Protein AF-A0A8H2XQ74-F1 (afdb_monomer)

Nearest PDB structures (foldseek):
  8in2-assembly2_B  TM=8.662E-01  e=1.007E-17  Beta vulgaris
  2pw6-assembly1_A-2  TM=7.792E-01  e=3.936E-13  Escherichia coli K-12
  5hee-assembly1_B  TM=6.825E-01  e=6.928E-11  Thermococcus kodakarensis KOD1
  8iq8-assembly1_D  TM=7.194E-01  e=1.421E-09  Acinetobacter baumannii
  8ihg-assembly1_C  TM=6.262E-01  e=1.656E-10  Pseudomonas sp.

Secondary structure (DSSP, 8-state):
-EEEEESSSSSTT-EEE-TTS-EEEEEE----SS-EEEEEEESSTT-EEEEEEE-SSS--EEEETTEEEEHHHHSPPPPTT--EEEEE-TT--EEEEEESSSEEEEETTT--EEEEEE----TTSS----EEEE-GGGTT-TTTTT----SHHHHHHHHHTSPPTTTTTT-PPEEEEE---GGGGS--TT-TTGGGGGGGSTTSHHHHHHHHHHHHHHHHH--SEEEEEEEEEEESSSEEE---SB--B-----SS-TTGGG---EEB--HHHHHHHHHHHHHTT--EEEPPTTSPP-B-SSTT--SSSB-HHHHHHHHHHH-SEE-SS-EEEEEEETT--HHHHHHHHHHHHHHHHTTEEEEEEE-SS--SS-GGGGSGGG--HHHHHHHHHHHHHHH--SHHHHHHHHHHGGGSTTHHHH-SSSTTTTHHHHHHHHT-SSEEEEEE--TTT-EEEEEE--

Sequence (462 aa):
MTTYTLSRNSPRNAVLTDPDGNIAYKISTPFALKNFTTTITRANESDVIALLHWSVLDSDEITINGVTQKINDAFPKPDSVGRTRVYTTAEGEQFKWVYSLKLYCVSEPSGLNIATYYKTLFAGLRGKKSTLDIAPSALHLSDLLVALPLDEEGWKAALDSLPSASENNGKIPAFFFAHGSPNLLRDTTGDPIFSNMRSQDINGTLPRFLRMFGPALLAKYNPRGIVVFSAHWEEDEEVLVSDYDENPLLMDYYGFESWMYRVKFQSRGDPELSARIVEALKAGGFKSRTLGKMEWRGHDGRRGASGTGFDHGVFVPFKFMFGDEFTSIPIVEVSQDGDLSPERNWEIGKAVDCLRSEGYLILSGGLTIHTFQDWSAWHEDSAAPPYLAFHKALMRALAVQDPIERKRTLLSLTSHPAFRISHPREDHFTPLYVAAGAGDIGGSRVLDANYGLASVAFGIEN

Foldseek 3Di:
DWKWFWPALDLEQIFTATPVRAGQKGWYWDDDPAKTKIFIAGRDPPRTQKIWIDGPPDFIWIAGPHAIDGPCVQWPQDDPVRFWIWGAFLQRFTWIFGDDCWTFTARPVPRHGQKIWHRDDDPPPDPDTIIIDGDPVCPVCPSVSTDAHAAPSRLVSLLVPFDACVLQVLFDWFKEFALADLQLVAACVVPPQCPLLQLSHVPHVRLVSLLVVLVSSCVRQVFQEAEEEELFFEDAAFKEKEDFQWFDEQAQDDDDDPCSVVAAATEGADNVVSVVLCVLCVVLVTHYDYAPPFHWRAGGNDPDRTTGGDYSSPRVSVCSSPNRYDYPHHYMYMYAYNVLQLVRLLSSLQSCLVVRSVRYHHYFYFWQFDAPVDSQQSAPVSDDVLLVVLLVLVVVLQQDFDLVSSSVSLNCSCVRPSNCRRCVDSSRVSSVSSSCSSQSAGGKTFSHSHRRTIMITGNRHD

Solvent-accessible surface area (backbone atoms only — not comparable to full-atom values): 23749 Å² total; per-residue (Å²): 105,53,46,28,40,32,76,37,76,45,74,76,67,16,40,32,19,40,83,89,65,48,60,48,32,39,32,46,55,77,93,67,97,63,64,49,54,32,40,34,24,40,62,56,90,84,44,73,54,34,39,36,43,43,50,84,89,57,81,34,31,37,32,19,87,84,50,73,47,46,41,59,75,49,51,40,78,54,59,102,83,68,48,52,33,62,33,50,34,52,70,66,57,41,32,35,41,41,65,65,95,42,42,35,34,22,36,56,94,76,68,43,74,37,30,40,37,43,58,58,78,67,93,86,68,73,95,64,66,14,35,42,35,33,30,68,90,42,67,79,37,81,80,49,80,55,45,53,30,60,45,74,67,36,28,48,52,38,58,65,69,52,72,42,26,78,66,24,85,45,24,45,53,15,24,24,36,44,24,71,55,82,49,40,78,37,87,35,84,86,36,94,76,50,43,43,39,44,50,32,14,48,85,17,59,49,47,54,50,31,47,48,49,39,50,51,50,46,73,62,58,65,46,71,25,37,42,36,33,32,29,53,32,29,30,7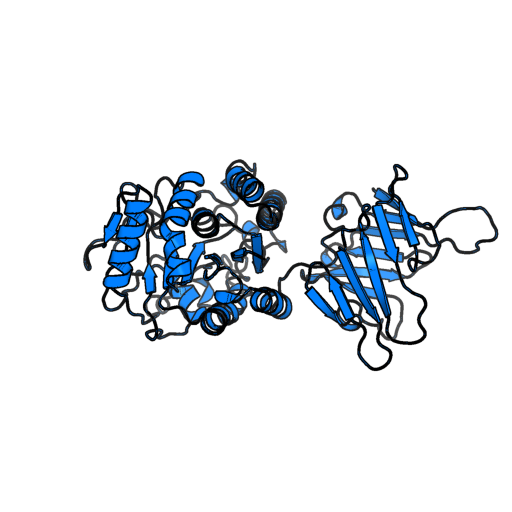9,84,41,42,39,21,44,46,33,73,61,47,46,73,27,81,73,74,82,93,69,64,80,65,64,84,64,66,72,52,47,33,24,26,42,62,69,58,30,50,52,50,31,50,30,34,41,75,55,72,42,54,52,40,70,43,53,83,86,44,64,58,66,38,42,81,48,92,74,54,82,47,49,55,44,39,51,51,48,48,54,38,41,34,43,25,57,40,56,61,42,65,93,42,30,49,34,46,34,40,38,55,48,81,48,44,53,68,60,27,19,48,52,14,43,22,47,31,67,43,17,57,73,38,30,39,42,42,12,19,20,30,68,40,53,46,92,89,46,70,39,64,51,32,70,98,58,33,54,70,54,51,56,51,42,50,52,52,49,56,55,28,50,61,37,46,54,38,68,62,19,51,57,43,52,59,48,47,75,71,38,91,34,30,59,69,32,28,76,56,50,44,36,45,36,23,47,29,24,14,42,19,34,11,46,66,35,25,45,44,67,34,31,61,42,73,41,40,48,17,34,40,16,23,52,50,130

Radius of gyration: 24.56 Å; Cα contacts (8 Å, |Δi|>4): 1037; chains: 1; bounding box: 72×49×64 Å

InterPro domains:
  IPR004183 Extradiol ring-cleavage dioxygenase, class III enzyme, subunit B [PF02900] (175-440)
  IPR014436 Extradiol aromatic ring-opening dioxygenase, DODA-type [cd07363] (173-457)
  IPR046528 Domain of unknown function DUF6593 [PF20236] (9-146)

Mean predicted aligned error: 13.19 Å

pLDDT: mean 81.71, std 17.09, range [40.91, 98.88]

Organism: NCBI:txid456999

Structure (mmCIF, N/CA/C/O backbone):
data_AF-A0A8H2XQ74-F1
#
_entry.id   AF-A0A8H2XQ74-F1
#
loop_
_atom_site.group_PDB
_atom_site.id
_atom_site.type_symbol
_atom_site.label_atom_id
_atom_site.label_alt_id
_atom_site.label_comp_id
_atom_site.label_asym_id
_atom_site.label_entity_id
_atom_site.label_seq_id
_atom_site.pdbx_PDB_ins_code
_atom_site.Cartn_x
_atom_site.Cartn_y
_atom_site.Cartn_z
_atom_site.occupancy
_atom_site.B_iso_or_equiv
_atom_site.auth_seq_id
_atom_site.auth_comp_id
_atom_site.auth_asym_id
_atom_site.auth_atom_id
_atom_site.pdbx_PDB_model_num
ATOM 1 N N . MET A 1 1 ? 28.162 21.453 6.293 1.00 62.81 1 MET A N 1
ATOM 2 C CA . MET A 1 1 ? 28.717 20.401 7.165 1.00 62.81 1 MET A CA 1
ATOM 3 C C . MET A 1 1 ? 28.336 20.831 8.556 1.00 62.81 1 MET A C 1
ATOM 5 O O . MET A 1 1 ? 28.604 21.980 8.883 1.00 62.81 1 MET A O 1
ATOM 9 N N . THR A 1 2 ? 27.615 19.997 9.293 1.00 74.81 2 THR A N 1
ATOM 10 C CA . THR A 1 2 ? 27.041 20.390 10.586 1.00 74.81 2 THR A CA 1
ATOM 11 C C . THR A 1 2 ? 27.864 19.755 11.683 1.00 74.81 2 THR A C 1
ATOM 13 O O . THR A 1 2 ? 27.961 18.532 11.751 1.00 74.81 2 THR A O 1
ATOM 16 N N . THR A 1 3 ? 28.484 20.592 12.505 1.00 81.19 3 THR A N 1
ATOM 17 C CA . THR A 1 3 ? 29.363 20.175 13.595 1.00 81.19 3 THR A CA 1
ATOM 18 C C . THR A 1 3 ? 28.598 20.213 14.905 1.00 81.19 3 THR A C 1
ATOM 20 O O . THR A 1 3 ? 28.300 21.287 15.423 1.00 81.19 3 THR A O 1
ATOM 23 N N . TYR A 1 4 ? 28.322 19.040 15.466 1.00 82.38 4 TYR A N 1
ATOM 24 C CA . TYR A 1 4 ? 27.831 18.920 16.830 1.00 82.38 4 TYR A CA 1
ATOM 25 C C . TYR A 1 4 ? 29.005 18.919 17.807 1.00 82.38 4 TYR A C 1
ATOM 27 O O . TYR A 1 4 ? 29.948 18.138 17.669 1.00 82.38 4 TYR A O 1
ATOM 35 N N . THR A 1 5 ? 28.947 19.768 18.825 1.00 85.31 5 THR A N 1
ATOM 36 C CA . THR A 1 5 ? 29.954 19.829 19.888 1.00 85.31 5 THR A CA 1
ATOM 37 C C . THR A 1 5 ? 29.485 19.032 21.099 1.00 85.31 5 THR A C 1
ATOM 39 O O . THR A 1 5 ? 28.400 19.270 21.621 1.00 85.31 5 THR A O 1
ATOM 42 N N . LEU A 1 6 ? 30.308 18.100 21.586 1.00 84.12 6 LEU A N 1
ATOM 43 C CA . LEU A 1 6 ? 29.966 17.293 22.754 1.00 84.12 6 LEU A CA 1
ATOM 44 C C . LEU A 1 6 ? 30.403 17.983 24.052 1.00 84.12 6 LEU A C 1
ATOM 46 O O . LEU A 1 6 ? 31.515 18.507 24.170 1.00 84.12 6 LEU A O 1
ATOM 50 N N . SER A 1 7 ? 29.558 17.907 25.080 1.00 80.44 7 SER A N 1
ATOM 51 C CA . SER A 1 7 ? 29.886 18.378 26.434 1.00 80.44 7 SER A CA 1
ATOM 52 C C . SER A 1 7 ? 30.974 17.548 27.136 1.00 80.44 7 SER A C 1
ATOM 54 O O . SER A 1 7 ? 31.553 18.005 28.122 1.00 80.44 7 SER A O 1
ATOM 56 N N . ARG A 1 8 ? 31.277 16.340 26.637 1.00 71.38 8 ARG A N 1
ATOM 57 C CA . ARG A 1 8 ? 32.281 15.402 27.169 1.00 71.38 8 ARG A CA 1
ATOM 58 C C . ARG A 1 8 ? 33.035 14.708 26.026 1.00 71.38 8 ARG A C 1
ATOM 60 O O . ARG A 1 8 ? 32.508 14.549 24.935 1.00 71.38 8 ARG A O 1
ATOM 67 N N . ASN A 1 9 ? 34.244 14.206 26.299 1.00 62.75 9 ASN A N 1
ATOM 68 C CA . ASN A 1 9 ? 35.032 13.407 25.335 1.00 62.75 9 ASN A CA 1
ATOM 69 C C . ASN A 1 9 ? 34.544 11.948 25.175 1.00 62.75 9 ASN A C 1
ATOM 71 O O . ASN A 1 9 ? 35.095 11.181 24.380 1.00 62.75 9 ASN A O 1
ATOM 75 N N . SER A 1 10 ? 33.549 11.553 25.971 1.00 63.59 10 SER A N 1
ATOM 76 C CA . SER A 1 10 ? 32.818 10.291 25.871 1.00 63.59 10 SER A CA 1
ATOM 77 C C . SER A 1 10 ? 31.373 10.613 25.489 1.00 63.59 10 SER A C 1
ATOM 79 O O . SER A 1 10 ? 30.832 11.544 26.085 1.00 63.59 10 SER A O 1
ATOM 81 N N . PRO A 1 11 ? 30.731 9.859 24.578 1.00 61.09 11 PRO A N 1
ATOM 82 C CA . PRO A 1 11 ? 29.314 10.041 24.259 1.00 61.09 11 PRO A CA 1
ATOM 83 C C . PRO A 1 11 ? 28.382 9.648 25.422 1.00 61.09 11 PRO A C 1
ATOM 85 O O . PRO A 1 11 ? 27.243 10.101 25.477 1.00 61.09 11 PRO A O 1
ATOM 88 N N . ARG A 1 12 ? 28.850 8.847 26.394 1.00 65.75 12 ARG A N 1
ATOM 89 C CA . ARG A 1 12 ? 28.062 8.498 27.590 1.00 65.75 12 ARG A CA 1
ATOM 90 C C . ARG A 1 12 ? 27.843 9.737 28.465 1.00 65.75 12 ARG A C 1
ATOM 92 O O . ARG A 1 12 ? 28.817 10.361 28.893 1.00 65.75 12 ARG A O 1
ATOM 99 N N . ASN A 1 13 ? 26.584 10.035 28.795 1.00 73.06 13 ASN A N 1
ATOM 100 C CA . ASN A 1 13 ? 26.186 11.228 29.557 1.00 73.06 13 ASN A CA 1
ATOM 101 C C . ASN A 1 13 ? 26.652 12.550 28.911 1.00 73.06 13 ASN A C 1
ATOM 103 O O . ASN A 1 13 ? 27.049 13.494 29.607 1.00 73.06 13 ASN A O 1
ATOM 107 N N . ALA A 1 14 ? 26.649 12.592 27.574 1.00 78.56 14 ALA A N 1
ATOM 108 C CA . ALA A 1 14 ? 26.981 13.765 26.779 1.00 78.56 14 ALA A CA 1
ATOM 109 C C . ALA A 1 14 ? 25.730 14.530 26.326 1.00 78.56 14 ALA A C 1
ATOM 111 O O . ALA A 1 14 ? 24.659 13.969 26.108 1.00 78.56 14 ALA A O 1
ATOM 112 N N . VAL A 1 15 ? 25.918 15.829 26.129 1.00 81.81 15 VAL A N 1
ATOM 113 C CA . VAL A 1 15 ? 24.990 16.710 25.423 1.00 81.81 15 VAL A CA 1
ATOM 114 C C . VAL A 1 15 ? 25.675 17.107 24.125 1.00 81.81 15 VAL A C 1
ATOM 116 O O . VAL A 1 15 ? 26.849 17.489 24.160 1.00 81.81 15 VAL A O 1
ATOM 119 N N . LEU A 1 16 ? 24.968 16.982 23.006 1.00 84.12 16 LEU A N 1
ATOM 120 C CA . LEU A 1 16 ? 25.417 17.426 21.692 1.00 84.12 16 LEU A CA 1
ATOM 121 C C . LEU A 1 16 ? 24.762 18.777 21.421 1.00 84.12 16 LEU A C 1
ATOM 123 O O . LEU A 1 16 ? 23.535 18.855 21.335 1.00 84.12 16 LEU A O 1
ATOM 127 N N . THR A 1 17 ? 25.568 19.829 21.295 1.00 84.50 17 THR A N 1
ATOM 128 C CA . THR A 1 17 ? 25.084 21.143 20.858 1.00 84.50 17 THR A CA 1
ATOM 129 C C . THR A 1 17 ? 25.326 21.338 19.370 1.00 84.50 17 THR A C 1
ATOM 131 O O . THR A 1 17 ? 26.377 20.932 18.875 1.00 84.50 17 THR A O 1
ATOM 134 N N . ASP A 1 18 ? 24.380 21.950 18.667 1.00 80.44 18 ASP A N 1
ATOM 135 C CA . ASP A 1 18 ? 24.516 22.338 17.258 1.00 80.44 18 ASP A CA 1
ATOM 136 C C . ASP A 1 18 ? 25.558 23.478 17.067 1.00 80.44 18 ASP A C 1
ATOM 138 O O . ASP A 1 18 ? 26.142 23.953 18.054 1.00 80.44 18 ASP A O 1
ATOM 142 N N . PRO A 1 19 ? 25.853 23.908 15.820 1.00 76.06 19 PRO A N 1
ATOM 143 C CA . PRO A 1 19 ? 26.769 25.023 15.558 1.00 76.06 19 PRO A CA 1
ATOM 144 C C . PRO A 1 19 ? 26.333 26.369 16.156 1.00 76.06 19 PRO A C 1
ATOM 146 O O . PRO A 1 19 ? 27.194 27.205 16.430 1.00 76.06 19 PRO A O 1
ATOM 149 N N . ASP A 1 20 ? 25.031 26.563 16.378 1.00 76.75 20 ASP A N 1
ATOM 150 C CA . ASP A 1 20 ? 24.441 27.779 16.948 1.00 76.75 20 ASP A CA 1
ATOM 151 C C . ASP A 1 20 ? 24.467 27.771 18.494 1.00 76.75 20 ASP A C 1
ATOM 153 O O . ASP A 1 20 ? 24.197 28.781 19.144 1.00 76.75 20 ASP A O 1
ATOM 157 N N . GLY A 1 21 ? 24.865 26.644 19.096 1.00 77.31 21 GLY A N 1
ATOM 158 C CA . GLY A 1 21 ? 25.034 26.454 20.535 1.00 77.31 21 GLY A CA 1
ATOM 159 C C . GLY A 1 21 ? 23.807 25.887 21.253 1.00 77.31 21 GLY A C 1
ATOM 160 O O . GLY A 1 21 ? 23.869 25.691 22.471 1.00 77.31 21 GLY A O 1
ATOM 161 N N . ASN A 1 22 ? 22.721 25.579 20.540 1.00 79.50 22 ASN A N 1
ATOM 162 C CA . ASN A 1 22 ? 21.526 24.972 21.125 1.00 79.50 22 ASN A CA 1
ATOM 163 C C . ASN A 1 22 ? 21.756 23.487 21.393 1.00 79.50 22 ASN A C 1
ATOM 165 O O . ASN A 1 22 ? 22.557 22.830 20.732 1.00 79.50 22 ASN A O 1
ATOM 169 N N . ILE A 1 23 ? 21.021 22.921 22.350 1.00 82.44 23 ILE A N 1
ATOM 170 C CA . ILE A 1 23 ? 21.033 21.477 22.589 1.00 82.44 23 ILE A CA 1
ATOM 171 C C . ILE A 1 23 ? 20.271 20.786 21.457 1.00 82.44 23 ILE A C 1
ATOM 173 O O . ILE A 1 23 ? 19.059 20.935 21.370 1.00 82.44 23 ILE A O 1
ATOM 177 N N . ALA A 1 24 ? 20.964 19.995 20.639 1.00 78.06 24 ALA A N 1
ATOM 178 C CA . ALA A 1 24 ? 20.340 19.170 19.608 1.00 78.06 24 ALA A CA 1
ATOM 179 C C . ALA A 1 24 ? 19.905 17.810 20.171 1.00 78.06 24 ALA A C 1
ATOM 181 O O . ALA A 1 24 ? 18.778 17.375 19.935 1.00 78.06 24 ALA A O 1
ATOM 182 N N . TYR A 1 25 ? 20.779 17.172 20.963 1.00 82.75 25 TYR A N 1
ATOM 183 C CA . TYR A 1 25 ? 20.520 15.866 21.575 1.00 82.75 25 TYR A CA 1
ATOM 184 C C . TYR A 1 25 ? 21.080 15.766 22.997 1.00 82.75 25 TYR A C 1
ATOM 186 O O . TYR A 1 25 ? 22.154 16.302 23.300 1.00 82.75 25 TYR A O 1
ATOM 194 N N . LYS A 1 26 ? 20.398 15.005 23.858 1.00 82.06 26 LYS A N 1
ATOM 195 C CA . LYS A 1 26 ? 20.895 14.593 25.180 1.00 82.06 26 LYS A CA 1
ATOM 196 C C . LYS A 1 26 ? 20.981 13.072 25.246 1.00 82.06 26 LYS A C 1
ATOM 198 O O . LYS A 1 26 ? 20.014 12.379 24.940 1.00 82.06 26 LYS A O 1
ATOM 203 N N . ILE A 1 27 ? 22.130 12.564 25.688 1.00 79.75 27 ILE A N 1
ATOM 204 C CA . ILE A 1 27 ? 22.351 11.145 25.978 1.00 79.75 27 ILE A CA 1
ATOM 205 C C . ILE A 1 27 ? 22.369 10.993 27.498 1.00 79.75 27 ILE A C 1
ATOM 207 O O . ILE A 1 27 ? 23.235 11.566 28.160 1.00 79.75 27 ILE A O 1
ATOM 211 N N . SER A 1 28 ? 21.438 10.218 28.048 1.00 80.62 28 SER A N 1
ATOM 212 C CA . SER A 1 28 ? 21.331 9.938 29.482 1.00 80.62 28 SER A CA 1
ATOM 213 C C . SER A 1 28 ? 21.558 8.455 29.748 1.00 80.62 28 SER A C 1
ATOM 215 O O . SER A 1 28 ? 20.926 7.610 29.132 1.00 80.62 28 SER A O 1
ATOM 217 N N . THR A 1 29 ? 22.455 8.129 30.671 1.00 76.50 29 THR A N 1
ATOM 218 C CA . THR A 1 29 ? 22.784 6.772 31.107 1.00 76.50 29 THR A CA 1
ATOM 219 C C . THR A 1 29 ? 22.874 6.774 32.635 1.00 76.50 29 THR A C 1
ATOM 221 O O . THR A 1 29 ? 23.861 7.299 33.177 1.00 76.50 29 THR A O 1
ATOM 224 N N . PRO A 1 30 ? 21.894 6.195 33.352 1.00 73.06 30 PRO A N 1
ATOM 225 C CA . PRO A 1 30 ? 21.883 6.204 34.806 1.00 73.06 30 PRO A CA 1
ATOM 226 C C . PRO A 1 30 ? 23.062 5.405 35.380 1.00 73.06 30 PRO A C 1
ATOM 228 O O . PRO A 1 30 ? 23.669 4.553 34.722 1.00 73.06 30 PRO A O 1
ATOM 231 N N . PHE A 1 31 ? 23.416 5.712 36.627 1.00 63.16 31 PHE A N 1
ATOM 232 C CA . PHE A 1 31 ? 24.441 4.980 37.361 1.00 63.16 31 PHE A CA 1
ATOM 233 C C . PHE A 1 31 ? 23.787 3.820 38.116 1.00 63.16 31 PHE A C 1
ATOM 235 O O . PHE A 1 31 ? 23.145 4.027 39.142 1.00 63.16 31 PHE A O 1
ATOM 242 N N . ALA A 1 32 ? 23.945 2.604 37.597 1.00 65.31 32 ALA A N 1
ATOM 243 C CA . ALA A 1 32 ? 23.400 1.383 38.179 1.00 65.31 32 ALA A CA 1
ATOM 244 C C . ALA A 1 32 ? 24.429 0.246 38.105 1.00 65.31 32 ALA A C 1
ATOM 246 O O . ALA A 1 32 ? 25.262 0.205 37.199 1.00 65.31 32 ALA A O 1
ATOM 247 N N . LEU A 1 33 ? 24.370 -0.671 39.074 1.00 52.44 33 LEU A N 1
ATOM 248 C CA . LEU A 1 33 ? 25.287 -1.815 39.180 1.00 52.44 33 LEU A CA 1
ATOM 249 C C . LEU A 1 33 ? 24.837 -3.038 38.364 1.00 52.44 33 LEU A C 1
ATOM 251 O O . LEU A 1 33 ? 25.652 -3.921 38.110 1.00 52.44 33 LEU A O 1
ATOM 255 N N . LYS A 1 34 ? 23.557 -3.098 37.975 1.00 57.47 34 LYS A N 1
ATOM 256 C CA . LYS A 1 34 ? 22.955 -4.105 37.085 1.00 57.47 34 LYS A CA 1
ATOM 257 C C . LYS A 1 34 ? 21.815 -3.462 36.290 1.00 57.47 34 LYS A C 1
ATOM 259 O O . LYS A 1 34 ? 21.250 -2.494 36.787 1.00 57.47 34 LYS A O 1
ATOM 264 N N . ASN A 1 35 ? 21.539 -4.012 35.105 1.00 67.75 35 ASN A N 1
ATOM 265 C CA . ASN A 1 35 ? 20.493 -3.690 34.122 1.00 67.75 35 ASN A CA 1
ATOM 266 C C . ASN A 1 35 ? 20.048 -2.215 34.058 1.00 67.75 35 ASN A C 1
ATOM 268 O O . ASN A 1 35 ? 19.311 -1.735 34.917 1.00 67.75 35 ASN A O 1
ATOM 272 N N . PHE A 1 36 ? 20.463 -1.490 33.016 1.00 72.44 36 PHE A N 1
ATOM 273 C CA . PHE A 1 36 ? 20.164 -0.061 32.871 1.00 72.44 36 PHE A CA 1
ATOM 274 C C . PHE A 1 36 ? 19.888 0.339 31.426 1.00 72.44 36 PHE A C 1
ATOM 276 O O . PHE A 1 36 ? 20.446 -0.240 30.506 1.00 72.44 36 PHE A O 1
ATOM 283 N N . THR A 1 37 ? 19.078 1.378 31.223 1.00 79.31 37 THR A N 1
ATOM 284 C CA . THR A 1 37 ? 18.759 1.893 29.884 1.00 79.31 37 THR A CA 1
ATOM 285 C C . THR A 1 37 ? 19.459 3.230 29.642 1.00 79.31 37 THR A C 1
ATOM 287 O O . THR A 1 37 ? 19.347 4.143 30.458 1.00 79.31 37 THR A O 1
ATOM 290 N N . THR A 1 38 ? 20.187 3.357 28.531 1.00 77.44 38 THR A N 1
ATOM 291 C CA . THR A 1 38 ? 20.625 4.656 28.000 1.00 77.44 38 THR A CA 1
ATOM 292 C C . THR A 1 38 ? 19.521 5.219 27.114 1.00 77.44 38 THR A C 1
ATOM 294 O O . THR A 1 38 ? 19.093 4.547 26.186 1.00 77.44 38 THR A O 1
ATOM 297 N N . THR A 1 39 ? 19.106 6.457 27.345 1.00 78.75 39 THR A N 1
ATOM 298 C CA . THR A 1 39 ? 18.109 7.162 26.532 1.00 78.75 39 THR A CA 1
ATOM 299 C C . THR A 1 39 ? 18.792 8.231 25.685 1.00 78.75 39 THR A C 1
ATOM 301 O O . THR A 1 39 ? 19.642 8.970 26.191 1.00 78.75 39 THR A O 1
ATOM 304 N N . ILE A 1 40 ? 18.402 8.347 24.416 1.00 79.31 40 ILE A N 1
ATOM 305 C CA . ILE A 1 40 ? 18.755 9.463 23.536 1.00 79.31 40 ILE A CA 1
ATOM 306 C C . ILE A 1 40 ? 17.482 10.265 23.260 1.00 79.31 40 ILE A C 1
ATOM 308 O O . ILE A 1 40 ? 16.487 9.720 22.785 1.00 79.31 40 ILE A O 1
ATOM 312 N N . THR A 1 41 ? 17.522 11.558 23.574 1.00 78.81 41 THR A N 1
ATOM 313 C CA . THR A 1 41 ? 16.416 12.505 23.354 1.00 78.81 41 THR A CA 1
ATOM 314 C C . THR A 1 41 ? 16.853 13.639 22.443 1.00 78.81 41 THR A C 1
ATOM 316 O O . THR A 1 41 ? 18.024 14.039 22.474 1.00 78.81 41 THR A O 1
ATOM 319 N N . ARG A 1 42 ? 15.918 14.169 21.652 1.00 75.56 42 ARG A N 1
ATOM 320 C CA . ARG A 1 42 ? 16.087 15.441 20.936 1.00 75.56 42 ARG A CA 1
ATOM 321 C C . ARG A 1 42 ? 15.991 16.615 21.931 1.00 75.56 42 ARG A C 1
ATOM 323 O O . ARG A 1 42 ? 15.666 16.428 23.098 1.00 75.56 42 ARG A O 1
ATOM 330 N N . ALA A 1 43 ? 16.316 17.826 21.478 1.00 63.69 43 ALA A N 1
ATOM 331 C CA . ALA A 1 43 ? 16.359 19.094 22.224 1.00 63.69 43 ALA A CA 1
ATOM 332 C C . ALA A 1 43 ? 15.382 19.247 23.417 1.00 63.69 43 ALA A C 1
ATOM 334 O O . ALA A 1 43 ? 15.801 19.660 24.504 1.00 63.69 43 ALA A O 1
ATOM 335 N N . ASN A 1 44 ? 14.104 18.903 23.216 1.00 55.72 44 ASN A N 1
ATOM 336 C CA . ASN A 1 44 ? 13.060 18.915 24.240 1.00 55.72 44 ASN A CA 1
ATOM 337 C C . ASN A 1 44 ? 12.962 17.533 24.904 1.00 55.72 44 ASN A C 1
ATOM 339 O O . ASN A 1 44 ? 12.778 16.530 24.222 1.00 55.72 44 ASN A O 1
ATOM 343 N N . GLU A 1 45 ? 13.040 17.481 26.238 1.00 50.12 45 GLU A N 1
ATOM 344 C CA . GLU A 1 45 ? 13.281 16.247 27.021 1.00 50.12 45 GLU A CA 1
ATOM 345 C C . GLU A 1 45 ? 12.188 15.159 26.930 1.00 50.12 45 GLU A C 1
ATOM 347 O O . GLU A 1 45 ? 12.361 14.075 27.482 1.00 50.12 45 GLU A O 1
ATOM 352 N N . SER A 1 46 ? 11.083 15.433 26.236 1.00 54.62 46 SER A N 1
ATOM 353 C CA . SER A 1 46 ? 9.973 14.514 25.968 1.00 54.62 46 SER A CA 1
ATOM 354 C C . SER A 1 46 ? 10.072 13.754 24.633 1.00 54.62 46 SER A C 1
ATOM 356 O O . SER A 1 46 ? 9.293 12.829 24.424 1.00 54.62 46 SER A O 1
ATOM 358 N N . ASP A 1 47 ? 11.005 14.100 23.741 1.00 67.31 47 ASP A N 1
ATOM 359 C CA . ASP A 1 47 ? 11.167 13.467 22.420 1.00 67.31 47 ASP A CA 1
ATOM 360 C C . ASP A 1 47 ? 12.271 12.392 22.455 1.00 67.31 47 ASP A C 1
ATOM 362 O O . ASP A 1 47 ? 13.456 12.678 22.243 1.00 67.31 47 ASP A O 1
ATOM 366 N N . VAL A 1 48 ? 11.891 11.158 22.812 1.00 70.56 48 VAL A N 1
ATOM 367 C CA . VAL A 1 48 ? 12.787 9.991 22.902 1.00 70.56 48 VAL A CA 1
ATOM 368 C C . VAL A 1 48 ? 12.913 9.322 21.536 1.00 70.56 48 VAL A C 1
ATOM 370 O O . VAL A 1 48 ? 11.987 8.658 21.080 1.00 70.56 48 VAL A O 1
ATOM 373 N N . ILE A 1 49 ? 14.093 9.433 20.927 1.00 68.00 49 ILE A N 1
ATOM 374 C CA . ILE A 1 49 ? 14.378 8.857 19.604 1.00 68.00 49 ILE A CA 1
ATOM 375 C C . ILE A 1 49 ? 15.029 7.468 19.684 1.00 68.00 49 ILE A C 1
ATOM 377 O O . ILE A 1 49 ? 14.851 6.657 18.779 1.00 68.00 49 ILE A O 1
ATOM 381 N N . ALA A 1 50 ? 15.753 7.160 20.770 1.00 73.81 50 ALA A N 1
ATOM 382 C CA . ALA A 1 50 ? 16.339 5.835 20.983 1.00 73.81 50 ALA A CA 1
ATOM 383 C C . ALA A 1 50 ? 16.484 5.455 22.468 1.00 73.81 50 ALA A C 1
ATOM 385 O O . ALA A 1 50 ? 16.747 6.298 23.333 1.00 73.81 50 ALA A O 1
ATOM 386 N N . LEU A 1 51 ? 16.390 4.155 22.744 1.00 75.25 51 LEU A N 1
ATOM 387 C CA . LEU A 1 51 ? 16.628 3.507 24.033 1.00 75.25 51 LEU A CA 1
ATOM 388 C C . LEU A 1 51 ? 17.628 2.364 23.830 1.00 75.25 51 LEU A C 1
ATOM 390 O O . LEU A 1 51 ? 17.438 1.539 22.952 1.00 75.25 51 LEU A O 1
ATOM 394 N N . LEU A 1 52 ? 18.687 2.286 24.630 1.00 76.50 52 LEU A N 1
ATOM 395 C CA . LEU A 1 52 ? 19.642 1.174 24.620 1.00 76.50 52 LEU A CA 1
ATOM 396 C C . LEU A 1 52 ? 19.558 0.472 25.971 1.00 76.50 52 LEU A C 1
ATOM 398 O O . LEU A 1 52 ? 19.988 1.051 26.972 1.00 76.50 52 LEU A O 1
ATOM 402 N N . HIS A 1 53 ? 19.002 -0.734 26.015 1.00 74.88 53 HIS A N 1
ATOM 403 C CA . HIS A 1 53 ? 18.901 -1.541 27.223 1.00 74.88 53 HIS A CA 1
ATOM 404 C C . HIS A 1 53 ? 20.157 -2.401 27.400 1.00 74.88 53 HIS A C 1
ATOM 406 O O . HIS A 1 53 ? 20.457 -3.261 26.578 1.00 74.88 53 HIS A O 1
ATOM 412 N N . TRP A 1 54 ? 20.896 -2.165 28.480 1.00 74.25 54 TRP A N 1
ATOM 413 C CA . TRP A 1 54 ? 22.118 -2.892 28.814 1.00 74.25 54 TRP A CA 1
ATOM 414 C C . TRP A 1 54 ? 21.796 -3.958 29.864 1.00 74.25 54 TRP A C 1
ATOM 416 O O . TRP A 1 54 ? 21.386 -3.592 30.970 1.00 74.25 54 TRP A O 1
ATOM 426 N N . SER A 1 55 ? 21.988 -5.244 29.552 1.00 69.06 55 SER A N 1
ATOM 427 C CA . SER A 1 55 ? 21.704 -6.371 30.461 1.00 69.06 55 SER A CA 1
ATOM 428 C C . SER A 1 55 ? 22.994 -7.010 30.986 1.00 69.06 55 SER A C 1
ATOM 430 O O . SER A 1 55 ? 24.056 -6.950 30.375 1.00 69.06 55 SER A O 1
ATOM 432 N N . VAL A 1 56 ? 22.922 -7.607 32.178 1.00 58.47 56 VAL A N 1
ATOM 433 C CA . VAL A 1 56 ? 24.047 -8.328 32.806 1.00 58.47 56 VAL A CA 1
ATOM 434 C C . VAL A 1 56 ? 24.004 -9.835 32.526 1.00 58.47 56 VAL A C 1
ATOM 436 O O . VAL A 1 56 ? 25.026 -10.505 32.669 1.00 58.47 56 VAL A O 1
ATOM 439 N N . LEU A 1 57 ? 22.837 -10.373 32.162 1.00 48.75 57 LEU A N 1
ATOM 440 C CA . LEU A 1 57 ? 22.616 -11.810 31.943 1.00 48.75 57 LEU A CA 1
ATOM 441 C C . LEU A 1 57 ? 22.132 -12.138 30.524 1.00 48.75 57 LEU A C 1
ATOM 443 O O . LEU A 1 57 ? 22.386 -13.242 30.047 1.00 48.75 57 LEU A O 1
ATOM 447 N N . ASP A 1 58 ? 21.498 -11.177 29.855 1.00 60.00 58 ASP A N 1
ATOM 448 C CA . ASP A 1 58 ? 20.933 -11.318 28.512 1.00 60.00 58 ASP A CA 1
ATOM 449 C C . ASP A 1 58 ? 21.748 -10.506 27.492 1.00 60.00 58 ASP A C 1
ATOM 451 O O . ASP A 1 58 ? 22.708 -9.816 27.840 1.00 60.00 58 ASP A O 1
ATOM 455 N N . SER A 1 59 ? 21.376 -10.572 26.214 1.00 65.38 59 SER A N 1
ATOM 456 C CA . SER A 1 59 ? 21.939 -9.683 25.193 1.00 65.38 59 SER A CA 1
ATOM 457 C C . SER A 1 59 ? 21.484 -8.240 25.407 1.00 65.38 59 SER A C 1
ATOM 459 O O . SER A 1 59 ? 20.295 -8.008 25.588 1.00 65.38 59 SER A O 1
ATOM 461 N N . ASP A 1 60 ? 22.406 -7.279 25.304 1.00 75.56 60 ASP A N 1
ATOM 462 C CA . ASP A 1 60 ? 22.049 -5.859 25.224 1.00 75.56 60 ASP A CA 1
ATOM 463 C C . ASP A 1 60 ? 21.166 -5.585 23.988 1.00 75.56 60 ASP A C 1
ATOM 465 O O . ASP A 1 60 ? 21.394 -6.162 22.920 1.00 75.56 60 ASP A O 1
ATOM 469 N N . GLU A 1 61 ? 20.209 -4.666 24.108 1.00 73.44 61 GLU A N 1
ATOM 470 C CA . GLU A 1 61 ? 19.202 -4.333 23.091 1.00 73.44 61 GLU A CA 1
ATOM 471 C C . GLU A 1 61 ? 19.161 -2.829 22.796 1.00 73.44 61 GLU A C 1
ATOM 473 O O . GLU A 1 61 ? 19.548 -1.997 23.618 1.00 73.44 61 GLU A O 1
ATOM 478 N N . ILE A 1 62 ? 18.700 -2.467 21.604 1.00 67.38 62 ILE A N 1
ATOM 479 C CA . ILE A 1 62 ? 18.496 -1.092 21.166 1.00 67.38 62 ILE A CA 1
ATOM 480 C C . ILE A 1 62 ? 17.132 -0.965 20.487 1.00 67.38 62 ILE A C 1
ATOM 482 O O . ILE A 1 62 ? 16.825 -1.702 19.556 1.00 67.38 62 ILE A O 1
ATOM 486 N N . THR A 1 63 ? 16.325 -0.026 20.979 1.00 61.16 63 THR A N 1
ATOM 487 C CA . THR A 1 63 ? 15.018 0.358 20.445 1.00 61.16 63 THR A CA 1
ATOM 488 C C . THR A 1 63 ? 15.100 1.741 19.827 1.00 61.16 63 THR A C 1
ATOM 490 O O . THR A 1 63 ? 15.515 2.687 20.500 1.00 61.16 63 THR A O 1
ATOM 493 N N . ILE A 1 64 ? 14.674 1.889 18.578 1.00 55.41 64 ILE A N 1
ATOM 494 C CA . ILE A 1 64 ? 14.691 3.164 17.857 1.00 55.41 64 ILE A CA 1
ATOM 495 C C . ILE A 1 64 ? 13.390 3.300 17.059 1.00 55.41 64 ILE A C 1
ATOM 497 O O . ILE A 1 64 ? 12.966 2.351 16.408 1.00 55.41 64 ILE A O 1
ATOM 501 N N . ASN A 1 65 ? 12.715 4.453 17.156 1.00 52.09 65 ASN A N 1
ATOM 502 C CA . ASN A 1 65 ? 11.392 4.724 16.555 1.00 52.09 65 ASN A CA 1
ATOM 503 C C . ASN A 1 65 ? 10.339 3.598 16.764 1.00 52.09 65 ASN A C 1
ATOM 505 O O . ASN A 1 65 ? 9.381 3.473 16.002 1.00 52.09 65 ASN A O 1
ATOM 509 N N . GLY A 1 66 ? 10.499 2.792 17.823 1.00 51.12 66 GLY A N 1
ATOM 510 C CA . GLY A 1 66 ? 9.632 1.662 18.180 1.00 51.12 66 GLY A CA 1
ATOM 511 C C . GLY A 1 66 ? 10.121 0.266 17.758 1.00 51.12 66 GLY A C 1
ATOM 512 O O . GLY A 1 66 ? 9.512 -0.710 18.183 1.00 51.12 66 GLY A O 1
ATOM 513 N N . VAL A 1 67 ? 11.204 0.141 16.984 1.00 50.09 67 VAL A N 1
ATOM 514 C CA . VAL A 1 67 ? 11.785 -1.151 16.563 1.00 50.09 67 VAL A CA 1
ATOM 515 C C . VAL A 1 67 ? 12.920 -1.543 17.507 1.00 50.09 67 VAL A C 1
ATOM 517 O O . VAL A 1 67 ? 13.832 -0.743 17.698 1.00 50.09 67 VAL A O 1
ATOM 520 N N . THR A 1 68 ? 12.881 -2.748 18.091 1.00 63.44 68 THR A N 1
ATOM 521 C CA . THR A 1 68 ? 13.906 -3.265 19.024 1.00 63.44 68 THR A CA 1
ATOM 522 C C . THR A 1 68 ? 14.719 -4.399 18.404 1.00 63.44 68 THR A C 1
ATOM 524 O O . THR A 1 68 ? 14.146 -5.382 17.945 1.00 63.44 68 THR A O 1
ATOM 527 N N . GLN A 1 69 ? 16.048 -4.304 18.471 1.00 61.84 69 GLN A N 1
ATOM 528 C CA . GLN A 1 69 ? 16.994 -5.338 18.030 1.00 61.84 69 GLN A CA 1
ATOM 529 C C . GLN A 1 69 ? 18.160 -5.487 19.022 1.00 61.84 69 GLN A C 1
ATOM 531 O O . GLN A 1 69 ? 18.400 -4.608 19.851 1.00 61.84 69 GLN A O 1
ATOM 536 N N . LYS A 1 70 ? 18.943 -6.569 18.948 1.00 68.31 70 LYS A N 1
ATOM 537 C CA . LYS A 1 70 ? 20.119 -6.741 19.822 1.00 68.31 70 LYS A CA 1
ATOM 538 C C . LYS A 1 70 ? 21.275 -5.845 19.379 1.00 68.31 70 LYS A C 1
ATOM 540 O O . LYS A 1 70 ? 21.583 -5.734 18.194 1.00 68.31 70 LYS A O 1
ATOM 545 N N . ILE A 1 71 ? 22.007 -5.279 20.338 1.00 63.81 71 ILE A N 1
ATOM 546 C CA . ILE A 1 71 ? 23.153 -4.392 20.075 1.00 63.81 71 ILE A CA 1
ATOM 547 C C . ILE A 1 71 ? 24.286 -5.102 19.331 1.00 63.81 71 ILE A C 1
ATOM 549 O O . ILE A 1 71 ? 24.979 -4.448 18.563 1.00 63.81 71 ILE A O 1
ATOM 553 N N . ASN A 1 72 ? 24.496 -6.409 19.520 1.00 58.91 72 ASN A N 1
ATOM 554 C CA . ASN A 1 72 ? 25.535 -7.130 18.769 1.00 58.91 72 ASN A CA 1
ATOM 555 C C . ASN A 1 72 ? 25.153 -7.376 17.301 1.00 58.91 72 ASN A C 1
ATOM 557 O O . ASN A 1 72 ? 26.053 -7.595 16.497 1.00 58.91 72 ASN A O 1
ATOM 561 N N . ASP A 1 73 ? 23.865 -7.308 16.964 1.00 57.50 73 ASP A N 1
ATOM 562 C CA . ASP A 1 73 ? 23.371 -7.528 15.604 1.00 57.50 73 ASP A CA 1
ATOM 563 C C . ASP A 1 73 ? 23.294 -6.177 14.866 1.00 57.50 73 ASP A C 1
ATOM 565 O O . ASP A 1 73 ? 23.741 -6.065 13.728 1.00 57.50 73 ASP A O 1
ATOM 569 N N . ALA A 1 74 ? 22.896 -5.105 15.568 1.00 49.22 74 ALA A N 1
ATOM 570 C CA . ALA A 1 74 ? 23.054 -3.724 15.100 1.00 49.22 74 ALA A CA 1
ATOM 571 C C . ALA A 1 74 ? 24.534 -3.306 14.958 1.00 49.22 74 ALA A C 1
ATOM 573 O O . ALA A 1 74 ? 24.932 -2.687 13.977 1.00 49.22 74 ALA A O 1
ATOM 574 N N . PHE A 1 75 ? 25.373 -3.623 15.949 1.00 55.34 75 PHE A N 1
ATOM 575 C CA . PHE A 1 75 ? 26.772 -3.193 16.044 1.00 55.34 75 PHE A CA 1
ATOM 576 C C . PHE A 1 75 ? 27.707 -4.396 16.263 1.00 55.34 75 PHE A C 1
ATOM 578 O O . PHE A 1 75 ? 28.246 -4.570 17.367 1.00 55.34 75 PHE A O 1
ATOM 585 N N . PRO A 1 76 ? 27.948 -5.216 15.223 1.00 53.19 76 PRO A N 1
ATOM 586 C CA . PRO A 1 76 ? 28.771 -6.413 15.337 1.00 53.19 76 PRO A CA 1
ATOM 587 C C . PRO A 1 76 ? 30.186 -6.126 15.846 1.00 53.19 76 PRO 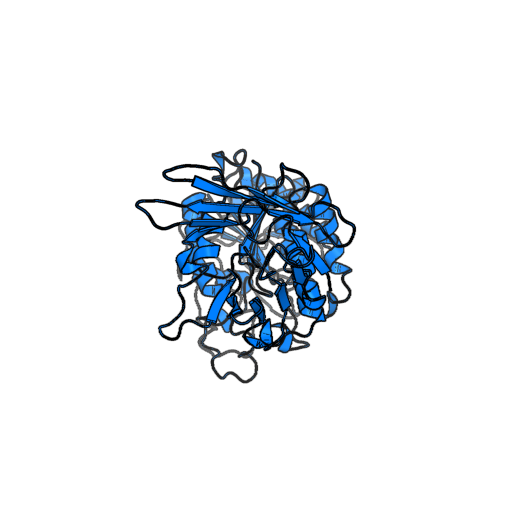A C 1
ATOM 589 O O . PRO A 1 76 ? 30.805 -5.082 15.595 1.00 53.19 76 PRO A O 1
ATOM 592 N N . LYS A 1 77 ? 30.712 -7.092 16.607 1.00 51.31 77 LYS A N 1
ATOM 593 C CA . LYS A 1 77 ? 32.084 -7.042 17.125 1.00 51.31 77 LYS A CA 1
ATOM 594 C C . LYS A 1 77 ? 33.070 -7.066 15.951 1.00 51.31 77 LYS A C 1
ATOM 596 O O . LYS A 1 77 ? 32.828 -7.783 14.983 1.00 51.31 77 LYS A O 1
ATOM 601 N N . PRO A 1 78 ? 34.179 -6.308 16.028 1.00 48.84 78 PRO A N 1
ATOM 602 C CA . PRO A 1 78 ? 35.160 -6.285 14.956 1.00 48.84 78 PRO A CA 1
ATOM 603 C C . PRO A 1 78 ? 35.762 -7.676 14.735 1.00 48.84 78 PRO A C 1
ATOM 605 O O . PRO A 1 78 ? 35.960 -8.448 15.677 1.00 48.84 78 PRO A O 1
ATOM 608 N N . ASP A 1 79 ? 36.088 -7.941 13.479 1.00 52.09 79 ASP A N 1
ATOM 609 C CA . ASP A 1 79 ? 36.829 -9.100 13.007 1.00 52.09 79 ASP A CA 1
ATOM 610 C C . ASP A 1 79 ? 38.244 -9.173 13.618 1.00 52.09 79 ASP A C 1
ATOM 612 O O . ASP A 1 79 ? 38.728 -8.236 14.259 1.00 52.09 79 ASP A O 1
ATOM 616 N N . SER A 1 80 ? 38.931 -10.306 13.441 1.00 47.66 80 SER A N 1
ATOM 617 C CA . SER A 1 80 ? 40.157 -10.669 14.181 1.00 47.66 80 SER A CA 1
ATOM 618 C C . SER A 1 80 ? 41.363 -9.726 14.000 1.00 47.66 80 SER A C 1
ATOM 620 O O . SER A 1 80 ? 42.362 -9.880 14.703 1.00 47.66 80 SER A O 1
ATOM 622 N N . VAL A 1 81 ? 41.271 -8.728 13.112 1.00 56.16 81 VAL A N 1
ATOM 623 C CA . VAL A 1 81 ? 42.290 -7.686 12.874 1.00 56.16 81 VAL A CA 1
ATOM 624 C C . VAL A 1 81 ? 41.847 -6.287 13.374 1.00 56.16 81 VAL A C 1
ATOM 626 O O . VAL A 1 81 ? 42.621 -5.330 13.341 1.00 56.16 81 VAL A O 1
ATOM 629 N N . GLY A 1 82 ? 40.634 -6.154 13.927 1.00 48.03 82 GLY A N 1
ATOM 630 C CA . GLY A 1 82 ? 40.304 -5.172 14.971 1.00 48.03 82 GLY A CA 1
ATOM 631 C C . GLY A 1 82 ? 40.178 -3.691 14.582 1.00 48.03 82 GLY A C 1
ATOM 632 O O . GLY A 1 82 ? 40.235 -2.842 15.472 1.00 48.03 82 GLY A O 1
ATOM 633 N N . ARG A 1 83 ? 40.050 -3.337 13.294 1.00 49.97 83 ARG A N 1
ATOM 634 C CA . ARG A 1 83 ? 40.138 -1.927 12.820 1.00 49.97 83 ARG A CA 1
ATOM 635 C C . ARG A 1 83 ? 38.884 -1.348 12.162 1.00 49.97 83 ARG A C 1
ATOM 637 O O . ARG A 1 83 ? 38.855 -0.153 11.868 1.00 49.97 83 ARG A O 1
ATOM 644 N N . THR A 1 84 ? 37.867 -2.169 11.932 1.00 52.88 84 THR A N 1
ATOM 645 C CA . THR A 1 84 ? 36.630 -1.788 11.244 1.00 52.88 84 THR A CA 1
ATOM 646 C C . THR A 1 84 ? 35.425 -2.243 12.057 1.00 52.88 84 THR A C 1
ATOM 648 O O . THR A 1 84 ? 35.438 -3.334 12.616 1.00 52.88 84 THR A O 1
ATOM 651 N N . ARG A 1 85 ? 34.371 -1.425 12.096 1.00 57.47 85 ARG A N 1
ATOM 652 C CA . ARG A 1 85 ? 33.011 -1.886 12.398 1.00 57.47 85 ARG A CA 1
ATOM 653 C C . ARG A 1 85 ? 32.126 -1.500 11.226 1.00 57.47 85 ARG A C 1
ATOM 655 O O . ARG A 1 85 ? 32.119 -0.328 10.859 1.00 57.47 85 ARG A O 1
ATOM 662 N N . VAL A 1 86 ? 31.428 -2.459 10.634 1.00 56.16 86 VAL A N 1
ATOM 663 C CA . VAL A 1 86 ? 30.366 -2.167 9.669 1.00 56.16 86 VAL A CA 1
ATOM 664 C C . VAL A 1 86 ? 29.063 -2.160 10.457 1.00 56.16 86 VAL A C 1
ATOM 666 O O . VAL A 1 86 ? 28.749 -3.126 11.146 1.00 56.16 86 VAL A O 1
ATOM 669 N N . TYR A 1 87 ? 28.390 -1.019 10.437 1.00 57.59 87 TYR A N 1
ATOM 670 C CA . TYR A 1 87 ? 27.000 -0.862 10.828 1.00 57.59 87 TYR A CA 1
ATOM 671 C C . TYR A 1 87 ? 26.160 -1.067 9.569 1.00 57.59 87 TYR A C 1
ATOM 673 O O . TYR A 1 87 ? 26.569 -0.623 8.500 1.00 57.59 87 TYR A O 1
ATOM 681 N N . THR A 1 88 ? 25.010 -1.709 9.695 1.00 50.50 88 THR A N 1
ATOM 682 C CA . THR A 1 88 ? 24.004 -1.762 8.630 1.00 50.50 88 THR A CA 1
ATOM 683 C C . THR A 1 88 ? 22.759 -1.130 9.226 1.00 50.50 88 THR A C 1
ATOM 685 O O . THR A 1 88 ? 22.385 -1.505 10.340 1.00 50.50 88 THR A O 1
ATOM 688 N N . THR A 1 89 ? 22.157 -0.141 8.563 1.00 47.44 89 THR A N 1
ATOM 689 C CA . THR A 1 89 ? 20.842 0.335 9.014 1.00 47.44 89 THR A CA 1
ATOM 690 C C . THR A 1 89 ? 19.814 -0.784 8.873 1.00 47.44 89 THR A C 1
ATOM 692 O O . THR A 1 89 ? 20.022 -1.744 8.129 1.00 47.44 89 THR A O 1
ATOM 695 N N . ALA A 1 90 ? 18.658 -0.628 9.519 1.00 40.91 90 ALA A N 1
ATOM 696 C CA . ALA A 1 90 ? 17.480 -1.428 9.181 1.00 40.91 90 ALA A CA 1
ATOM 697 C C . ALA A 1 90 ? 17.058 -1.248 7.699 1.00 40.91 90 ALA A C 1
ATOM 699 O O . ALA A 1 90 ? 16.292 -2.046 7.173 1.00 40.91 90 ALA A O 1
ATOM 700 N N . GLU A 1 91 ? 17.619 -0.244 7.008 1.00 43.12 91 GLU A N 1
ATOM 701 C CA . GLU A 1 91 ? 17.458 0.008 5.574 1.00 43.12 91 GLU A CA 1
ATOM 702 C C . GLU A 1 91 ? 18.505 -0.673 4.673 1.00 43.12 91 GLU A C 1
ATOM 704 O O . GLU A 1 91 ? 18.522 -0.444 3.467 1.00 43.12 91 GLU A O 1
ATOM 709 N N . GLY A 1 92 ? 19.405 -1.498 5.219 1.00 43.59 92 GLY A N 1
ATOM 710 C CA . GLY A 1 92 ? 20.430 -2.193 4.430 1.00 43.59 92 GLY A CA 1
ATOM 711 C C . GLY A 1 92 ? 21.607 -1.315 3.980 1.00 43.59 92 GLY A C 1
ATOM 712 O O . GLY A 1 92 ? 22.595 -1.844 3.462 1.00 43.59 92 GLY A O 1
ATOM 713 N N . GLU A 1 93 ? 21.566 0.001 4.221 1.00 49.81 93 GLU A N 1
ATOM 714 C CA . GLU A 1 93 ? 22.700 0.887 3.969 1.00 49.81 93 GLU A CA 1
ATOM 715 C C . GLU A 1 93 ? 23.869 0.504 4.889 1.00 49.81 93 GLU A C 1
ATOM 717 O O . GLU A 1 93 ? 23.814 0.636 6.118 1.00 49.81 93 GLU A O 1
ATOM 722 N N . GLN A 1 94 ? 24.963 0.034 4.288 1.00 54.75 94 GLN A N 1
ATOM 723 C CA . GLN A 1 94 ? 26.171 -0.305 5.027 1.00 54.75 94 GLN A CA 1
ATOM 724 C C . GLN A 1 94 ? 27.034 0.935 5.274 1.00 54.75 94 GLN A C 1
ATOM 726 O O . GLN A 1 94 ? 27.402 1.683 4.364 1.00 54.75 94 GLN A O 1
ATOM 731 N N . PHE A 1 95 ? 27.413 1.121 6.535 1.00 63.41 95 PHE A N 1
ATOM 732 C CA . PHE A 1 95 ? 28.207 2.234 7.025 1.00 63.41 95 PHE A CA 1
ATOM 733 C C . PHE A 1 95 ? 29.407 1.746 7.824 1.00 63.41 95 PHE A C 1
ATOM 735 O O . PHE A 1 95 ? 29.312 1.153 8.899 1.00 63.41 95 PHE A O 1
ATOM 742 N N . LYS A 1 96 ? 30.591 2.040 7.308 1.00 64.88 96 LYS A N 1
ATOM 743 C CA . LYS A 1 96 ? 31.857 1.608 7.870 1.00 64.88 96 LYS A CA 1
ATOM 744 C C . LYS A 1 96 ? 32.404 2.650 8.840 1.00 64.88 96 LYS A C 1
ATOM 746 O O . LYS A 1 96 ? 32.918 3.690 8.429 1.00 64.88 96 LYS A O 1
ATOM 751 N N . TRP A 1 97 ? 32.370 2.332 10.132 1.00 56.41 97 TRP A N 1
ATOM 752 C CA . TRP A 1 97 ? 33.106 3.056 11.161 1.00 56.41 97 TRP A CA 1
ATOM 753 C C . TRP A 1 97 ? 34.585 2.632 11.160 1.00 56.41 97 TRP A C 1
ATOM 755 O O . TRP A 1 97 ? 34.958 1.570 11.670 1.00 56.41 97 TRP A O 1
ATOM 765 N N . VAL A 1 98 ? 35.441 3.470 10.570 1.00 57.81 98 VAL A N 1
ATOM 766 C CA . VAL A 1 98 ? 36.893 3.245 10.455 1.00 57.81 98 VAL A CA 1
ATOM 767 C C . VAL A 1 98 ? 37.618 3.870 11.647 1.00 57.81 98 VAL A C 1
ATOM 769 O O . VAL A 1 98 ? 37.518 5.079 11.879 1.00 57.81 98 VAL A O 1
ATOM 772 N N . TYR A 1 99 ? 38.382 3.060 12.389 1.00 46.03 99 TYR A N 1
ATOM 773 C CA . TYR A 1 99 ? 39.118 3.517 13.570 1.00 46.03 99 TYR A CA 1
ATOM 774 C C . TYR A 1 99 ? 40.566 3.918 13.245 1.00 46.03 99 TYR A C 1
ATOM 776 O O . TYR A 1 99 ? 41.359 3.122 12.741 1.00 46.03 99 TYR A O 1
ATOM 784 N N . SER A 1 100 ? 40.928 5.157 13.577 1.00 54.09 100 SER A N 1
ATOM 785 C CA . SER A 1 100 ? 42.279 5.722 13.466 1.00 54.09 100 SER A CA 1
ATOM 786 C C . SER A 1 100 ? 42.486 6.759 14.592 1.00 54.09 100 SER A C 1
ATOM 788 O O . SER A 1 100 ? 41.862 6.666 15.646 1.00 54.09 100 SER A O 1
ATOM 790 N N . LEU A 1 101 ? 43.314 7.793 14.388 1.00 45.75 101 LEU A N 1
ATOM 791 C CA . LEU A 1 101 ? 43.389 8.975 15.273 1.00 45.75 101 LEU A CA 1
ATOM 792 C C . LEU A 1 101 ? 42.065 9.773 15.343 1.00 45.75 101 LEU A C 1
ATOM 794 O O . LEU A 1 101 ? 41.901 10.631 16.208 1.00 45.75 101 LEU A O 1
ATOM 798 N N . LYS A 1 102 ? 41.131 9.488 14.430 1.00 52.47 102 LYS A N 1
ATOM 799 C CA . LYS A 1 102 ? 39.729 9.924 14.411 1.00 52.47 102 LYS A CA 1
ATOM 800 C C . LYS A 1 102 ? 38.845 8.710 14.112 1.00 52.47 102 LYS A C 1
ATOM 802 O O . LYS A 1 102 ? 39.354 7.675 13.676 1.00 52.47 102 LYS A O 1
ATOM 807 N N . LEU A 1 103 ? 37.541 8.858 14.307 1.00 49.75 103 LEU A N 1
ATOM 808 C CA . LEU A 1 103 ? 36.539 7.840 14.004 1.00 49.75 103 LEU A CA 1
ATOM 809 C C . LEU A 1 103 ? 35.669 8.343 12.835 1.00 49.75 103 LEU A C 1
ATOM 811 O O . LEU A 1 103 ? 34.998 9.361 12.976 1.00 49.75 103 LEU A O 1
ATOM 815 N N . TYR A 1 104 ? 35.714 7.674 11.682 1.00 56.91 104 TYR A N 1
ATOM 816 C CA . TYR A 1 104 ? 35.010 8.089 10.453 1.00 56.91 104 TYR A CA 1
ATOM 817 C C . TYR A 1 104 ? 33.843 7.156 10.156 1.00 56.91 104 TYR A C 1
ATOM 819 O O . TYR A 1 104 ? 34.060 5.952 10.194 1.00 56.91 104 TYR A O 1
ATOM 827 N N . CYS A 1 105 ? 32.674 7.687 9.809 1.00 59.03 105 CYS A N 1
ATOM 828 C CA . CYS A 1 105 ? 31.558 6.945 9.233 1.00 59.03 105 CYS A CA 1
ATOM 829 C C . CYS A 1 105 ? 31.591 7.115 7.715 1.00 59.03 105 CYS A C 1
ATOM 831 O O . CYS A 1 105 ? 31.514 8.237 7.206 1.00 59.03 105 CYS A O 1
ATOM 833 N N . VAL A 1 106 ? 31.734 6.007 6.999 1.00 60.81 106 VAL A N 1
ATOM 834 C CA . VAL A 1 106 ? 31.881 5.976 5.545 1.00 60.81 106 VAL A CA 1
ATOM 835 C C . VAL A 1 106 ? 30.742 5.149 4.962 1.00 60.81 106 VAL A C 1
ATOM 837 O O . VAL A 1 106 ? 30.554 4.020 5.398 1.00 60.81 106 VAL A O 1
ATOM 840 N N . SER A 1 107 ? 29.997 5.680 3.992 1.00 57.50 107 SER A N 1
ATOM 841 C CA . SER A 1 107 ? 29.052 4.877 3.203 1.00 57.50 107 SER A CA 1
ATOM 842 C C . SER A 1 107 ? 29.842 3.800 2.461 1.00 57.50 107 SER A C 1
ATOM 844 O O . SE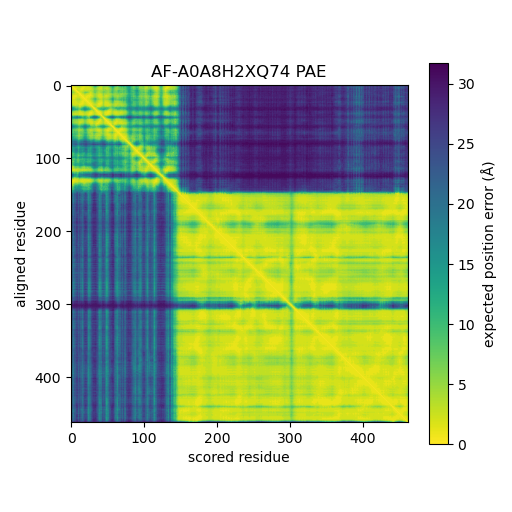R A 1 107 ? 30.762 4.118 1.710 1.00 57.50 107 SER A O 1
ATOM 846 N N . GLU A 1 108 ? 29.539 2.533 2.724 1.00 54.44 108 GLU A N 1
ATOM 847 C CA . GLU A 1 108 ? 30.269 1.384 2.187 1.00 54.44 108 GLU A CA 1
ATOM 848 C C . GLU A 1 108 ? 30.075 1.247 0.661 1.00 54.44 108 GLU A C 1
ATOM 850 O O . GLU A 1 108 ? 31.101 1.195 -0.024 1.00 54.44 108 GLU A O 1
ATOM 855 N N . PRO A 1 109 ? 28.855 1.412 0.092 1.00 47.47 109 PRO A N 1
ATOM 856 C CA . PRO A 1 109 ? 28.652 1.381 -1.361 1.00 47.47 109 PRO A CA 1
ATOM 857 C C . PRO A 1 109 ? 29.355 2.507 -2.137 1.00 47.47 109 PRO A C 1
ATOM 859 O O . PRO A 1 109 ? 29.725 2.326 -3.295 1.00 47.47 109 PRO A O 1
ATOM 862 N N . SER A 1 110 ? 29.530 3.690 -1.530 1.00 44.09 110 SER A N 1
ATOM 863 C CA . SER A 1 110 ? 30.044 4.888 -2.226 1.00 44.09 110 SER A CA 1
ATOM 864 C C . SER A 1 110 ? 31.462 5.312 -1.824 1.00 44.09 110 SER A C 1
ATOM 866 O O . SER A 1 110 ? 32.052 6.190 -2.456 1.00 44.09 110 SER A O 1
ATOM 868 N N . GLY A 1 111 ? 32.007 4.756 -0.739 1.00 53.75 111 GLY A N 1
ATOM 869 C CA . GLY A 1 111 ? 33.265 5.196 -0.128 1.00 53.75 111 GLY A CA 1
ATOM 870 C C . GLY A 1 111 ? 33.236 6.617 0.462 1.00 53.75 111 GLY A C 1
ATOM 871 O O . GLY A 1 111 ? 34.279 7.120 0.891 1.00 53.75 111 GLY A O 1
ATOM 872 N N . LEU A 1 112 ? 32.080 7.292 0.491 1.00 51.50 112 LEU A N 1
ATOM 873 C CA . LEU A 1 112 ? 31.971 8.686 0.918 1.00 51.50 112 LEU A CA 1
ATOM 874 C C . LEU A 1 112 ? 32.012 8.810 2.450 1.00 51.50 112 LEU A C 1
ATOM 876 O O . LEU A 1 112 ? 31.233 8.173 3.157 1.00 51.50 112 LEU A O 1
ATOM 880 N N . ASN A 1 113 ? 32.869 9.689 2.976 1.00 61.91 113 ASN A N 1
ATOM 881 C CA . ASN A 1 113 ? 32.856 10.068 4.392 1.00 61.91 113 ASN A CA 1
ATOM 882 C C . ASN A 1 113 ? 31.599 10.902 4.703 1.00 61.91 113 ASN A C 1
ATOM 884 O O . ASN A 1 113 ? 31.524 12.073 4.324 1.00 61.91 113 ASN A O 1
ATOM 888 N N . ILE A 1 114 ? 30.626 10.300 5.390 1.00 66.62 114 ILE A N 1
ATOM 889 C CA . ILE A 1 114 ? 29.334 10.922 5.711 1.00 66.62 114 ILE A CA 1
ATOM 890 C C . ILE A 1 114 ? 29.294 11.555 7.106 1.00 66.62 114 ILE A C 1
ATOM 892 O O . ILE A 1 114 ? 28.555 12.519 7.315 1.00 66.62 114 ILE A O 1
ATOM 896 N N . ALA A 1 115 ? 30.108 11.071 8.050 1.00 72.00 115 ALA A N 1
ATOM 897 C CA . ALA A 1 115 ? 30.270 11.698 9.360 1.00 72.00 115 ALA A CA 1
ATOM 898 C C . ALA A 1 115 ? 31.664 11.444 9.950 1.00 72.00 115 ALA A C 1
ATOM 900 O O . ALA A 1 115 ? 32.295 10.426 9.688 1.00 72.00 115 ALA A O 1
ATOM 901 N N . THR A 1 116 ? 32.182 12.344 10.782 1.00 69.25 116 THR A N 1
ATOM 902 C CA . THR A 1 116 ? 33.483 12.163 11.444 1.00 69.25 116 THR A CA 1
ATOM 903 C C . THR A 1 116 ? 33.427 12.616 12.897 1.00 69.25 116 THR A C 1
ATOM 905 O O . THR A 1 116 ? 33.127 13.771 13.185 1.00 69.25 116 THR A O 1
ATOM 908 N N . TYR A 1 117 ? 33.769 11.713 13.816 1.00 69.44 117 TYR A N 1
ATOM 909 C CA . TYR A 1 117 ? 33.921 11.998 15.237 1.00 69.44 117 TYR A CA 1
ATOM 910 C C . TYR A 1 117 ? 35.386 12.290 15.595 1.00 69.44 117 TYR A C 1
ATOM 912 O O . TYR A 1 117 ? 36.293 11.465 15.416 1.00 69.44 117 TYR A O 1
ATOM 920 N N . TYR A 1 118 ? 35.607 13.481 16.142 1.00 72.69 118 TYR A N 1
ATOM 921 C CA . TYR A 1 118 ? 36.894 14.009 16.570 1.00 72.69 118 TYR A CA 1
ATOM 922 C C . TYR A 1 118 ? 37.005 13.892 18.084 1.00 72.69 118 TYR A C 1
ATOM 924 O O . TYR A 1 118 ? 36.467 14.710 18.827 1.00 72.69 118 TYR A O 1
ATOM 932 N N . LYS A 1 119 ? 37.738 12.880 18.552 1.00 64.81 119 LYS A N 1
ATOM 933 C CA . LYS A 1 119 ? 38.024 12.693 19.975 1.00 64.81 119 LYS A CA 1
ATOM 934 C C . LYS A 1 119 ? 39.268 13.480 20.382 1.00 64.81 119 LYS A C 1
ATOM 936 O O . LYS A 1 119 ? 40.357 13.214 19.875 1.00 64.81 119 LYS A O 1
ATOM 941 N N . THR A 1 120 ? 39.147 14.383 21.353 1.00 66.75 120 THR A N 1
ATOM 942 C CA . THR A 1 120 ? 40.324 15.055 21.928 1.00 66.75 120 THR A CA 1
ATOM 943 C C . THR A 1 120 ? 41.109 14.084 22.817 1.00 66.75 120 THR A C 1
ATOM 945 O O . THR A 1 120 ? 40.647 13.687 23.889 1.00 66.75 120 THR A O 1
ATOM 948 N N . LEU A 1 121 ? 42.315 13.711 22.383 1.00 49.84 121 LEU A N 1
ATOM 949 C CA . LEU A 1 121 ? 43.306 13.012 23.205 1.00 49.84 121 LEU A CA 1
ATOM 950 C C . LEU A 1 121 ? 44.148 14.042 23.978 1.00 49.84 121 LEU A C 1
ATOM 952 O O . LEU A 1 121 ? 44.464 15.100 23.445 1.00 49.84 121 LEU A O 1
ATOM 956 N N . PHE A 1 122 ? 44.503 13.716 25.227 1.00 48.25 122 PHE A N 1
ATOM 957 C CA . PHE A 1 122 ? 45.174 14.592 26.207 1.00 48.25 122 PHE A CA 1
ATOM 958 C C . PHE A 1 122 ? 44.348 15.810 26.664 1.00 48.25 122 PHE A C 1
ATOM 960 O O . PHE A 1 122 ? 44.548 16.941 26.231 1.00 48.25 122 PHE A O 1
ATOM 967 N N . ALA A 1 123 ? 43.480 15.595 27.659 1.00 45.50 123 ALA A N 1
ATOM 968 C CA . ALA A 1 123 ? 42.655 16.637 28.286 1.00 45.50 123 ALA A CA 1
ATOM 969 C C . ALA A 1 123 ? 43.439 17.760 29.015 1.00 45.50 123 ALA A C 1
ATOM 971 O O . ALA A 1 123 ? 42.825 18.701 29.509 1.00 45.50 123 ALA A O 1
ATOM 972 N N . GLY A 1 124 ? 44.772 17.668 29.106 1.00 46.28 124 GLY A N 1
ATOM 973 C CA . GLY A 1 124 ? 45.621 18.631 29.818 1.00 46.28 124 GLY A CA 1
ATOM 974 C C . GLY A 1 124 ? 46.127 19.821 28.991 1.00 46.28 124 GLY A C 1
ATOM 975 O O . GLY A 1 124 ? 46.649 20.765 29.575 1.00 46.28 124 GLY A O 1
ATOM 976 N N . LEU A 1 125 ? 46.005 19.810 27.655 1.00 49.66 125 LEU A N 1
ATOM 977 C CA . LEU A 1 125 ? 46.602 20.837 26.786 1.00 49.66 125 LEU A CA 1
ATOM 978 C C . LEU A 1 125 ? 45.592 21.411 25.777 1.00 49.66 125 LEU A C 1
ATOM 980 O O . LEU A 1 125 ? 45.429 20.905 24.671 1.00 49.66 125 LEU A O 1
ATOM 984 N N . ARG A 1 126 ? 45.009 22.558 26.167 1.00 50.66 126 ARG A N 1
ATOM 985 C CA . ARG A 1 126 ? 44.021 23.401 25.449 1.00 50.66 126 ARG A CA 1
ATOM 986 C C . ARG A 1 126 ? 42.617 22.786 25.329 1.00 50.66 126 ARG A C 1
ATOM 988 O O . ARG A 1 126 ? 42.436 21.674 24.851 1.00 50.66 126 ARG A O 1
ATOM 995 N N . GLY A 1 127 ? 41.605 23.568 25.720 1.00 56.59 127 GLY A N 1
ATOM 996 C CA . GLY A 1 127 ? 40.198 23.160 25.865 1.00 56.59 127 GLY A CA 1
ATOM 997 C C . GLY A 1 127 ? 39.420 22.907 24.566 1.00 56.59 127 GLY A C 1
ATOM 998 O O . GLY A 1 127 ? 38.342 23.464 24.382 1.00 56.59 127 GLY A O 1
ATOM 999 N N . LYS A 1 128 ? 39.940 22.066 23.665 1.00 60.09 128 LYS A N 1
ATOM 1000 C CA . LYS A 1 128 ? 39.186 21.555 22.514 1.00 60.09 128 LYS A CA 1
ATOM 1001 C C . LYS A 1 128 ? 38.202 20.475 22.969 1.00 60.09 128 LYS A C 1
ATOM 1003 O O . LYS A 1 128 ? 38.617 19.397 23.398 1.00 60.09 128 LYS A O 1
ATOM 1008 N N . LYS A 1 129 ? 36.903 20.756 22.854 1.00 74.31 129 LYS A N 1
ATOM 1009 C CA . LYS A 1 129 ? 35.838 19.755 23.013 1.00 74.31 129 LYS A CA 1
ATOM 1010 C C . LYS A 1 129 ? 35.888 18.741 21.863 1.00 74.31 129 LYS A C 1
ATOM 1012 O O . LYS A 1 129 ? 36.400 19.057 20.791 1.00 74.31 129 LYS A O 1
ATOM 1017 N N . SER A 1 130 ? 35.360 17.542 22.097 1.00 78.38 130 SER A N 1
ATOM 1018 C CA . SER A 1 130 ? 35.169 16.554 21.028 1.00 78.38 130 SER A CA 1
ATOM 1019 C C . SER A 1 130 ? 33.973 16.951 20.151 1.00 78.38 130 SER A C 1
ATOM 1021 O O . SER A 1 130 ? 33.011 17.527 20.666 1.00 78.38 130 SER A O 1
ATOM 1023 N N . THR A 1 131 ? 34.018 16.656 18.850 1.00 79.81 131 THR A N 1
ATOM 1024 C CA . THR A 1 131 ? 32.955 17.022 17.892 1.00 79.81 131 THR A CA 1
ATOM 1025 C C . THR A 1 131 ? 32.512 15.842 17.033 1.00 79.81 131 THR A C 1
ATOM 1027 O O . THR A 1 131 ? 33.285 14.913 16.805 1.00 79.81 131 THR A O 1
ATOM 1030 N N . LEU A 1 132 ? 31.270 15.883 16.553 1.00 79.00 132 LEU A N 1
ATOM 1031 C CA . LEU A 1 132 ? 30.733 15.013 15.510 1.00 79.00 132 LEU A CA 1
ATOM 1032 C C . LEU A 1 132 ? 30.328 15.890 14.324 1.00 79.00 132 LEU A C 1
ATOM 1034 O O . LEU A 1 132 ? 29.360 16.640 14.415 1.00 79.00 132 LEU A O 1
ATOM 1038 N N . ASP A 1 133 ? 31.054 15.781 13.220 1.00 76.25 133 ASP A N 1
ATOM 1039 C CA . ASP A 1 133 ? 30.747 16.517 11.998 1.00 76.25 133 ASP A CA 1
ATOM 1040 C C . ASP A 1 133 ? 29.949 15.626 11.042 1.00 76.25 133 ASP A C 1
ATOM 1042 O O . ASP A 1 133 ? 30.399 14.524 10.735 1.00 76.25 133 ASP A O 1
ATOM 1046 N N . ILE A 1 134 ? 28.807 16.098 10.537 1.00 70.75 134 ILE A N 1
ATOM 1047 C CA . ILE A 1 134 ? 27.985 15.401 9.533 1.00 70.75 134 ILE A CA 1
ATOM 1048 C C . ILE A 1 134 ? 28.076 16.129 8.182 1.00 70.75 134 ILE A C 1
ATOM 1050 O O . ILE A 1 134 ? 27.981 17.363 8.097 1.00 70.75 134 ILE A O 1
ATOM 1054 N N . ALA A 1 135 ? 28.284 15.366 7.108 1.00 58.75 135 ALA A N 1
ATOM 1055 C CA . ALA A 1 135 ? 28.357 15.877 5.743 1.00 58.75 135 ALA A CA 1
ATOM 1056 C C . ALA A 1 135 ? 26.993 16.438 5.281 1.00 58.75 135 ALA A C 1
ATOM 1058 O O . ALA A 1 135 ? 25.957 15.889 5.651 1.00 58.75 135 ALA A O 1
ATOM 1059 N N . PRO A 1 136 ? 26.949 17.491 4.435 1.00 52.19 136 PRO A N 1
ATOM 1060 C CA . PRO A 1 136 ? 25.685 18.035 3.924 1.00 52.19 136 PRO A CA 1
ATOM 1061 C C . PRO A 1 136 ? 24.789 16.997 3.241 1.00 52.19 136 PRO A C 1
ATOM 1063 O O . PRO A 1 136 ? 23.573 17.043 3.389 1.00 52.19 136 PRO A O 1
ATOM 1066 N N . SER A 1 137 ? 25.396 16.041 2.532 1.00 42.25 137 SER A N 1
ATOM 1067 C CA . SER A 1 137 ? 24.710 14.926 1.877 1.00 42.25 137 SER A CA 1
ATOM 1068 C C . SER A 1 137 ? 23.972 14.015 2.863 1.00 42.25 137 SER A C 1
ATOM 1070 O O . SER A 1 137 ? 22.903 13.522 2.527 1.00 42.25 137 SER A O 1
ATOM 1072 N N . ALA A 1 138 ? 24.484 13.848 4.086 1.00 51.66 138 ALA A N 1
ATOM 1073 C CA . ALA A 1 138 ? 23.946 12.947 5.107 1.00 51.66 138 ALA A CA 1
ATOM 1074 C C . ALA A 1 138 ? 23.084 13.647 6.178 1.00 51.66 138 ALA A C 1
ATOM 1076 O O . ALA A 1 138 ? 22.566 12.991 7.077 1.00 51.66 138 ALA A O 1
ATOM 1077 N N . LEU A 1 139 ? 22.864 14.966 6.075 1.00 54.38 139 LEU A N 1
ATOM 1078 C CA . LEU A 1 139 ? 22.073 15.749 7.044 1.00 54.38 139 LEU A CA 1
ATOM 1079 C C . LEU A 1 139 ? 20.607 15.326 7.196 1.00 54.38 139 LEU A C 1
ATOM 1081 O O . LEU A 1 139 ? 19.913 15.819 8.075 1.00 54.38 139 LEU A O 1
ATOM 1085 N N . HIS A 1 140 ? 20.128 14.460 6.313 1.00 46.31 140 HIS A N 1
ATOM 1086 C CA . HIS A 1 140 ? 18.759 13.973 6.294 1.00 46.31 140 HIS A CA 1
ATOM 1087 C C . HIS A 1 140 ? 18.603 12.571 6.896 1.00 46.31 140 HIS A C 1
ATOM 1089 O O . HIS A 1 140 ? 17.473 12.114 7.030 1.00 46.31 140 HIS A O 1
ATOM 1095 N N . LEU A 1 141 ? 19.718 11.901 7.205 1.00 50.12 141 LEU A N 1
ATOM 1096 C CA . LEU A 1 141 ? 19.751 10.578 7.824 1.00 50.12 141 LEU A CA 1
ATOM 1097 C C . LEU A 1 141 ? 19.981 10.667 9.341 1.00 50.12 141 LEU A C 1
ATOM 1099 O O . LEU A 1 141 ? 20.169 9.649 9.992 1.00 50.12 141 LEU A O 1
ATOM 1103 N N . SER A 1 142 ? 19.977 11.867 9.935 1.00 54.72 142 SER A N 1
ATOM 1104 C CA . SER A 1 142 ? 20.236 12.059 11.372 1.00 54.72 142 SER A CA 1
ATOM 1105 C C . SER A 1 142 ? 19.261 11.309 12.284 1.00 54.72 142 SER A C 1
ATOM 1107 O O . SER A 1 142 ? 19.668 10.889 13.362 1.00 54.72 142 SER A O 1
ATOM 1109 N N . ASP A 1 143 ? 18.023 11.112 11.824 1.00 47.38 143 ASP A N 1
ATOM 1110 C CA . ASP A 1 143 ? 16.995 10.301 12.491 1.00 47.38 143 ASP A CA 1
ATOM 1111 C C . ASP A 1 143 ? 16.769 8.937 11.804 1.00 47.38 143 ASP A C 1
ATOM 1113 O O . ASP A 1 143 ? 15.999 8.124 12.314 1.00 47.38 143 ASP A O 1
ATOM 1117 N N . LEU A 1 144 ? 17.418 8.698 10.649 1.00 46.56 144 LEU A N 1
ATOM 1118 C CA . LEU A 1 144 ? 17.221 7.516 9.794 1.00 46.56 144 LEU A CA 1
ATOM 1119 C C . LEU A 1 144 ? 18.354 6.477 9.850 1.00 46.56 144 LEU A C 1
ATOM 1121 O O . LEU A 1 144 ? 18.061 5.312 9.669 1.00 46.56 144 LEU A O 1
ATOM 1125 N N . LEU A 1 145 ? 19.598 6.863 10.193 1.00 47.53 145 LEU A N 1
ATOM 1126 C CA . LEU A 1 145 ? 20.763 6.005 10.537 1.00 47.53 145 LEU A CA 1
ATOM 1127 C C . LEU A 1 145 ? 20.531 5.070 11.754 1.00 47.53 145 LEU A C 1
ATOM 1129 O O . LEU A 1 145 ? 21.356 4.976 12.668 1.00 47.53 145 LEU A O 1
ATOM 1133 N N . VAL A 1 146 ? 19.325 4.519 11.839 1.00 44.00 146 VAL A N 1
ATOM 1134 C CA . VAL A 1 146 ? 18.646 4.223 13.084 1.00 44.00 146 VAL A CA 1
ATOM 1135 C C . VAL A 1 146 ? 17.373 3.332 12.921 1.00 44.00 146 VAL A C 1
ATOM 1137 O O . VAL A 1 146 ? 17.160 2.596 13.876 1.00 44.00 146 VAL A O 1
ATOM 1140 N N . ALA A 1 147 ? 16.503 3.325 11.866 1.00 49.41 147 ALA A N 1
ATOM 1141 C CA . ALA A 1 147 ? 15.127 2.780 12.124 1.00 49.41 147 ALA A CA 1
ATOM 1142 C C . ALA A 1 147 ? 14.088 2.195 11.099 1.00 49.41 147 ALA A C 1
ATOM 1144 O O . ALA A 1 147 ? 13.096 1.669 11.611 1.00 49.41 147 ALA A O 1
ATOM 1145 N N . LEU A 1 148 ? 14.131 2.296 9.759 1.00 50.53 148 LEU A N 1
ATOM 1146 C CA . LEU A 1 148 ? 12.952 1.904 8.924 1.00 50.53 148 LEU A CA 1
ATOM 1147 C C . LEU A 1 148 ? 12.785 0.382 8.651 1.00 50.53 148 LEU A C 1
ATOM 1149 O O . LEU A 1 148 ? 13.779 -0.328 8.548 1.00 50.53 148 LEU A O 1
ATOM 1153 N N . PRO A 1 149 ? 11.541 -0.132 8.463 1.00 54.38 149 PRO A N 1
ATOM 1154 C CA . PRO A 1 149 ? 11.279 -1.550 8.185 1.00 54.38 149 PRO A CA 1
ATOM 1155 C C . PRO A 1 149 ? 11.416 -1.904 6.689 1.00 54.38 149 PRO A C 1
ATOM 1157 O O . PRO A 1 149 ? 10.533 -1.586 5.888 1.00 54.38 149 PRO A O 1
ATOM 1160 N N . LEU A 1 150 ? 12.504 -2.584 6.314 1.00 60.50 150 LEU A N 1
ATOM 1161 C CA . LEU A 1 150 ? 12.819 -2.942 4.915 1.00 60.50 150 LEU A CA 1
ATOM 1162 C C . LEU A 1 150 ? 13.081 -4.437 4.663 1.00 60.50 150 LEU A C 1
ATOM 1164 O O . LEU A 1 150 ? 13.188 -4.852 3.505 1.00 60.50 150 LEU A O 1
ATOM 1168 N N . ASP A 1 151 ? 13.135 -5.239 5.724 1.00 60.38 151 ASP A N 1
ATOM 1169 C CA . ASP A 1 151 ? 13.348 -6.685 5.704 1.00 60.38 151 ASP A CA 1
ATOM 1170 C C . ASP A 1 151 ? 12.268 -7.443 6.499 1.00 60.38 151 ASP A C 1
ATOM 1172 O O . ASP A 1 151 ? 11.352 -6.851 7.070 1.00 60.38 151 ASP A O 1
ATOM 1176 N N . GLU A 1 152 ? 12.368 -8.774 6.543 1.00 65.81 152 GLU A N 1
ATOM 1177 C CA . GLU A 1 152 ? 11.378 -9.640 7.196 1.00 65.81 152 GLU A CA 1
ATOM 1178 C C . GLU A 1 152 ? 11.246 -9.382 8.708 1.00 65.81 152 GLU A C 1
ATOM 1180 O O . GLU A 1 152 ? 10.146 -9.506 9.249 1.00 65.81 152 GLU A O 1
ATOM 1185 N N . GLU A 1 153 ? 12.315 -8.972 9.400 1.00 62.19 153 GLU A N 1
ATOM 1186 C CA . GLU A 1 153 ? 12.244 -8.633 10.827 1.00 62.19 153 GLU A CA 1
ATOM 1187 C C . GLU A 1 153 ? 11.520 -7.295 11.033 1.00 62.19 153 GLU A C 1
ATOM 1189 O O . GLU A 1 153 ? 10.602 -7.206 11.857 1.00 62.19 153 GLU A O 1
ATOM 1194 N N . GLY A 1 154 ? 11.859 -6.282 10.229 1.00 62.09 154 GLY A N 1
ATOM 1195 C CA . GLY A 1 154 ? 11.202 -4.977 10.222 1.00 62.09 154 GLY A CA 1
ATOM 1196 C C . GLY A 1 154 ? 9.719 -5.059 9.853 1.00 62.09 154 GLY A C 1
ATOM 1197 O O . GLY A 1 154 ? 8.878 -4.507 10.567 1.00 62.09 154 GLY A O 1
ATOM 1198 N N . TRP A 1 155 ? 9.374 -5.792 8.790 1.00 79.06 155 TRP A N 1
ATOM 1199 C CA . TRP A 1 155 ? 7.985 -6.026 8.383 1.00 79.06 155 TRP A CA 1
ATOM 1200 C C . TRP A 1 155 ? 7.202 -6.752 9.475 1.00 79.06 155 TRP A C 1
ATOM 1202 O O . TRP A 1 155 ? 6.089 -6.345 9.809 1.00 79.06 155 TRP A O 1
ATOM 1212 N N . LYS A 1 156 ? 7.781 -7.802 10.080 1.00 76.00 156 LYS A N 1
ATOM 1213 C CA . LYS A 1 156 ? 7.136 -8.524 11.181 1.00 76.00 156 LYS A CA 1
ATOM 1214 C C . LYS A 1 156 ? 6.870 -7.599 12.367 1.00 76.00 156 LYS A C 1
ATOM 1216 O O . LYS A 1 156 ? 5.751 -7.584 12.868 1.00 76.00 156 LYS A O 1
ATOM 1221 N N . ALA A 1 157 ? 7.857 -6.807 12.789 1.00 67.94 157 ALA A N 1
ATOM 1222 C CA . ALA A 1 157 ? 7.698 -5.859 13.889 1.00 67.94 157 ALA A CA 1
ATOM 1223 C C . ALA A 1 157 ? 6.620 -4.803 13.587 1.00 67.94 157 ALA A C 1
ATOM 1225 O O . ALA A 1 157 ? 5.784 -4.509 14.444 1.00 67.94 157 ALA A O 1
ATOM 1226 N N . ALA A 1 158 ? 6.588 -4.272 12.360 1.00 73.56 158 ALA A N 1
ATOM 1227 C CA . ALA A 1 158 ? 5.579 -3.309 11.934 1.00 73.56 158 ALA A CA 1
ATOM 1228 C C . ALA A 1 158 ? 4.162 -3.914 11.945 1.00 73.56 158 ALA A C 1
ATOM 1230 O O . ALA A 1 158 ? 3.249 -3.304 12.506 1.00 73.56 158 ALA A O 1
ATOM 1231 N N . LEU A 1 159 ? 3.989 -5.127 11.406 1.00 87.62 159 LEU A N 1
ATOM 1232 C CA . LEU A 1 159 ? 2.717 -5.862 11.392 1.00 87.62 159 LEU A CA 1
ATOM 1233 C C . LEU A 1 159 ? 2.256 -6.254 12.801 1.00 87.62 159 LEU A C 1
ATOM 1235 O O . LEU A 1 159 ? 1.085 -6.072 13.136 1.00 87.62 159 LEU A O 1
ATOM 1239 N N . ASP A 1 160 ? 3.164 -6.742 13.648 1.00 84.56 160 ASP A N 1
ATOM 1240 C CA . ASP A 1 160 ? 2.863 -7.082 15.039 1.00 84.56 160 ASP A CA 1
ATOM 1241 C C . ASP A 1 160 ? 2.402 -5.844 15.821 1.00 84.56 160 ASP A C 1
ATOM 1243 O O . ASP A 1 160 ? 1.434 -5.948 16.577 1.00 84.56 160 ASP A O 1
ATOM 1247 N N . SER A 1 161 ? 3.023 -4.678 15.579 1.00 83.12 161 SER A N 1
ATOM 1248 C CA . SER A 1 161 ? 2.706 -3.402 16.244 1.00 83.12 161 SER A CA 1
ATOM 1249 C C . SER A 1 161 ? 1.338 -2.804 15.899 1.00 83.12 161 SER A C 1
ATOM 1251 O O . SER A 1 161 ? 0.912 -1.851 16.552 1.00 83.12 161 SER A O 1
ATOM 1253 N N . LEU A 1 162 ? 0.639 -3.330 14.887 1.00 91.62 162 LEU A N 1
ATOM 1254 C CA . LEU A 1 162 ? -0.713 -2.880 14.560 1.00 91.62 162 LEU A CA 1
ATOM 1255 C C . LEU A 1 162 ? -1.698 -3.241 15.685 1.00 91.62 162 LEU A C 1
ATOM 1257 O O . LEU A 1 162 ? -1.682 -4.388 16.143 1.00 91.62 162 LEU A O 1
ATOM 1261 N N . PRO A 1 163 ? -2.606 -2.337 16.091 1.00 91.81 163 PRO A N 1
ATOM 1262 C CA . PRO A 1 163 ? -3.631 -2.665 17.076 1.00 91.81 163 PRO A CA 1
ATOM 1263 C C . PRO A 1 163 ? -4.603 -3.716 16.525 1.00 91.81 163 PRO A C 1
ATOM 1265 O O . PRO A 1 163 ? -4.851 -3.786 15.316 1.00 91.81 163 PRO A O 1
ATOM 1268 N N . SER A 1 164 ? -5.195 -4.515 17.410 1.00 96.44 164 SER A N 1
ATOM 1269 C CA . SER A 1 164 ? -6.421 -5.259 17.105 1.00 96.44 164 SER A CA 1
ATOM 1270 C C . SER A 1 164 ? -7.581 -4.295 16.828 1.00 96.44 164 SER A C 1
ATOM 1272 O O . SER A 1 164 ? -7.560 -3.138 17.248 1.00 96.44 164 SER A O 1
ATOM 1274 N N . ALA A 1 165 ? -8.644 -4.768 16.170 1.00 95.62 165 ALA A N 1
ATOM 1275 C CA . ALA A 1 165 ? -9.831 -3.937 15.950 1.00 95.62 165 ALA A CA 1
ATOM 1276 C C . ALA A 1 165 ? -10.445 -3.436 17.275 1.00 95.62 165 ALA A C 1
ATOM 1278 O O . ALA A 1 165 ? -10.916 -2.308 17.341 1.00 95.62 165 ALA A O 1
ATOM 1279 N N . SER A 1 166 ? -10.390 -4.233 18.349 1.00 94.88 166 SER A N 1
ATOM 1280 C CA . SER A 1 166 ? -10.855 -3.843 19.689 1.00 94.88 166 SER A CA 1
ATOM 1281 C C . SER A 1 166 ? -10.029 -2.735 20.345 1.00 94.88 166 SER A C 1
ATOM 1283 O O . SER A 1 166 ? -10.596 -1.919 21.063 1.00 94.88 166 SER A O 1
ATOM 1285 N N . GLU A 1 167 ? -8.718 -2.695 20.103 1.00 95.06 167 GLU A N 1
ATOM 1286 C CA . GLU A 1 167 ? -7.844 -1.608 20.571 1.00 95.06 167 GLU A CA 1
ATOM 1287 C C . GLU A 1 167 ? -8.022 -0.346 19.710 1.00 95.06 167 GLU A C 1
ATOM 1289 O O . GLU A 1 167 ? -7.863 0.763 20.199 1.00 95.06 167 GLU A O 1
ATOM 1294 N N . ASN A 1 168 ? -8.438 -0.512 18.452 1.00 95.75 168 ASN A N 1
ATOM 1295 C CA . ASN A 1 168 ? -8.623 0.552 17.468 1.00 95.75 168 ASN A CA 1
ATOM 1296 C C . ASN A 1 168 ? -10.098 0.989 17.325 1.00 95.75 168 ASN A C 1
ATOM 1298 O O . ASN A 1 168 ? -10.649 1.011 16.223 1.00 95.75 168 ASN A O 1
ATOM 1302 N N . ASN A 1 169 ? -10.779 1.269 18.443 1.00 94.62 169 ASN A N 1
ATOM 1303 C CA . ASN A 1 169 ? -12.175 1.749 18.484 1.00 94.62 169 ASN A CA 1
ATOM 1304 C C . ASN A 1 169 ? -13.203 0.885 17.711 1.00 94.62 169 ASN A C 1
ATOM 1306 O O . ASN A 1 169 ? -14.212 1.379 17.207 1.00 94.62 169 ASN A O 1
ATOM 1310 N N . GLY A 1 170 ? -12.966 -0.426 17.623 1.00 95.44 170 GLY A N 1
ATOM 1311 C CA . GLY A 1 170 ? -13.802 -1.380 16.888 1.00 95.44 170 GLY A CA 1
ATOM 1312 C C . GLY A 1 170 ? -13.527 -1.442 15.380 1.00 95.44 170 GLY A C 1
ATOM 1313 O O . GLY A 1 170 ? -14.205 -2.196 14.685 1.00 95.44 170 GLY A O 1
ATOM 1314 N N . LYS A 1 171 ? -12.558 -0.681 14.856 1.00 97.19 171 LYS A N 1
ATOM 1315 C CA . LYS A 1 171 ? -12.247 -0.592 13.423 1.00 97.19 171 LYS A CA 1
ATOM 1316 C C . LYS A 1 171 ? -10.986 -1.368 13.059 1.00 97.19 171 LYS A C 1
ATOM 1318 O O . LYS A 1 171 ? -9.920 -1.152 13.627 1.00 97.19 171 LYS A O 1
ATOM 1323 N N . ILE A 1 172 ? -11.051 -2.185 12.012 1.00 98.38 172 ILE A N 1
ATOM 1324 C CA . ILE A 1 172 ? -9.841 -2.678 11.334 1.00 98.38 172 ILE A CA 1
ATOM 1325 C C . ILE A 1 172 ? -9.124 -1.467 10.682 1.00 98.38 172 ILE A C 1
ATOM 1327 O O . ILE A 1 172 ? -9.811 -0.585 10.161 1.00 98.38 172 ILE A O 1
ATOM 1331 N N . PRO A 1 173 ? -7.784 -1.329 10.705 1.00 98.56 173 PRO A N 1
ATOM 1332 C CA . PRO A 1 173 ? -7.093 -0.299 9.919 1.00 98.56 173 PRO A CA 1
ATOM 1333 C C . PRO A 1 173 ? -7.391 -0.428 8.412 1.00 98.56 173 PRO A C 1
ATOM 1335 O O . PRO A 1 173 ? -7.745 -1.502 7.932 1.00 98.56 173 PRO A O 1
ATOM 1338 N N . ALA A 1 174 ? -7.267 0.661 7.657 1.00 98.75 174 ALA A N 1
ATOM 1339 C CA . ALA A 1 174 ? -7.329 0.611 6.193 1.00 98.75 174 ALA A CA 1
ATOM 1340 C C . ALA A 1 174 ? -5.911 0.491 5.625 1.00 98.75 174 ALA A C 1
ATOM 1342 O O . ALA A 1 174 ? -4.995 1.121 6.154 1.00 98.75 174 ALA A O 1
ATOM 1343 N N . PHE A 1 175 ? -5.704 -0.289 4.563 1.00 98.88 175 PHE A N 1
ATOM 1344 C CA . PHE A 1 175 ? -4.356 -0.577 4.066 1.00 98.88 175 PHE A CA 1
ATOM 1345 C C . PHE A 1 175 ? -4.173 -0.177 2.607 1.00 98.88 175 PHE A C 1
ATOM 1347 O O . PHE A 1 175 ? -4.945 -0.585 1.742 1.00 98.88 175 PHE A O 1
ATOM 1354 N N . PHE A 1 176 ? -3.094 0.553 2.328 1.00 98.88 176 PHE A N 1
ATOM 1355 C CA . PHE A 1 176 ? -2.509 0.604 0.992 1.00 98.88 176 PHE A CA 1
ATOM 1356 C C . PHE A 1 176 ? -1.348 -0.385 0.931 1.00 98.88 176 PHE A C 1
ATOM 1358 O O . PHE A 1 176 ? -0.534 -0.444 1.857 1.00 98.88 176 PHE A O 1
ATOM 1365 N N . PHE A 1 177 ? -1.256 -1.142 -0.157 1.00 98.69 177 PHE A N 1
ATOM 1366 C CA . PHE A 1 177 ? -0.170 -2.087 -0.378 1.00 98.69 177 PHE A CA 1
ATOM 1367 C C . PHE A 1 177 ? 0.361 -1.992 -1.807 1.00 98.69 177 PHE A C 1
ATOM 1369 O O . PHE A 1 177 ? -0.378 -1.696 -2.750 1.00 98.69 177 PHE A O 1
ATOM 1376 N N . ALA A 1 178 ? 1.652 -2.275 -1.971 1.00 98.06 178 ALA A N 1
ATOM 1377 C CA . ALA A 1 178 ? 2.224 -2.423 -3.296 1.00 98.06 178 ALA A CA 1
ATOM 1378 C C . ALA A 1 178 ? 1.713 -3.717 -3.947 1.00 98.06 178 ALA A C 1
ATOM 1380 O O . ALA A 1 178 ? 2.012 -4.814 -3.477 1.00 98.06 178 ALA A O 1
ATOM 1381 N N . HIS A 1 179 ? 0.956 -3.610 -5.039 1.00 97.44 179 HIS A N 1
ATOM 1382 C CA . HIS A 1 179 ? 0.424 -4.786 -5.743 1.00 97.44 179 HIS A CA 1
ATOM 1383 C C . HIS A 1 179 ? 1.461 -5.495 -6.641 1.00 97.44 179 HIS A C 1
ATOM 1385 O O . HIS A 1 179 ? 1.268 -6.646 -7.026 1.00 97.44 179 HIS A O 1
ATOM 1391 N N . GLY A 1 180 ? 2.592 -4.837 -6.924 1.00 94.75 180 GLY A N 1
ATOM 1392 C CA . GLY A 1 180 ? 3.649 -5.322 -7.809 1.00 94.75 180 GLY A CA 1
ATOM 1393 C C . GLY A 1 180 ? 3.288 -5.241 -9.290 1.00 94.75 180 GLY A C 1
ATOM 1394 O O . GLY A 1 180 ? 2.747 -4.246 -9.752 1.00 94.75 180 GLY A O 1
ATOM 1395 N N . SER A 1 181 ? 3.663 -6.272 -10.040 1.00 93.88 181 SER A N 1
ATOM 1396 C CA . SER A 1 181 ? 3.389 -6.437 -11.471 1.00 93.88 181 SER A CA 1
ATOM 1397 C C . SER A 1 181 ? 3.331 -7.941 -11.787 1.00 93.88 181 SER A C 1
ATOM 1399 O O . SER A 1 181 ? 3.654 -8.752 -10.909 1.00 93.88 181 SER A O 1
ATOM 1401 N N . PRO A 1 182 ? 3.004 -8.383 -13.019 1.00 94.25 182 PRO A N 1
ATOM 1402 C CA . PRO A 1 182 ? 2.944 -9.812 -13.338 1.00 94.25 182 PRO A CA 1
ATOM 1403 C C . PRO A 1 182 ? 4.291 -10.530 -13.143 1.00 94.25 182 PRO A C 1
ATOM 1405 O O . PRO A 1 182 ? 4.316 -11.747 -12.959 1.00 94.25 182 PRO A O 1
ATOM 1408 N N . ASN A 1 183 ? 5.410 -9.789 -13.113 1.00 94.50 183 ASN A N 1
ATOM 1409 C CA . ASN A 1 183 ? 6.741 -10.329 -12.820 1.00 94.50 183 ASN A CA 1
ATOM 1410 C C . ASN A 1 183 ? 6.854 -10.993 -11.437 1.00 94.50 183 ASN A C 1
ATOM 1412 O O . ASN A 1 183 ? 7.704 -11.864 -11.287 1.00 94.50 183 ASN A O 1
ATOM 1416 N N . LEU A 1 184 ? 5.955 -10.697 -10.485 1.00 96.06 184 LEU A N 1
ATOM 1417 C CA . LEU A 1 184 ? 5.881 -11.396 -9.191 1.00 96.06 184 LEU A CA 1
ATOM 1418 C C . LEU A 1 184 ? 5.806 -12.922 -9.345 1.00 96.06 184 LEU A C 1
ATOM 1420 O O . LEU A 1 184 ? 6.216 -13.659 -8.454 1.00 96.06 184 LEU A O 1
ATOM 1424 N N . LEU A 1 185 ? 5.272 -13.412 -10.466 1.00 94.94 185 LEU A N 1
ATOM 1425 C CA . LEU A 1 185 ? 5.085 -14.836 -10.727 1.00 94.94 185 LEU A CA 1
ATOM 1426 C C . LEU A 1 185 ? 6.331 -15.543 -11.282 1.00 94.94 185 LEU A C 1
ATOM 1428 O O . LEU A 1 185 ? 6.326 -16.773 -11.338 1.00 94.94 185 LEU A O 1
ATOM 1432 N N . ARG A 1 186 ? 7.367 -14.820 -11.730 1.00 92.88 186 ARG A N 1
ATOM 1433 C CA . ARG A 1 186 ? 8.507 -15.397 -12.464 1.00 92.88 186 ARG A CA 1
ATOM 1434 C C . ARG A 1 186 ? 9.858 -14.908 -11.943 1.00 92.88 186 ARG A C 1
ATOM 1436 O O . ARG A 1 186 ? 9.939 -13.912 -11.234 1.00 92.88 186 ARG A O 1
ATOM 1443 N N . ASP A 1 187 ? 10.905 -15.634 -12.321 1.00 91.12 187 ASP A N 1
ATOM 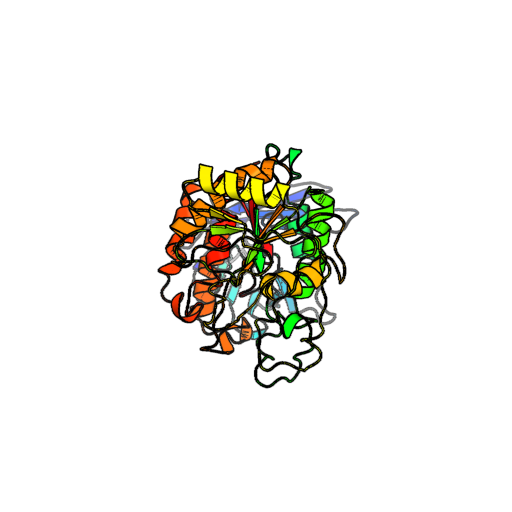1444 C CA . ASP A 1 187 ? 12.294 -15.212 -12.136 1.00 91.12 187 ASP A CA 1
ATOM 1445 C C . ASP A 1 187 ? 12.707 -14.306 -13.309 1.00 91.12 187 ASP A C 1
ATOM 1447 O O . ASP A 1 187 ? 12.564 -14.663 -14.481 1.00 91.12 187 ASP A O 1
ATOM 1451 N N . THR A 1 188 ? 13.183 -13.115 -12.972 1.00 88.44 188 THR A N 1
ATOM 1452 C CA . THR A 1 188 ? 13.630 -12.028 -13.849 1.00 88.44 188 THR A CA 1
ATOM 1453 C C . THR A 1 188 ? 15.155 -11.873 -13.841 1.00 88.44 188 THR A C 1
ATOM 1455 O O . THR A 1 188 ? 15.702 -10.954 -14.458 1.00 88.44 188 THR A O 1
ATOM 1458 N N . THR A 1 189 ? 15.876 -12.779 -13.171 1.00 83.69 189 THR A N 1
ATOM 1459 C CA . THR A 1 189 ? 17.340 -12.798 -13.123 1.00 83.69 189 THR A CA 1
ATOM 1460 C C . THR A 1 189 ? 17.926 -12.916 -14.530 1.00 83.69 189 THR A C 1
ATOM 1462 O O . THR A 1 189 ? 17.776 -13.926 -15.215 1.00 83.69 189 THR A O 1
ATOM 1465 N N . GLY A 1 190 ? 18.634 -11.872 -14.964 1.00 82.25 190 GLY A N 1
ATOM 1466 C CA . GLY A 1 190 ? 19.217 -11.793 -16.306 1.00 82.25 190 GLY A CA 1
ATOM 1467 C C . GLY A 1 190 ? 18.250 -11.337 -17.407 1.00 82.25 190 GLY A C 1
ATOM 1468 O O . GLY A 1 190 ? 18.661 -11.271 -18.565 1.00 82.25 190 GLY A O 1
ATOM 1469 N N . ASP A 1 191 ? 17.006 -10.974 -17.075 1.00 87.31 191 ASP A N 1
ATOM 1470 C CA . ASP A 1 191 ? 16.085 -10.331 -18.015 1.00 87.31 191 ASP A CA 1
ATOM 1471 C C . ASP A 1 191 ? 16.609 -8.922 -18.388 1.00 87.31 191 ASP A C 1
ATOM 1473 O O . ASP A 1 191 ? 16.841 -8.093 -17.498 1.00 87.31 191 ASP A O 1
ATOM 1477 N N . PRO A 1 192 ? 16.814 -8.612 -19.683 1.00 82.38 192 PRO A N 1
ATOM 1478 C CA . PRO A 1 192 ? 17.429 -7.356 -20.119 1.00 82.38 192 PRO A CA 1
ATOM 1479 C C . PRO A 1 192 ? 16.539 -6.118 -19.922 1.00 82.38 192 PRO A C 1
ATOM 1481 O O . PRO A 1 192 ? 17.021 -5.002 -20.103 1.00 82.38 192 PRO A O 1
ATOM 1484 N N . ILE A 1 193 ? 15.257 -6.303 -19.598 1.00 81.38 193 ILE A N 1
ATOM 1485 C CA . ILE A 1 193 ? 14.276 -5.234 -19.378 1.00 81.38 193 ILE A CA 1
ATOM 1486 C C . ILE A 1 193 ? 13.866 -5.209 -17.902 1.00 81.38 193 ILE A C 1
ATOM 1488 O O . ILE A 1 193 ? 13.900 -4.162 -17.259 1.00 81.38 193 ILE A O 1
ATOM 1492 N N . PHE A 1 194 ? 13.513 -6.371 -17.349 1.00 88.19 194 PHE A N 1
ATOM 1493 C CA . PHE A 1 194 ? 12.868 -6.477 -16.040 1.00 88.19 194 PHE A CA 1
ATOM 1494 C C . PHE A 1 194 ? 13.824 -6.707 -14.859 1.00 88.19 194 PHE A C 1
ATOM 1496 O O . PHE A 1 194 ? 13.377 -6.660 -13.718 1.00 88.19 194 PHE A O 1
ATOM 1503 N N . SER A 1 195 ? 15.135 -6.865 -15.074 1.00 83.56 195 SER A N 1
ATOM 1504 C CA . SER A 1 195 ? 16.115 -7.024 -13.977 1.00 83.56 195 SER A CA 1
ATOM 1505 C C . SER A 1 195 ? 16.208 -5.821 -13.020 1.00 83.56 195 SER A C 1
ATOM 1507 O O . SER A 1 195 ? 16.551 -5.994 -11.849 1.00 83.56 195 SER A O 1
ATOM 1509 N N . ASN A 1 196 ? 15.831 -4.615 -13.458 1.00 80.94 196 ASN A N 1
ATOM 1510 C CA . ASN A 1 196 ? 15.669 -3.459 -12.563 1.00 80.94 196 ASN A CA 1
ATOM 1511 C C . ASN A 1 196 ? 14.380 -3.512 -11.722 1.00 80.94 196 ASN A C 1
ATOM 1513 O O . ASN A 1 196 ? 14.261 -2.766 -10.761 1.00 80.94 196 ASN A O 1
ATOM 1517 N N . MET A 1 197 ? 13.434 -4.405 -12.024 1.00 88.56 197 MET A N 1
ATOM 1518 C CA . MET A 1 197 ? 12.238 -4.658 -11.210 1.00 88.56 197 MET A CA 1
ATOM 1519 C C . MET A 1 197 ? 12.440 -5.816 -10.216 1.00 88.56 197 MET A C 1
ATOM 1521 O O . MET A 1 197 ? 11.463 -6.347 -9.698 1.00 88.56 197 MET A O 1
ATOM 1525 N N . ARG A 1 198 ? 13.691 -6.197 -9.905 1.00 84.69 198 ARG A N 1
ATOM 1526 C CA . ARG A 1 198 ? 14.049 -7.342 -9.037 1.00 84.69 198 ARG A CA 1
ATOM 1527 C C . ARG A 1 198 ? 13.380 -7.374 -7.655 1.00 84.69 198 ARG A C 1
ATOM 1529 O O . ARG A 1 198 ? 13.248 -8.437 -7.061 1.00 84.69 198 ARG A O 1
ATOM 1536 N N . SER A 1 199 ? 12.929 -6.237 -7.130 1.00 85.69 199 SER A N 1
ATOM 1537 C CA . SER A 1 199 ? 12.162 -6.179 -5.875 1.00 85.69 199 SER A CA 1
ATOM 1538 C C . SER A 1 199 ? 10.736 -6.743 -6.019 1.00 85.69 199 SER A C 1
ATOM 1540 O O . SER A 1 199 ? 10.147 -7.179 -5.034 1.00 85.69 199 SER A O 1
ATOM 1542 N N . GLN A 1 200 ? 10.215 -6.797 -7.250 1.00 93.44 200 GLN A N 1
ATOM 1543 C CA . GLN A 1 200 ? 8.956 -7.431 -7.658 1.00 93.44 200 GLN A CA 1
ATOM 1544 C C . GLN A 1 200 ? 9.167 -8.781 -8.381 1.00 93.44 200 GLN A C 1
ATOM 1546 O O . GLN A 1 200 ? 8.245 -9.281 -9.018 1.00 93.44 200 GLN A O 1
ATOM 1551 N N . ASP A 1 201 ? 10.367 -9.358 -8.322 1.00 91.12 201 ASP A N 1
ATOM 1552 C CA . ASP A 1 201 ? 10.654 -10.734 -8.754 1.00 91.12 201 ASP A CA 1
ATOM 1553 C C . ASP A 1 201 ? 9.963 -11.758 -7.839 1.00 91.12 201 ASP A C 1
ATOM 1555 O O . ASP A 1 201 ? 9.736 -11.443 -6.673 1.00 91.12 201 ASP A O 1
ATOM 1559 N N . ILE A 1 202 ? 9.729 -13.004 -8.273 1.00 93.69 202 ILE A N 1
ATOM 1560 C CA . ILE A 1 202 ? 9.211 -14.087 -7.401 1.00 93.69 202 ILE A CA 1
ATOM 1561 C C . ILE A 1 202 ? 10.036 -14.329 -6.115 1.00 93.69 202 ILE A C 1
ATOM 1563 O O . ILE A 1 202 ? 9.497 -14.782 -5.092 1.00 93.69 202 ILE A O 1
ATOM 1567 N N . ASN A 1 203 ? 11.331 -14.000 -6.152 1.00 87.00 203 ASN A N 1
ATOM 1568 C CA . ASN A 1 203 ? 12.272 -14.037 -5.032 1.00 87.00 203 ASN A CA 1
ATOM 1569 C C . ASN A 1 203 ? 12.558 -12.647 -4.425 1.00 87.00 203 ASN A C 1
ATOM 1571 O O . ASN A 1 203 ? 13.329 -12.553 -3.467 1.00 87.00 203 ASN A O 1
ATOM 1575 N N . GLY A 1 204 ? 11.963 -11.581 -4.967 1.00 87.31 204 GLY A N 1
ATOM 1576 C CA . GLY A 1 204 ? 12.139 -10.185 -4.563 1.00 87.31 204 GLY A CA 1
ATOM 1577 C C . GLY A 1 204 ? 11.603 -9.867 -3.165 1.00 87.31 204 GLY A C 1
ATOM 1578 O O . GLY A 1 204 ? 11.066 -10.732 -2.472 1.00 87.31 204 GLY A O 1
ATOM 1579 N N . THR A 1 205 ? 11.753 -8.618 -2.719 1.00 86.81 205 THR A N 1
ATOM 1580 C CA . THR A 1 205 ? 11.247 -8.183 -1.407 1.00 86.81 205 THR A CA 1
ATOM 1581 C C . THR A 1 205 ? 9.721 -8.216 -1.344 1.00 86.81 205 THR A C 1
ATOM 1583 O O . THR A 1 205 ? 9.169 -8.745 -0.381 1.00 86.81 205 THR A O 1
ATOM 1586 N N . LEU A 1 206 ? 9.027 -7.764 -2.392 1.00 94.75 206 LEU A N 1
ATOM 1587 C CA . LEU A 1 206 ? 7.574 -7.622 -2.359 1.00 94.75 206 LEU A CA 1
ATOM 1588 C C . LEU A 1 206 ? 6.805 -8.941 -2.162 1.00 94.75 206 LEU A C 1
ATOM 1590 O O . LEU A 1 206 ? 5.987 -8.995 -1.245 1.00 94.75 206 LEU A O 1
ATOM 1594 N N . PRO A 1 207 ? 7.034 -10.037 -2.915 1.00 96.94 207 PRO A N 1
ATOM 1595 C CA . PRO A 1 207 ? 6.300 -11.272 -2.653 1.00 96.94 207 PRO A CA 1
ATOM 1596 C C . PRO A 1 207 ? 6.690 -11.934 -1.326 1.00 96.94 207 PRO A C 1
ATOM 1598 O O . PRO A 1 207 ? 5.899 -12.720 -0.807 1.00 96.94 207 PRO A O 1
ATOM 1601 N N . ARG A 1 208 ? 7.854 -11.615 -0.732 1.00 95.25 208 ARG A N 1
ATOM 1602 C CA . ARG A 1 208 ? 8.164 -12.020 0.652 1.00 95.25 208 ARG A CA 1
ATOM 1603 C C . ARG A 1 208 ? 7.317 -11.231 1.653 1.00 95.25 208 ARG A C 1
ATOM 1605 O O . ARG A 1 208 ? 6.661 -11.859 2.480 1.00 95.25 208 ARG A O 1
ATOM 1612 N N . PHE A 1 209 ? 7.221 -9.906 1.506 1.00 95.75 209 PHE A N 1
ATOM 1613 C CA . PHE A 1 209 ? 6.309 -9.080 2.305 1.00 95.75 209 PHE A CA 1
ATOM 1614 C C . PHE A 1 209 ? 4.850 -9.544 2.169 1.00 95.75 209 PHE A C 1
ATOM 1616 O O . PHE A 1 209 ? 4.192 -9.786 3.177 1.00 95.75 209 PHE A O 1
ATOM 1623 N N . LEU A 1 210 ? 4.350 -9.766 0.948 1.00 98.62 210 LEU A N 1
ATOM 1624 C CA . LEU A 1 210 ? 2.965 -10.195 0.698 1.00 98.62 210 LEU A CA 1
ATOM 1625 C C . LEU A 1 210 ? 2.623 -11.540 1.370 1.00 98.62 210 LEU A C 1
ATOM 1627 O O . LEU A 1 210 ? 1.549 -11.660 1.962 1.00 98.62 210 LEU A O 1
ATOM 1631 N N . ARG A 1 211 ? 3.552 -12.513 1.358 1.00 98.19 211 ARG A N 1
ATOM 1632 C CA . ARG A 1 211 ? 3.423 -13.803 2.076 1.00 98.19 211 ARG A CA 1
ATOM 1633 C C . ARG A 1 211 ? 3.324 -13.654 3.598 1.00 98.19 211 ARG A C 1
ATOM 1635 O O . ARG A 1 211 ? 2.840 -14.569 4.256 1.00 98.19 211 ARG A O 1
ATOM 1642 N N . MET A 1 212 ? 3.773 -12.535 4.164 1.00 97.88 212 MET A N 1
ATOM 1643 C CA . MET A 1 212 ? 3.624 -12.217 5.590 1.00 97.88 212 MET A CA 1
ATOM 1644 C C . MET A 1 212 ? 2.383 -11.359 5.849 1.00 97.88 212 MET A C 1
ATOM 1646 O O . MET A 1 212 ? 1.636 -11.614 6.792 1.00 97.88 212 MET A O 1
ATOM 1650 N N . PHE A 1 213 ? 2.144 -10.369 4.988 1.00 98.62 213 PHE A N 1
ATOM 1651 C CA . PHE A 1 213 ? 1.081 -9.376 5.090 1.00 98.62 213 PHE A CA 1
ATOM 1652 C C . PHE A 1 213 ? -0.309 -10.019 5.108 1.00 98.62 213 PHE A C 1
ATOM 1654 O O . PHE A 1 213 ? -1.048 -9.845 6.075 1.00 98.62 213 PHE A O 1
ATOM 1661 N N . GLY A 1 214 ? -0.644 -10.826 4.094 1.00 98.25 214 GLY A N 1
ATOM 1662 C CA . GLY A 1 214 ? -1.946 -11.498 3.999 1.00 98.25 214 GLY A CA 1
ATOM 1663 C C . GLY A 1 214 ? -2.300 -12.324 5.241 1.00 98.25 214 GLY A C 1
ATOM 1664 O O . GLY A 1 214 ? -3.313 -12.040 5.890 1.00 98.25 214 GLY A O 1
ATOM 1665 N N . PRO A 1 215 ? -1.461 -13.301 5.635 1.00 98.38 215 PRO A N 1
ATOM 1666 C CA . PRO A 1 215 ? -1.727 -14.134 6.802 1.00 98.38 215 PRO A CA 1
ATOM 1667 C C . PRO A 1 215 ? -1.747 -13.350 8.119 1.00 98.38 215 PRO A C 1
ATOM 1669 O O . PRO A 1 215 ? -2.576 -13.650 8.979 1.00 98.38 215 PRO A O 1
ATOM 1672 N N . ALA A 1 216 ? -0.899 -12.324 8.279 1.00 98.44 216 ALA A N 1
ATOM 1673 C CA . ALA A 1 216 ? -0.900 -11.475 9.472 1.00 98.44 216 ALA A CA 1
ATOM 1674 C C . ALA A 1 216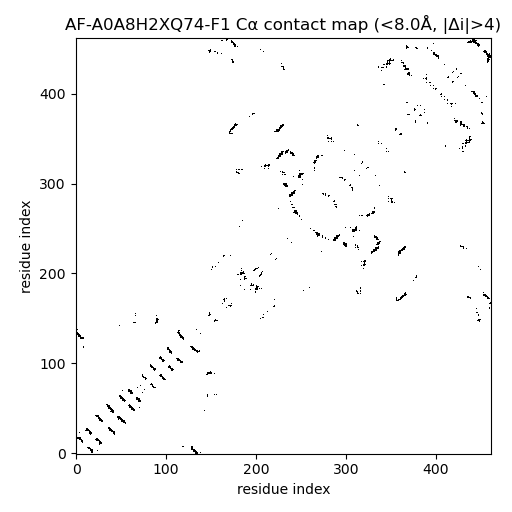 ? -2.220 -10.705 9.632 1.00 98.44 216 ALA A C 1
ATOM 1676 O O . ALA A 1 216 ? -2.765 -10.652 10.737 1.00 98.44 216 ALA A O 1
ATOM 1677 N N . LEU A 1 217 ? -2.774 -10.159 8.542 1.00 98.56 217 LEU A N 1
ATOM 1678 C CA . LEU A 1 217 ? -4.064 -9.467 8.577 1.00 98.56 217 LEU A CA 1
ATOM 1679 C C . LEU A 1 217 ? -5.221 -10.418 8.903 1.00 98.56 217 LEU A C 1
ATOM 1681 O O . LEU A 1 217 ? -6.051 -10.098 9.755 1.00 98.56 217 LEU A O 1
ATOM 1685 N N . LEU A 1 218 ? -5.261 -11.604 8.285 1.00 98.31 218 LEU A N 1
ATOM 1686 C CA . LEU A 1 218 ? -6.294 -12.600 8.587 1.00 98.31 218 LEU A CA 1
ATOM 1687 C C . LEU A 1 218 ? -6.223 -13.066 10.047 1.00 98.31 218 LEU A C 1
ATOM 1689 O O . LEU A 1 218 ? -7.252 -13.123 10.717 1.00 98.31 218 LEU A O 1
ATOM 1693 N N . ALA A 1 219 ? -5.020 -13.338 10.561 1.00 98.00 219 ALA A N 1
ATOM 1694 C CA . ALA A 1 219 ? -4.820 -13.784 11.937 1.00 98.00 219 ALA A CA 1
ATOM 1695 C C . ALA A 1 219 ? -5.145 -12.699 12.980 1.00 98.00 219 ALA A C 1
ATOM 1697 O O . ALA A 1 219 ? -5.705 -13.014 14.029 1.00 98.00 219 ALA A O 1
ATOM 1698 N N . LYS A 1 220 ? -4.807 -11.429 12.708 1.00 97.75 220 LYS A N 1
ATOM 1699 C CA . LYS A 1 220 ? -5.016 -10.312 13.647 1.00 97.75 220 LYS A CA 1
ATOM 1700 C C . LYS A 1 220 ? -6.460 -9.800 13.661 1.00 97.75 220 LYS A C 1
ATOM 1702 O O . LYS A 1 220 ? -6.926 -9.364 14.713 1.00 97.75 220 LYS A O 1
ATOM 1707 N N . TYR A 1 221 ? -7.160 -9.840 12.524 1.00 98.31 221 TYR A N 1
ATOM 1708 C CA . TYR A 1 221 ? -8.474 -9.201 12.376 1.00 98.31 221 TYR A CA 1
ATOM 1709 C C . TYR A 1 221 ? -9.646 -10.155 12.141 1.00 98.31 221 TYR A C 1
ATOM 1711 O O . TYR A 1 221 ? -10.778 -9.742 12.374 1.00 98.31 221 TYR A O 1
ATOM 1719 N N . ASN A 1 222 ? -9.403 -11.398 11.702 1.00 97.69 222 ASN A N 1
ATOM 1720 C CA . ASN A 1 222 ? -10.440 -12.374 11.335 1.00 97.69 222 ASN A CA 1
ATOM 1721 C C . ASN A 1 222 ? -11.610 -11.736 10.537 1.00 97.69 222 ASN A C 1
ATOM 1723 O O . ASN A 1 222 ? -12.763 -11.791 10.979 1.00 97.69 222 ASN A O 1
ATOM 1727 N N . PRO A 1 223 ? -11.319 -11.045 9.415 1.00 98.31 223 PRO A N 1
ATOM 1728 C CA . PRO A 1 223 ? -12.296 -10.199 8.741 1.00 98.31 223 PRO A CA 1
ATOM 1729 C C . PRO A 1 223 ? -13.430 -11.019 8.122 1.00 98.31 223 PRO A C 1
ATOM 1731 O O . PRO A 1 223 ? -13.233 -12.144 7.672 1.00 98.31 223 PRO A O 1
ATOM 1734 N N . ARG A 1 224 ? -14.624 -10.427 8.040 1.00 98.50 224 ARG A N 1
ATOM 1735 C CA . ARG A 1 224 ? -15.816 -11.046 7.430 1.00 98.50 224 ARG A CA 1
ATOM 1736 C C . ARG A 1 224 ? -15.740 -11.147 5.907 1.00 98.50 224 ARG A C 1
ATOM 1738 O O . ARG A 1 224 ? -16.481 -11.929 5.325 1.00 98.50 224 ARG A O 1
ATOM 1745 N N . GLY A 1 225 ? -14.872 -10.354 5.287 1.00 98.69 225 GLY A N 1
ATOM 1746 C CA . GLY A 1 225 ? -14.663 -10.243 3.847 1.00 98.69 225 GLY A CA 1
ATOM 1747 C C . GLY A 1 225 ? -13.633 -9.157 3.539 1.00 98.69 225 GLY A C 1
ATOM 1748 O O . GLY A 1 225 ? -13.261 -8.379 4.426 1.00 98.69 225 GLY A O 1
ATOM 1749 N N . ILE A 1 226 ? -13.171 -9.118 2.293 1.00 98.88 226 ILE A N 1
ATOM 1750 C CA . ILE A 1 226 ? -12.194 -8.146 1.795 1.00 98.88 226 ILE A CA 1
ATOM 1751 C C . ILE A 1 226 ? -12.881 -7.224 0.788 1.00 98.88 226 ILE A C 1
ATOM 1753 O O . ILE A 1 226 ? -13.481 -7.697 -0.175 1.00 98.88 226 ILE A O 1
ATOM 1757 N N . VAL A 1 227 ? -12.753 -5.917 1.000 1.00 98.88 227 VAL A N 1
ATOM 1758 C CA . VAL A 1 227 ? -13.087 -4.878 0.022 1.00 98.88 227 VAL A CA 1
ATOM 1759 C C . VAL A 1 227 ? -11.774 -4.413 -0.589 1.00 98.88 227 VAL A C 1
ATOM 1761 O O . VAL A 1 227 ? -10.919 -3.894 0.132 1.00 98.88 227 VAL A O 1
ATOM 1764 N N . VAL A 1 228 ? -11.584 -4.644 -1.887 1.00 98.75 228 VAL A N 1
ATOM 1765 C CA . VAL A 1 228 ? -10.333 -4.322 -2.584 1.00 98.75 228 VAL A CA 1
ATOM 1766 C C . VAL A 1 228 ? -10.544 -3.256 -3.655 1.00 98.75 228 VAL A C 1
ATOM 1768 O O . VAL A 1 228 ? -11.463 -3.345 -4.459 1.00 98.75 228 VAL A O 1
ATOM 1771 N N . PHE A 1 229 ? -9.677 -2.250 -3.664 1.00 98.12 229 PHE A N 1
ATOM 1772 C CA . PHE A 1 229 ? -9.572 -1.258 -4.732 1.00 98.12 229 PHE A CA 1
ATOM 1773 C C . PHE A 1 229 ? -8.281 -1.519 -5.506 1.00 98.12 229 PHE A C 1
ATOM 1775 O O . PHE A 1 229 ? -7.232 -1.709 -4.885 1.00 98.12 229 PHE A O 1
ATOM 1782 N N . SER A 1 230 ? -8.339 -1.523 -6.837 1.00 95.44 230 SER A N 1
ATOM 1783 C CA . SER A 1 230 ? -7.164 -1.724 -7.693 1.00 95.44 230 SER A CA 1
ATOM 1784 C C . SER A 1 230 ? -6.871 -0.485 -8.532 1.00 95.44 230 SER A C 1
ATOM 1786 O O . SER A 1 230 ? -7.782 0.132 -9.085 1.00 95.44 230 SER A O 1
ATOM 1788 N N . ALA A 1 231 ? -5.585 -0.171 -8.708 1.00 94.75 231 ALA A N 1
ATOM 1789 C CA . ALA A 1 231 ? -5.101 0.791 -9.704 1.00 94.75 231 ALA A CA 1
ATOM 1790 C C . ALA A 1 231 ? -5.603 0.507 -11.138 1.00 94.75 231 ALA A C 1
ATOM 1792 O O . ALA A 1 231 ? -5.586 1.386 -11.996 1.00 94.75 231 ALA A O 1
ATOM 1793 N N . HIS A 1 232 ? -6.030 -0.731 -11.385 1.00 93.44 232 HIS A N 1
ATOM 1794 C CA . HIS A 1 232 ? -6.442 -1.283 -12.669 1.00 93.44 232 HIS A CA 1
ATOM 1795 C C . HIS A 1 232 ? -7.954 -1.252 -12.922 1.00 93.44 232 HIS A C 1
ATOM 1797 O O . HIS A 1 232 ? -8.408 -1.779 -13.935 1.00 93.44 232 HIS A O 1
ATOM 1803 N N . TRP A 1 233 ? -8.765 -0.654 -12.045 1.00 93.38 233 TRP A N 1
ATOM 1804 C CA . TRP A 1 233 ? -10.191 -0.465 -12.329 1.00 93.38 233 TRP A CA 1
ATOM 1805 C C . TRP A 1 233 ? -10.608 0.986 -12.137 1.00 93.38 233 TRP A C 1
ATOM 1807 O O . TRP A 1 233 ? -10.916 1.412 -11.032 1.00 93.38 233 TRP A O 1
ATOM 1817 N N . GLU A 1 234 ? -10.635 1.743 -13.225 1.00 91.19 234 GLU A N 1
ATOM 1818 C CA . GLU A 1 234 ? -11.052 3.143 -13.279 1.00 91.19 234 GLU A CA 1
ATOM 1819 C C . GLU A 1 234 ? -12.433 3.269 -13.944 1.00 91.19 234 GLU A C 1
ATOM 1821 O O . GLU A 1 234 ? -12.670 2.676 -15.000 1.00 91.19 234 GLU A O 1
ATOM 1826 N N . GLU A 1 235 ? -13.325 4.075 -13.359 1.00 90.38 235 GLU A N 1
ATOM 1827 C CA . GLU A 1 235 ? -14.638 4.409 -13.937 1.00 90.38 235 GLU A CA 1
ATOM 1828 C C . GLU A 1 235 ? -14.929 5.916 -13.819 1.00 90.38 235 GLU A C 1
ATOM 1830 O O . GLU A 1 235 ? -14.767 6.511 -12.751 1.00 90.38 235 GLU A O 1
ATOM 1835 N N . ASP A 1 236 ? -15.361 6.546 -14.916 1.00 85.62 236 ASP A N 1
ATOM 1836 C CA . ASP A 1 236 ? -15.429 8.015 -15.027 1.00 85.62 236 ASP A CA 1
ATOM 1837 C C . ASP A 1 236 ? -16.730 8.621 -14.431 1.00 85.62 236 ASP A C 1
ATOM 1839 O O . ASP A 1 236 ? -16.729 9.746 -13.921 1.00 85.62 236 ASP A O 1
ATOM 1843 N N . GLU A 1 237 ? -17.863 7.902 -14.493 1.00 84.56 237 GLU A N 1
ATOM 1844 C CA . GLU A 1 237 ? -19.198 8.447 -14.157 1.00 84.56 237 GLU A CA 1
ATOM 1845 C C . GLU A 1 237 ? -19.820 7.932 -12.846 1.00 84.56 237 GLU A C 1
ATOM 1847 O O . GLU A 1 237 ? -20.625 8.640 -12.227 1.00 84.56 237 GLU A O 1
ATOM 1852 N N . GLU A 1 238 ? -19.503 6.703 -12.441 1.00 92.50 238 GLU A N 1
ATOM 1853 C CA . GLU A 1 238 ? -20.047 6.029 -11.260 1.00 92.50 238 GLU A CA 1
ATOM 1854 C C . GLU A 1 238 ? -19.047 5.005 -10.713 1.00 92.50 238 GLU A C 1
ATOM 1856 O O . GLU A 1 238 ? -18.312 4.383 -11.472 1.00 92.50 238 GLU A O 1
ATOM 1861 N N . VAL A 1 239 ? -19.031 4.809 -9.394 1.00 95.50 239 VAL A N 1
ATOM 1862 C CA . VAL A 1 239 ? -18.181 3.801 -8.750 1.00 95.50 239 VAL A CA 1
ATOM 1863 C C . VAL A 1 239 ? -18.853 2.436 -8.876 1.00 95.50 239 VAL A C 1
ATOM 1865 O O . VAL A 1 239 ? -19.947 2.222 -8.339 1.00 95.50 239 VAL A O 1
ATOM 1868 N N . LEU A 1 240 ? -18.209 1.509 -9.580 1.00 95.75 240 LEU A N 1
ATOM 1869 C CA . LEU A 1 240 ? -18.726 0.163 -9.794 1.00 95.75 240 LEU A CA 1
ATOM 1870 C C . LEU A 1 240 ? -18.188 -0.811 -8.745 1.00 95.75 240 LEU A C 1
ATOM 1872 O O . LEU A 1 240 ? -17.051 -0.718 -8.289 1.00 95.75 240 LEU A O 1
ATOM 1876 N N . VAL A 1 241 ? -19.044 -1.753 -8.355 1.00 97.06 241 VAL A N 1
ATOM 1877 C CA . VAL A 1 241 ? -18.749 -2.789 -7.361 1.00 97.06 241 VAL A CA 1
ATOM 1878 C C . VAL A 1 241 ? -18.961 -4.153 -8.006 1.00 97.06 241 VAL A C 1
ATOM 1880 O O . VAL A 1 241 ? -20.016 -4.408 -8.582 1.00 97.06 241 VAL A O 1
ATOM 1883 N N . SER A 1 242 ? -17.974 -5.038 -7.934 1.00 95.62 242 SER A N 1
ATOM 1884 C CA . SER A 1 242 ? -18.089 -6.394 -8.489 1.00 95.62 242 SER A CA 1
ATOM 1885 C C . SER A 1 242 ? -19.193 -7.213 -7.800 1.00 95.62 242 SER A C 1
ATOM 1887 O O . SER A 1 242 ? -19.436 -7.067 -6.605 1.00 95.62 242 SER A O 1
ATOM 1889 N N . ASP A 1 243 ? -19.885 -8.069 -8.554 1.00 94.69 243 ASP A N 1
ATOM 1890 C CA . ASP A 1 243 ? -21.014 -8.889 -8.076 1.00 94.69 243 ASP A CA 1
ATOM 1891 C C . ASP A 1 243 ? -20.988 -10.267 -8.761 1.00 94.69 243 ASP A C 1
ATOM 1893 O O . ASP A 1 243 ? -21.855 -10.633 -9.558 1.00 94.69 243 ASP A O 1
ATOM 1897 N N . TYR A 1 244 ? -19.905 -11.009 -8.518 1.00 92.75 244 TYR A N 1
ATOM 1898 C CA . TYR A 1 244 ? -19.682 -12.360 -9.036 1.00 92.75 244 TYR A CA 1
ATOM 1899 C C . TYR A 1 244 ? -19.915 -13.404 -7.932 1.00 92.75 244 TYR A C 1
ATOM 1901 O O . TYR A 1 244 ? -19.629 -13.150 -6.767 1.00 92.75 244 TYR A O 1
ATOM 1909 N N . ASP A 1 245 ? -20.393 -14.603 -8.284 1.00 91.88 245 ASP A N 1
ATOM 1910 C CA . ASP A 1 245 ? -20.519 -15.697 -7.303 1.00 91.88 245 ASP A CA 1
ATOM 1911 C C . ASP A 1 245 ? -19.131 -16.307 -7.010 1.00 91.88 245 ASP A C 1
ATOM 1913 O O . ASP A 1 245 ? -18.686 -16.397 -5.865 1.00 91.88 245 ASP A O 1
ATOM 1917 N N . GLU A 1 246 ? -18.413 -16.649 -8.081 1.00 94.81 246 GLU A N 1
ATOM 1918 C CA . GLU A 1 246 ? -16.983 -16.962 -8.112 1.00 94.81 246 GLU A CA 1
ATOM 1919 C C . GLU A 1 246 ? -16.302 -15.886 -8.962 1.00 94.81 246 GLU A C 1
ATOM 1921 O O . GLU A 1 246 ? -16.768 -15.595 -10.066 1.00 94.81 246 GLU A O 1
ATOM 1926 N N . ASN A 1 247 ? -15.236 -15.269 -8.451 1.00 95.00 247 ASN A N 1
ATOM 1927 C CA . ASN A 1 247 ? -14.594 -14.132 -9.106 1.00 95.00 247 ASN A CA 1
ATOM 1928 C C . ASN A 1 247 ? -13.793 -14.603 -10.336 1.00 95.00 247 ASN A C 1
ATOM 1930 O O . ASN A 1 247 ? -12.824 -15.353 -10.171 1.00 95.00 247 ASN A O 1
ATOM 1934 N N . PRO A 1 248 ? -14.146 -14.178 -11.566 1.00 93.88 248 PRO A N 1
ATOM 1935 C CA . PRO A 1 248 ? -13.327 -14.457 -12.736 1.00 93.88 248 PRO A CA 1
ATOM 1936 C C . PRO A 1 248 ? -12.024 -13.646 -12.681 1.00 93.88 248 PRO A C 1
ATOM 1938 O O . PRO A 1 248 ? -11.916 -12.677 -11.930 1.00 93.88 248 PRO A O 1
ATOM 1941 N N . LEU A 1 249 ? -11.040 -14.021 -13.502 1.00 93.56 249 LEU A N 1
ATOM 1942 C CA . LEU A 1 249 ? -9.778 -13.287 -13.640 1.00 93.56 249 LEU A CA 1
ATOM 1943 C C . LEU A 1 249 ? -9.692 -12.621 -15.015 1.00 93.56 249 LEU A C 1
ATOM 1945 O O . LEU A 1 249 ? -9.864 -13.290 -16.038 1.00 93.56 249 LEU A O 1
ATOM 1949 N N . LEU A 1 250 ? -9.353 -11.334 -15.035 1.00 91.38 250 LEU A N 1
ATOM 1950 C CA . LEU A 1 250 ? -8.995 -10.585 -16.230 1.00 91.38 250 LEU A CA 1
ATOM 1951 C C . LEU A 1 250 ? -7.469 -10.571 -16.380 1.00 91.38 250 LEU A C 1
ATOM 1953 O O . LEU A 1 250 ? -6.755 -10.001 -15.566 1.00 91.38 250 LEU A O 1
ATOM 1957 N N . MET A 1 251 ? -6.956 -11.191 -17.442 1.00 90.81 251 MET A N 1
ATOM 1958 C CA . MET A 1 251 ? -5.523 -11.170 -17.765 1.00 90.81 251 MET A CA 1
ATOM 1959 C C . MET A 1 251 ? -5.181 -9.867 -18.511 1.00 90.81 251 MET A C 1
ATOM 1961 O O . MET A 1 251 ? -5.041 -9.867 -19.734 1.00 90.81 251 MET A O 1
ATOM 1965 N N . ASP A 1 252 ? -5.091 -8.754 -17.782 1.00 89.69 252 ASP A N 1
ATOM 1966 C CA . ASP A 1 252 ? -4.936 -7.380 -18.299 1.00 89.69 252 ASP A CA 1
ATOM 1967 C C . ASP A 1 252 ? -3.526 -7.050 -18.854 1.00 89.69 252 ASP A C 1
ATOM 1969 O O . ASP A 1 252 ? -3.308 -6.012 -19.484 1.00 89.69 252 ASP A O 1
ATOM 1973 N N . TYR A 1 253 ? -2.565 -7.967 -18.710 1.00 89.62 253 TYR A N 1
ATOM 1974 C CA . TYR A 1 253 ? -1.185 -7.818 -19.180 1.00 89.62 253 TYR A CA 1
ATOM 1975 C C . TYR A 1 253 ? -0.883 -8.582 -20.479 1.00 89.62 253 TYR A C 1
ATOM 1977 O O . TYR A 1 253 ? -1.379 -9.677 -20.735 1.00 89.62 253 TYR A O 1
ATOM 1985 N N . TYR A 1 254 ? 0.027 -8.052 -21.301 1.00 88.50 254 TYR A N 1
ATOM 1986 C CA . TYR A 1 254 ? 0.431 -8.633 -22.590 1.00 88.50 254 TYR A CA 1
ATOM 1987 C C . TYR A 1 254 ? 1.954 -8.802 -22.705 1.00 88.50 254 TYR A C 1
ATOM 1989 O O . TYR A 1 254 ? 2.719 -8.110 -22.039 1.00 88.50 254 TYR A O 1
ATOM 1997 N N . GLY A 1 255 ? 2.397 -9.704 -23.588 1.00 88.31 255 GLY A N 1
ATOM 1998 C CA . GLY A 1 255 ? 3.821 -9.916 -23.896 1.00 88.31 255 GLY A CA 1
ATOM 1999 C C . GLY A 1 255 ? 4.561 -10.899 -22.982 1.00 88.31 255 GLY A C 1
ATOM 2000 O O . GLY A 1 255 ? 5.762 -11.084 -23.158 1.00 88.31 255 GLY A O 1
ATOM 2001 N N . PHE A 1 256 ? 3.859 -11.545 -22.049 1.00 90.69 256 PHE A N 1
ATOM 2002 C CA . PHE A 1 256 ? 4.420 -12.522 -21.113 1.00 90.69 256 PHE A CA 1
ATOM 2003 C C . PHE A 1 256 ? 4.382 -13.964 -21.649 1.00 90.69 256 PHE A C 1
ATOM 2005 O O . PHE A 1 256 ? 3.764 -14.274 -22.672 1.00 90.69 256 PHE A O 1
ATOM 2012 N N . GLU A 1 257 ? 5.047 -14.877 -20.947 1.00 91.25 257 GLU A N 1
ATOM 2013 C CA . GLU A 1 257 ? 5.097 -16.296 -21.270 1.00 91.25 257 GLU A CA 1
ATOM 2014 C C . GLU A 1 257 ? 3.702 -16.949 -21.188 1.00 91.25 257 GLU A C 1
ATOM 2016 O O . GLU A 1 257 ? 2.920 -16.696 -20.272 1.00 91.25 257 GLU A O 1
ATOM 2021 N N . SER A 1 258 ? 3.389 -17.872 -22.112 1.00 94.19 258 SER A N 1
ATOM 2022 C CA . SER A 1 258 ? 2.027 -18.435 -22.254 1.00 94.19 258 SER A CA 1
ATOM 2023 C C . SER A 1 258 ? 1.439 -19.083 -20.990 1.00 94.19 258 SER A C 1
ATOM 2025 O O . SER A 1 258 ? 0.228 -19.289 -20.917 1.00 94.19 258 SER A O 1
ATOM 2027 N N . TRP A 1 259 ? 2.278 -19.471 -20.026 1.00 94.62 259 TRP A N 1
ATOM 2028 C CA . TRP A 1 259 ? 1.843 -20.094 -18.779 1.00 94.62 259 TRP A CA 1
ATOM 2029 C C . TRP A 1 259 ? 1.265 -19.086 -17.779 1.00 94.62 259 TRP A C 1
ATOM 2031 O O . TRP A 1 259 ? 0.413 -19.483 -16.988 1.00 94.62 259 TRP A O 1
ATOM 2041 N N . MET A 1 260 ? 1.634 -17.802 -17.857 1.00 94.38 260 MET A N 1
ATOM 2042 C CA . MET A 1 260 ? 1.088 -16.757 -16.983 1.00 94.38 260 MET A CA 1
ATOM 2043 C C . MET A 1 260 ? -0.408 -16.538 -17.261 1.00 94.38 260 MET A C 1
ATOM 2045 O O . MET A 1 260 ? -1.215 -16.519 -16.341 1.00 94.38 260 MET A O 1
ATOM 2049 N N . TYR A 1 261 ? -0.819 -16.616 -18.529 1.00 93.69 261 TYR A N 1
ATOM 2050 C CA . TYR A 1 261 ? -2.230 -16.645 -18.958 1.00 93.69 261 TYR A CA 1
ATOM 2051 C C . TYR A 1 261 ? -3.022 -17.890 -18.520 1.00 93.69 261 TYR A C 1
ATOM 2053 O O . TYR A 1 261 ? -4.201 -18.020 -18.842 1.00 93.69 261 TYR A O 1
ATOM 2061 N N . ARG A 1 262 ? -2.384 -18.843 -17.828 1.00 94.25 262 ARG A N 1
ATOM 2062 C CA . ARG A 1 262 ? -3.021 -20.032 -17.236 1.00 94.25 262 ARG A CA 1
ATOM 2063 C C . ARG A 1 262 ? -2.969 -20.024 -15.706 1.00 94.25 262 ARG A C 1
ATOM 2065 O O . ARG A 1 262 ? -3.325 -21.026 -15.085 1.00 94.25 262 ARG A O 1
ATOM 2072 N N . VAL A 1 263 ? -2.523 -18.918 -15.108 1.00 93.94 263 VAL A N 1
ATOM 2073 C CA . VAL A 1 263 ? -2.561 -18.688 -13.663 1.00 93.94 263 VAL A CA 1
ATOM 2074 C C . VAL A 1 263 ? -4.004 -18.738 -13.173 1.00 93.94 263 VAL A C 1
ATOM 2076 O O . VAL A 1 263 ? -4.928 -18.290 -13.850 1.00 93.94 263 VAL A O 1
ATOM 2079 N N . LYS A 1 264 ? -4.188 -19.307 -11.983 1.00 94.44 264 LYS A N 1
ATOM 2080 C CA . LYS A 1 264 ? -5.471 -19.379 -11.289 1.00 94.44 264 LYS A CA 1
ATOM 2081 C C . LYS A 1 264 ? -5.352 -18.773 -9.900 1.00 94.44 264 LYS A C 1
ATOM 2083 O O . LYS A 1 264 ? -4.310 -18.896 -9.255 1.00 94.44 264 LYS A O 1
ATOM 2088 N N . PHE A 1 265 ? -6.441 -18.161 -9.470 1.00 97.56 265 PHE A N 1
ATOM 2089 C CA . PHE A 1 265 ? -6.700 -17.694 -8.121 1.00 97.56 265 PHE A CA 1
ATOM 2090 C C . PHE A 1 265 ? -8.206 -17.842 -7.914 1.00 97.56 265 PHE A C 1
ATOM 2092 O O . PHE A 1 265 ? -8.984 -17.071 -8.472 1.00 97.56 265 PHE A O 1
ATOM 2099 N N . GLN A 1 266 ? -8.623 -18.899 -7.223 1.00 98.06 266 GLN A N 1
ATOM 2100 C CA . GLN A 1 266 ? -10.039 -19.172 -7.004 1.00 98.06 266 GLN A CA 1
ATOM 2101 C C . GLN A 1 266 ? -10.518 -18.416 -5.765 1.00 98.06 266 GLN A C 1
ATOM 2103 O O . GLN A 1 266 ? -9.983 -18.618 -4.679 1.00 98.06 266 GLN A O 1
ATOM 2108 N N . SER A 1 267 ? -11.527 -17.558 -5.911 1.00 98.19 267 SER A N 1
ATOM 2109 C CA . SER A 1 267 ? -12.143 -16.839 -4.790 1.00 98.19 267 SER A CA 1
ATOM 2110 C C . SER A 1 267 ? -13.633 -16.603 -5.032 1.00 98.19 267 SER A C 1
ATOM 2112 O O . SER A 1 267 ? -14.095 -16.651 -6.172 1.00 98.19 267 SER A O 1
ATOM 2114 N N . ARG A 1 268 ? -14.393 -16.363 -3.958 1.00 97.56 268 ARG A N 1
ATOM 2115 C CA . ARG A 1 268 ? -15.836 -16.080 -4.027 1.00 97.56 268 ARG A CA 1
ATOM 2116 C C . ARG A 1 268 ? -16.131 -14.598 -3.824 1.00 97.56 268 ARG A C 1
ATOM 2118 O O . ARG A 1 268 ? -15.449 -13.949 -3.029 1.00 97.56 268 ARG A O 1
ATOM 2125 N N . GLY A 1 269 ? -17.159 -14.093 -4.495 1.00 97.06 269 GLY A N 1
ATOM 2126 C CA . GLY A 1 269 ? -17.759 -12.805 -4.157 1.00 97.06 269 GLY A CA 1
ATOM 2127 C C . GLY A 1 269 ? -18.838 -12.954 -3.081 1.00 97.06 269 GLY A C 1
ATOM 2128 O O . GLY A 1 269 ? -19.000 -14.018 -2.472 1.00 97.06 269 GLY A O 1
ATOM 2129 N N . ASP A 1 270 ? -19.559 -11.865 -2.826 1.00 97.38 270 ASP A N 1
ATOM 2130 C CA . ASP A 1 270 ? -20.689 -11.816 -1.895 1.00 97.38 270 ASP A CA 1
ATOM 2131 C C . ASP A 1 270 ? -21.644 -10.676 -2.295 1.00 97.38 270 ASP A C 1
ATOM 2133 O O . ASP A 1 270 ? -21.329 -9.511 -2.042 1.00 97.38 270 ASP A O 1
ATOM 2137 N N . PRO A 1 271 ? -22.809 -10.986 -2.897 1.00 96.94 271 PRO A N 1
ATOM 2138 C CA . PRO A 1 271 ? -23.782 -9.977 -3.315 1.00 96.94 271 PRO A CA 1
ATOM 2139 C C . PRO A 1 271 ? -24.325 -9.103 -2.171 1.00 96.94 271 PRO A C 1
ATOM 2141 O O . PRO A 1 271 ? -24.710 -7.958 -2.415 1.00 96.94 271 PRO A O 1
ATOM 2144 N N . GLU A 1 272 ? -24.354 -9.595 -0.922 1.00 97.69 272 GLU A N 1
ATOM 2145 C CA . GLU A 1 272 ? -24.772 -8.789 0.235 1.00 97.69 272 GLU A CA 1
ATOM 2146 C C . GLU A 1 272 ? -23.700 -7.746 0.578 1.00 97.69 272 GLU A C 1
ATOM 2148 O O . GLU A 1 272 ? -24.022 -6.577 0.807 1.00 97.69 272 GLU A O 1
ATOM 2153 N N . LEU A 1 273 ? -22.420 -8.134 0.539 1.00 98.56 273 LEU A N 1
ATOM 2154 C CA . LEU A 1 273 ? -21.296 -7.205 0.680 1.00 98.56 273 LEU A CA 1
ATOM 2155 C C . LEU A 1 273 ? -21.257 -6.200 -0.481 1.00 98.56 273 LEU A C 1
ATOM 2157 O O . LEU A 1 273 ? -21.122 -5.000 -0.239 1.00 98.56 273 LEU A O 1
ATOM 2161 N N . SER A 1 274 ? -21.448 -6.647 -1.724 1.00 98.56 274 SER A N 1
ATOM 2162 C CA . SER A 1 274 ? -21.492 -5.768 -2.898 1.00 98.56 274 SER A CA 1
ATOM 2163 C C . SER A 1 274 ? -22.608 -4.723 -2.792 1.00 98.56 274 SER A C 1
ATOM 2165 O O . SER A 1 274 ? -22.364 -3.530 -2.991 1.00 98.56 274 SER A O 1
ATOM 2167 N N . ALA A 1 275 ? -23.815 -5.129 -2.382 1.00 98.50 275 ALA A N 1
ATOM 2168 C CA . ALA A 1 275 ? -24.913 -4.204 -2.103 1.00 98.50 275 ALA A CA 1
ATOM 2169 C C . ALA A 1 275 ? -24.574 -3.229 -0.958 1.00 98.50 275 ALA A C 1
ATOM 2171 O O . ALA A 1 275 ? -24.773 -2.019 -1.096 1.00 98.50 275 ALA A O 1
ATOM 2172 N N . ARG A 1 276 ? -23.990 -3.723 0.142 1.00 98.69 276 ARG A N 1
ATOM 2173 C CA . ARG A 1 276 ? -23.592 -2.904 1.297 1.00 98.69 276 ARG A CA 1
ATOM 2174 C C . ARG A 1 276 ? -22.536 -1.849 0.940 1.00 98.69 276 ARG A C 1
ATOM 2176 O O . ARG A 1 276 ? -22.624 -0.723 1.435 1.00 98.69 276 ARG A O 1
ATOM 2183 N N . ILE A 1 277 ? -21.575 -2.169 0.069 1.00 98.81 277 ILE A N 1
ATOM 2184 C CA . ILE A 1 277 ? -20.581 -1.211 -0.452 1.00 98.81 277 ILE A CA 1
ATOM 2185 C C . ILE A 1 277 ? -21.266 -0.142 -1.312 1.00 98.81 277 ILE A C 1
ATOM 2187 O O . ILE A 1 277 ? -21.021 1.050 -1.121 1.00 98.81 277 ILE A O 1
ATOM 2191 N N . VAL A 1 278 ? -22.172 -0.538 -2.215 1.00 98.75 278 VAL A N 1
ATOM 2192 C CA . VAL A 1 278 ? -22.967 0.398 -3.032 1.00 98.75 278 VAL A CA 1
ATOM 2193 C C . VAL A 1 278 ? -23.745 1.383 -2.148 1.00 98.75 278 VAL A C 1
ATOM 2195 O O . VAL A 1 278 ? -23.759 2.582 -2.432 1.00 98.75 278 VAL A O 1
ATOM 2198 N N . GLU A 1 279 ? -24.350 0.913 -1.056 1.00 98.75 279 GLU A N 1
ATOM 2199 C CA . GLU A 1 279 ? -25.028 1.765 -0.069 1.00 98.75 279 GLU A CA 1
ATOM 2200 C C . GLU A 1 279 ? -24.071 2.729 0.649 1.00 98.75 279 GLU A C 1
ATOM 2202 O O . GLU A 1 279 ? -24.402 3.906 0.804 1.00 98.75 279 GLU A O 1
ATOM 2207 N N . ALA A 1 280 ? -22.880 2.268 1.051 1.00 98.75 280 ALA A N 1
ATOM 2208 C CA . ALA A 1 280 ? -21.857 3.106 1.683 1.00 98.75 280 ALA A CA 1
ATOM 2209 C C . ALA A 1 280 ? -21.407 4.250 0.754 1.00 98.75 280 ALA A C 1
ATOM 2211 O O . ALA A 1 280 ? -21.423 5.419 1.141 1.00 98.75 280 ALA A O 1
ATOM 2212 N N . LEU A 1 281 ? -21.107 3.925 -0.507 1.00 98.69 281 LEU A N 1
ATOM 2213 C CA . LEU A 1 281 ? -20.735 4.890 -1.545 1.00 98.69 281 LEU A CA 1
ATOM 2214 C C . LEU A 1 281 ? -21.849 5.924 -1.795 1.00 98.69 281 LEU A C 1
ATOM 2216 O O . LEU A 1 281 ? -21.573 7.123 -1.845 1.00 98.69 281 LEU A O 1
ATOM 2220 N N . LYS A 1 282 ? -23.117 5.489 -1.863 1.00 98.50 282 LYS A N 1
ATOM 2221 C CA . LYS A 1 282 ? -24.281 6.388 -2.003 1.00 98.50 282 LYS A CA 1
ATOM 2222 C C . LYS A 1 282 ? -24.466 7.307 -0.805 1.00 98.50 282 LYS A C 1
ATOM 2224 O O . LYS A 1 282 ? -24.765 8.485 -0.992 1.00 98.50 282 LYS A O 1
ATOM 2229 N N . ALA A 1 283 ? -24.266 6.802 0.412 1.00 98.38 283 ALA A N 1
ATOM 2230 C CA . ALA A 1 283 ? -24.294 7.620 1.623 1.00 98.38 283 ALA A CA 1
ATOM 2231 C C . ALA A 1 283 ? -23.163 8.668 1.637 1.00 98.38 283 ALA A C 1
ATOM 2233 O O . ALA A 1 283 ? -23.371 9.780 2.118 1.00 98.38 283 ALA A O 1
ATOM 2234 N N . GLY A 1 284 ? -22.007 8.349 1.042 1.00 97.12 284 GLY A N 1
ATOM 2235 C CA . GLY A 1 284 ? -20.912 9.288 0.771 1.00 97.12 284 GLY A CA 1
ATOM 2236 C C . GLY A 1 284 ? -21.152 10.266 -0.391 1.00 97.12 284 GLY A C 1
ATOM 2237 O O . GLY A 1 284 ? -20.293 11.098 -0.660 1.00 97.12 284 GLY A O 1
ATOM 2238 N N . GLY A 1 285 ? -22.299 10.196 -1.077 1.00 97.19 285 GLY A N 1
ATOM 2239 C CA . GLY A 1 285 ? -22.658 11.089 -2.185 1.00 97.19 285 GLY A CA 1
ATOM 2240 C C . GLY A 1 285 ? -22.197 10.635 -3.575 1.00 97.19 285 GLY A C 1
ATOM 2241 O O . GLY A 1 285 ? -22.415 11.360 -4.546 1.00 97.19 285 GLY A O 1
ATOM 2242 N N . PHE A 1 286 ? -21.605 9.445 -3.702 1.00 97.38 286 PHE A N 1
ATOM 2243 C CA . PHE A 1 286 ? -21.183 8.895 -4.990 1.00 97.38 286 PHE A CA 1
ATOM 2244 C C . PHE A 1 286 ? -22.346 8.217 -5.722 1.00 97.38 286 PHE A C 1
ATOM 2246 O O . PHE A 1 286 ? -23.187 7.541 -5.124 1.00 97.38 286 PHE A O 1
ATOM 2253 N N . LYS A 1 287 ? -22.369 8.348 -7.053 1.00 97.44 287 LYS A N 1
ATOM 2254 C CA . LYS A 1 287 ? -23.127 7.420 -7.899 1.00 97.44 287 LYS A CA 1
ATOM 2255 C C . LYS A 1 287 ? -22.428 6.065 -7.835 1.00 97.44 287 LYS A C 1
ATOM 2257 O O . LYS A 1 287 ? -21.214 6.010 -8.010 1.00 97.44 287 LYS A O 1
ATOM 2262 N N . SER A 1 288 ? -23.177 4.998 -7.589 1.00 97.50 288 SER A N 1
ATOM 2263 C CA . SER A 1 288 ? -22.631 3.642 -7.554 1.00 97.50 288 SER A CA 1
ATOM 2264 C C . SER A 1 288 ? -23.689 2.579 -7.828 1.00 97.50 288 SER A C 1
ATOM 2266 O O . SER A 1 288 ? -24.896 2.785 -7.623 1.00 97.50 288 SER A O 1
ATOM 2268 N N . ARG A 1 289 ? -23.235 1.403 -8.252 1.00 96.69 289 ARG A N 1
ATOM 2269 C CA . ARG A 1 289 ? -24.051 0.195 -8.425 1.00 96.69 289 ARG A CA 1
ATOM 2270 C C . ARG A 1 289 ? -23.156 -1.036 -8.509 1.00 96.69 289 ARG A C 1
ATOM 2272 O O . ARG A 1 289 ? -21.934 -0.919 -8.577 1.00 96.69 289 ARG A O 1
ATOM 2279 N N . THR A 1 290 ? -23.778 -2.208 -8.540 1.00 95.81 290 THR A N 1
ATOM 2280 C CA . THR A 1 290 ? -23.069 -3.419 -8.930 1.00 95.81 290 THR A CA 1
ATOM 2281 C C . THR A 1 290 ? -22.808 -3.439 -10.441 1.00 95.81 290 THR A C 1
ATOM 2283 O O . THR A 1 290 ? -23.616 -2.953 -11.245 1.00 95.81 290 THR A O 1
ATOM 2286 N N . LEU A 1 291 ? -21.652 -3.980 -10.816 1.00 91.69 291 LEU A N 1
ATOM 2287 C CA . LEU A 1 291 ? -21.292 -4.347 -12.180 1.00 91.69 291 LEU A CA 1
ATOM 2288 C C . LEU A 1 291 ? -22.076 -5.610 -12.564 1.00 91.69 291 LEU A C 1
ATOM 2290 O O . LEU A 1 291 ? -22.113 -6.579 -11.805 1.00 91.69 291 LEU 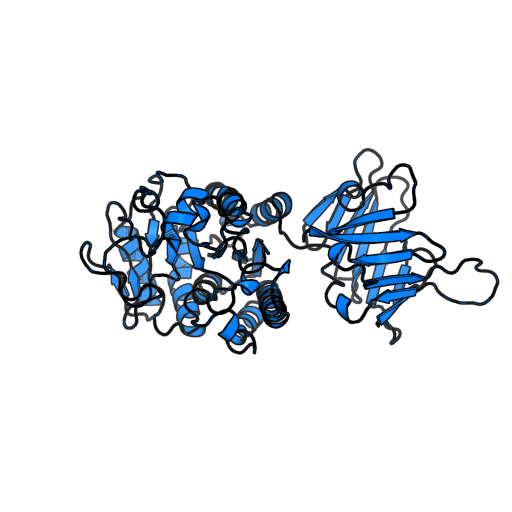A O 1
ATOM 2294 N N . GLY A 1 292 ? -22.697 -5.632 -13.742 1.00 84.44 292 GLY A N 1
ATOM 2295 C CA . GLY A 1 292 ? -23.358 -6.836 -14.235 1.00 84.44 292 GLY A CA 1
ATOM 2296 C C . GLY A 1 292 ? -22.361 -7.982 -14.453 1.00 84.44 292 GLY A C 1
ATOM 2297 O O . GLY A 1 292 ? -21.270 -7.772 -14.965 1.00 84.44 292 GLY A O 1
ATOM 2298 N N . LYS A 1 293 ? -22.754 -9.229 -14.162 1.00 80.94 293 LYS A N 1
ATOM 2299 C CA . LYS A 1 293 ? -21.883 -10.426 -14.285 1.00 80.94 293 LYS A CA 1
ATOM 2300 C C . LYS A 1 293 ? -21.235 -10.645 -15.666 1.00 80.94 293 LYS A C 1
ATOM 2302 O O . LYS A 1 293 ? -20.263 -11.383 -15.765 1.00 80.94 293 LYS A O 1
ATOM 2307 N N . MET A 1 294 ? -21.786 -10.032 -16.717 1.00 80.19 294 MET A N 1
ATOM 2308 C CA . MET A 1 294 ? -21.279 -10.052 -18.101 1.00 80.19 294 MET A CA 1
ATOM 2309 C C . MET A 1 294 ? -20.958 -8.641 -18.637 1.00 80.19 294 MET A C 1
ATOM 2311 O O . MET A 1 294 ? -20.718 -8.470 -19.833 1.00 80.19 294 MET A O 1
ATOM 2315 N N . GLU A 1 295 ? -21.037 -7.622 -17.782 1.00 83.94 295 GLU A N 1
ATOM 2316 C CA . GLU A 1 295 ? -20.713 -6.235 -18.103 1.00 83.94 295 GLU A CA 1
ATOM 2317 C C . GLU A 1 295 ? -19.200 -6.037 -18.048 1.00 83.94 295 GLU A C 1
ATOM 2319 O O . GLU A 1 295 ? -18.503 -6.653 -17.247 1.00 83.94 295 GLU A O 1
ATOM 2324 N N . TRP A 1 296 ? -18.680 -5.206 -18.941 1.00 79.12 296 TRP A N 1
ATOM 2325 C CA . TRP A 1 296 ? -17.245 -5.035 -19.092 1.00 79.12 296 TRP A CA 1
ATOM 2326 C C . TRP A 1 296 ? -16.760 -4.036 -18.040 1.00 79.12 296 TRP A C 1
ATOM 2328 O O . TRP A 1 296 ? -17.344 -2.960 -17.932 1.00 79.12 296 TRP A O 1
ATOM 2338 N N . ARG A 1 297 ? -15.700 -4.370 -17.291 1.00 75.00 297 ARG A N 1
ATOM 2339 C CA . ARG A 1 297 ? -14.993 -3.369 -16.468 1.00 75.00 297 ARG A CA 1
ATOM 2340 C C . ARG A 1 297 ? -14.331 -2.344 -17.396 1.00 75.00 297 ARG A C 1
ATOM 2342 O O . ARG A 1 297 ? -13.782 -2.739 -18.425 1.00 75.00 297 ARG A O 1
ATOM 2349 N N . GLY A 1 298 ? -14.455 -1.060 -17.066 1.00 67.75 298 GLY A N 1
ATOM 2350 C CA . GLY A 1 298 ? -14.221 0.079 -17.953 1.00 67.75 298 GLY A CA 1
ATOM 2351 C C . GLY A 1 298 ? -12.760 0.322 -18.325 1.00 67.75 298 GLY A C 1
ATOM 2352 O O . GLY A 1 298 ? -12.243 -0.257 -19.282 1.00 67.75 298 GLY A O 1
ATOM 2353 N N . HIS A 1 299 ? -12.098 1.258 -17.643 1.00 68.56 299 HIS A N 1
ATOM 2354 C CA . HIS A 1 299 ? -10.722 1.641 -17.958 1.00 68.56 299 HIS A CA 1
ATOM 2355 C C . HIS A 1 299 ? -9.720 0.923 -17.034 1.00 68.56 299 HIS A C 1
ATOM 2357 O O . HIS A 1 299 ? -9.808 1.012 -15.816 1.00 68.56 299 HIS A O 1
ATOM 2363 N N . ASP A 1 300 ? -8.738 0.229 -17.619 1.00 63.34 300 ASP A N 1
ATOM 2364 C CA . ASP A 1 300 ? -7.785 -0.629 -16.888 1.00 63.34 300 ASP A CA 1
ATOM 2365 C C . ASP A 1 300 ? -6.337 -0.111 -16.987 1.00 63.34 300 ASP A C 1
ATOM 2367 O O . ASP A 1 300 ? -5.474 -0.738 -17.603 1.00 63.34 300 ASP A O 1
ATOM 2371 N N . GLY A 1 301 ? -6.084 1.132 -16.543 1.00 51.94 301 GLY A N 1
ATOM 2372 C CA . GLY A 1 301 ? -4.774 1.819 -16.603 1.00 51.94 301 GLY A CA 1
ATOM 2373 C C . GLY A 1 301 ? -4.229 2.125 -18.016 1.00 51.94 301 GLY A C 1
ATOM 2374 O O . GLY A 1 301 ? -3.440 3.047 -18.238 1.00 51.94 301 GLY A O 1
ATOM 2375 N N . ARG A 1 302 ? -4.659 1.354 -19.017 1.00 49.50 302 ARG A N 1
ATOM 2376 C CA . ARG A 1 302 ? -4.320 1.391 -20.435 1.00 49.50 302 ARG A CA 1
ATOM 2377 C C . ARG A 1 302 ? -5.574 1.013 -21.217 1.00 49.50 302 ARG A C 1
ATOM 2379 O O . ARG A 1 302 ? -6.053 -0.113 -21.156 1.00 49.50 302 ARG A O 1
ATOM 2386 N N . ARG A 1 303 ? -6.085 1.966 -21.998 1.00 41.50 303 ARG A N 1
ATOM 2387 C CA . ARG A 1 303 ? -7.267 1.798 -22.861 1.00 41.50 303 ARG A CA 1
ATOM 2388 C C . ARG A 1 303 ? -7.170 0.513 -23.701 1.00 41.50 303 ARG A C 1
ATOM 2390 O O . ARG A 1 303 ? -6.354 0.466 -24.621 1.00 41.50 303 ARG A O 1
ATOM 2397 N N . GLY A 1 304 ? -8.027 -0.477 -23.438 1.00 45.88 304 GLY A N 1
ATOM 2398 C CA . GLY A 1 304 ? -8.241 -1.611 -24.347 1.00 45.88 304 GLY A CA 1
ATOM 2399 C C . GLY A 1 304 ? -8.356 -3.006 -23.726 1.00 45.88 304 GLY A C 1
ATOM 2400 O O . GLY A 1 304 ? -8.821 -3.904 -24.432 1.00 45.88 304 GLY A O 1
ATOM 2401 N N . ALA A 1 305 ? -7.991 -3.221 -22.455 1.00 54.50 305 ALA A N 1
ATOM 2402 C CA . ALA A 1 305 ? -8.350 -4.474 -21.781 1.00 54.50 305 ALA A CA 1
ATOM 2403 C C . ALA A 1 305 ? -9.884 -4.613 -21.761 1.00 54.50 305 ALA A C 1
ATOM 2405 O O . ALA A 1 305 ? -10.604 -3.631 -21.619 1.00 54.50 305 ALA A O 1
ATOM 2406 N N . SER A 1 306 ? -10.377 -5.815 -22.048 1.00 64.62 306 SER A N 1
ATOM 2407 C CA . SER A 1 306 ? -11.755 -6.042 -22.492 1.00 64.62 306 SER A CA 1
ATOM 2408 C C . SER A 1 306 ? -12.285 -7.324 -21.860 1.00 64.62 306 SER A C 1
ATOM 2410 O O . SER A 1 306 ? -11.975 -8.414 -22.345 1.00 64.62 306 SER A O 1
ATOM 2412 N N . GLY A 1 307 ? -13.049 -7.221 -20.770 1.00 74.56 307 GLY A N 1
ATOM 2413 C CA . GLY A 1 307 ? -13.581 -8.399 -20.085 1.00 74.56 307 GLY A CA 1
ATOM 2414 C C . GLY A 1 307 ? -14.185 -8.132 -18.707 1.00 74.56 307 GLY A C 1
ATOM 2415 O O . GLY A 1 307 ? -14.596 -7.020 -18.391 1.00 74.56 307 GLY A O 1
ATOM 2416 N N . THR A 1 308 ? -14.241 -9.195 -17.907 1.00 83.19 308 THR A N 1
ATOM 2417 C CA . THR A 1 308 ? -14.839 -9.280 -16.564 1.00 83.19 308 THR A CA 1
ATOM 2418 C C . THR A 1 308 ? -13.843 -9.905 -15.593 1.00 83.19 308 THR A C 1
ATOM 2420 O O . THR A 1 308 ? -13.098 -10.803 -15.990 1.00 83.19 308 THR A O 1
ATOM 2423 N N . GLY A 1 309 ? -13.928 -9.548 -14.314 1.00 90.19 309 GLY A N 1
ATOM 2424 C CA . GLY A 1 309 ? -13.159 -10.174 -13.236 1.00 90.19 309 GLY A CA 1
ATOM 2425 C C . GLY A 1 309 ? -12.006 -9.332 -12.710 1.00 90.19 309 GLY A C 1
ATOM 2426 O O . GLY A 1 309 ? -11.827 -8.193 -13.128 1.00 90.19 309 GLY A O 1
ATOM 2427 N N . PHE A 1 310 ? -11.253 -9.913 -11.780 1.00 93.31 310 PHE A N 1
ATOM 2428 C CA . PHE A 1 310 ? -10.129 -9.288 -11.086 1.00 93.31 310 PHE A CA 1
ATOM 2429 C C . PHE A 1 310 ? -8.927 -9.115 -12.018 1.00 93.31 310 PHE A C 1
ATOM 2431 O O . PHE A 1 310 ? -8.527 -10.077 -12.675 1.00 93.31 310 PHE A O 1
ATOM 2438 N N . ASP A 1 311 ? -8.325 -7.929 -12.031 1.00 94.06 311 ASP A N 1
ATOM 2439 C CA . ASP A 1 311 ? -7.035 -7.670 -12.682 1.00 94.06 311 ASP A CA 1
ATOM 2440 C C . ASP A 1 311 ? -5.847 -8.271 -11.921 1.00 94.06 311 ASP A C 1
ATOM 2442 O O . ASP A 1 311 ? -5.957 -8.738 -10.778 1.00 94.06 311 ASP A O 1
ATOM 2446 N N . HIS A 1 312 ? -4.671 -8.230 -12.549 1.00 95.00 312 HIS A N 1
ATOM 2447 C CA . HIS A 1 312 ? -3.447 -8.755 -11.961 1.00 95.00 312 HIS A CA 1
ATOM 2448 C C . HIS A 1 312 ? -3.018 -8.030 -10.678 1.00 95.00 312 HIS A C 1
ATOM 2450 O O . HIS A 1 31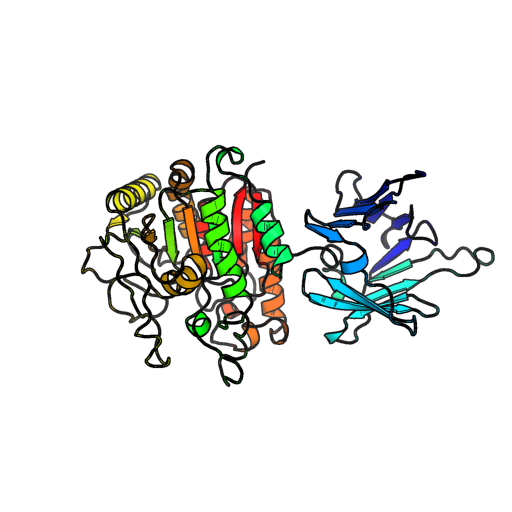2 ? -2.428 -8.674 -9.813 1.00 95.00 312 HIS A O 1
ATOM 2456 N N . GLY A 1 313 ? -3.339 -6.746 -10.517 1.00 95.69 313 GLY A N 1
ATOM 2457 C CA . GLY A 1 313 ? -3.125 -5.969 -9.295 1.00 95.69 313 GLY A CA 1
ATOM 2458 C C . GLY A 1 313 ? -3.954 -6.452 -8.098 1.00 95.69 313 GLY A C 1
ATOM 2459 O O . GLY A 1 313 ? -3.603 -6.161 -6.955 1.00 95.69 313 GLY A O 1
ATOM 2460 N N . VAL A 1 314 ? -4.995 -7.256 -8.334 1.00 97.25 314 VAL A N 1
ATOM 2461 C CA . VAL A 1 314 ? -5.698 -8.020 -7.296 1.00 97.25 314 VAL A CA 1
ATOM 2462 C C . VAL A 1 314 ? -5.177 -9.457 -7.241 1.00 97.25 314 VAL A C 1
ATOM 2464 O O . VAL A 1 314 ? -4.612 -9.873 -6.229 1.00 97.25 314 VAL A O 1
ATOM 2467 N N . PHE A 1 315 ? -5.332 -10.249 -8.310 1.00 97.19 315 PHE A N 1
ATOM 2468 C CA . PHE A 1 315 ? -5.144 -11.702 -8.193 1.00 97.19 315 PHE A CA 1
ATOM 2469 C C . PHE A 1 315 ? -3.681 -12.146 -8.089 1.00 97.19 315 PHE A C 1
ATOM 2471 O O . PHE A 1 315 ? -3.413 -13.188 -7.491 1.00 97.19 315 PHE A O 1
ATOM 2478 N N . VAL A 1 316 ? -2.717 -11.400 -8.642 1.00 97.75 316 VAL A N 1
ATOM 2479 C CA . VAL A 1 316 ? -1.296 -11.769 -8.531 1.00 97.75 316 VAL A CA 1
ATOM 2480 C C . VAL A 1 316 ? -0.789 -11.608 -7.098 1.00 97.75 316 VAL A C 1
ATOM 2482 O O . VAL A 1 316 ? -0.332 -12.615 -6.552 1.00 97.75 316 VAL A O 1
ATOM 2485 N N . PRO A 1 317 ? -0.887 -10.437 -6.433 1.00 98.31 317 PRO A N 1
ATOM 2486 C CA . PRO A 1 317 ? -0.452 -10.317 -5.046 1.00 98.31 317 PRO A CA 1
ATOM 2487 C C . PRO A 1 317 ? -1.296 -11.184 -4.106 1.00 98.31 317 PRO A C 1
ATOM 2489 O O . PRO A 1 317 ? -0.750 -11.756 -3.161 1.00 98.31 317 PRO A O 1
ATOM 2492 N N . PHE A 1 318 ? -2.591 -11.377 -4.386 1.00 98.56 318 PHE A N 1
ATOM 2493 C CA . PHE A 1 318 ? -3.448 -12.208 -3.539 1.00 98.56 318 PHE A CA 1
ATOM 2494 C C . PHE A 1 318 ? -3.044 -13.688 -3.547 1.00 98.56 318 PHE A C 1
ATOM 2496 O O . PHE A 1 318 ? -3.159 -14.338 -2.510 1.00 98.56 318 PHE A O 1
ATOM 2503 N N . LYS A 1 319 ? -2.443 -14.212 -4.626 1.00 97.81 319 LYS A N 1
ATOM 2504 C CA . LYS A 1 319 ? -1.816 -15.548 -4.598 1.00 97.81 319 LYS A CA 1
ATOM 2505 C C . LYS A 1 319 ? -0.650 -15.647 -3.612 1.00 97.81 319 LYS A C 1
ATOM 2507 O O . LYS A 1 319 ? -0.460 -16.701 -3.012 1.00 97.81 319 LYS A O 1
ATOM 2512 N N . PHE A 1 320 ? 0.116 -14.573 -3.409 1.00 98.06 320 PHE A N 1
ATOM 2513 C CA . PHE A 1 320 ? 1.182 -14.544 -2.399 1.00 98.06 320 PHE A CA 1
ATOM 2514 C C . PHE A 1 320 ? 0.628 -14.363 -0.984 1.00 98.06 320 PHE A C 1
ATOM 2516 O O . PHE A 1 320 ? 1.145 -14.977 -0.056 1.00 98.06 320 PHE A O 1
ATOM 2523 N N . MET A 1 321 ? -0.434 -13.570 -0.829 1.00 98.38 321 MET A N 1
ATOM 2524 C CA . MET A 1 321 ? -1.099 -13.319 0.455 1.00 98.38 321 MET A CA 1
ATOM 2525 C C . MET A 1 321 ? -1.920 -14.514 0.963 1.00 98.38 321 MET A C 1
ATOM 2527 O O . MET A 1 321 ? -1.990 -14.733 2.171 1.00 98.38 321 MET A O 1
ATOM 2531 N N . PHE A 1 322 ? -2.558 -15.265 0.061 1.00 97.81 322 PHE A N 1
ATOM 2532 C CA . PHE A 1 322 ? -3.635 -16.203 0.398 1.00 97.81 322 PHE A CA 1
ATOM 2533 C C . PHE A 1 322 ? -3.539 -17.580 -0.286 1.00 97.81 322 PHE A C 1
ATOM 2535 O O . PHE A 1 322 ? -4.268 -18.492 0.098 1.00 97.81 322 PHE A O 1
ATOM 2542 N N . GLY A 1 323 ? -2.634 -17.764 -1.253 1.00 97.12 323 GLY A N 1
ATOM 2543 C CA . GLY A 1 323 ? -2.495 -19.002 -2.028 1.00 97.12 323 GLY A CA 1
ATOM 2544 C C . GLY A 1 323 ? -3.392 -19.068 -3.271 1.00 97.12 323 GLY A C 1
ATOM 2545 O O . GLY A 1 323 ? -4.020 -18.093 -3.669 1.00 97.12 323 GLY A O 1
ATOM 2546 N N . ASP A 1 324 ? -3.423 -20.233 -3.920 1.00 96.56 324 ASP A N 1
ATOM 2547 C CA . ASP A 1 324 ? -4.095 -20.437 -5.216 1.00 96.56 324 ASP A CA 1
ATOM 2548 C C . ASP A 1 324 ? -5.627 -20.566 -5.119 1.00 96.56 324 ASP A C 1
ATOM 2550 O O . ASP A 1 324 ? -6.327 -20.376 -6.117 1.00 96.56 324 ASP A O 1
ATOM 2554 N N . GLU A 1 325 ? -6.144 -20.862 -3.927 1.00 97.44 325 GLU A N 1
ATOM 2555 C CA . GLU A 1 325 ? -7.567 -20.980 -3.612 1.00 97.44 325 GLU A CA 1
ATOM 2556 C C . GLU A 1 325 ? -7.840 -20.288 -2.271 1.00 97.44 325 GLU A C 1
ATOM 2558 O O . GLU A 1 325 ? -7.282 -20.664 -1.239 1.00 97.44 325 GLU A O 1
ATOM 2563 N N . PHE A 1 326 ? -8.709 -19.278 -2.284 1.00 97.94 326 PHE A N 1
ATOM 2564 C CA . PHE A 1 326 ? -9.108 -18.509 -1.114 1.00 97.94 326 PHE A CA 1
ATOM 2565 C C . PHE A 1 326 ? -10.617 -18.238 -1.135 1.00 97.94 326 PHE A C 1
ATOM 2567 O O . PHE A 1 326 ? -11.105 -17.235 -1.656 1.00 97.94 326 PHE A O 1
ATOM 2574 N N . THR A 1 327 ? -11.370 -19.178 -0.567 1.00 97.38 327 THR A N 1
ATOM 2575 C CA . THR A 1 327 ? -12.844 -19.191 -0.563 1.00 97.38 327 THR A CA 1
ATOM 2576 C C . THR A 1 327 ? -13.448 -19.084 0.844 1.00 97.38 327 THR A C 1
ATOM 2578 O O . THR A 1 327 ? -14.671 -19.062 0.993 1.00 97.38 327 THR A O 1
ATOM 2581 N N . SER A 1 328 ? -12.623 -18.984 1.893 1.00 96.62 328 SER A N 1
ATOM 2582 C CA . SER A 1 328 ? -13.067 -18.907 3.294 1.00 96.62 328 SER A CA 1
ATOM 2583 C C . SER A 1 328 ? -13.931 -17.670 3.562 1.00 96.62 328 SER A C 1
ATOM 2585 O O . SER A 1 328 ? -15.033 -17.784 4.106 1.00 96.62 328 SER A O 1
ATOM 2587 N N . ILE A 1 329 ? -13.486 -16.505 3.094 1.00 98.00 329 ILE A N 1
ATOM 2588 C CA . ILE A 1 329 ? -14.200 -15.224 3.154 1.00 98.00 329 ILE A CA 1
ATOM 2589 C C . ILE A 1 329 ? -14.326 -14.639 1.739 1.00 98.00 329 ILE A C 1
ATOM 2591 O O . ILE A 1 329 ? -13.503 -14.964 0.881 1.00 98.00 329 ILE A O 1
ATOM 2595 N N . PRO A 1 330 ? -15.353 -13.822 1.459 1.00 98.38 330 PRO A N 1
ATOM 2596 C CA . PRO A 1 330 ? -15.523 -13.227 0.147 1.00 98.38 330 PRO A CA 1
ATOM 2597 C C . PRO A 1 330 ? -14.533 -12.091 -0.110 1.00 98.38 330 PRO A C 1
ATOM 2599 O O . PRO A 1 330 ? -14.071 -11.416 0.815 1.00 98.38 330 PRO A O 1
ATOM 2602 N N . ILE A 1 331 ? -14.265 -11.861 -1.390 1.00 98.69 331 ILE A N 1
ATOM 2603 C CA . ILE A 1 331 ? -13.532 -10.706 -1.900 1.00 98.69 331 ILE A CA 1
ATOM 2604 C C . ILE A 1 331 ? -14.460 -9.974 -2.862 1.00 98.69 331 ILE A C 1
ATOM 2606 O O . ILE A 1 331 ? -14.955 -10.584 -3.810 1.00 98.69 331 ILE A O 1
ATOM 2610 N N . VAL A 1 332 ? -14.662 -8.680 -2.626 1.00 98.62 332 VAL A N 1
ATOM 2611 C CA . VAL A 1 332 ? -15.388 -7.779 -3.522 1.00 98.62 332 VAL A CA 1
ATOM 2612 C C . VAL A 1 332 ? -14.454 -6.647 -3.932 1.00 98.62 332 VAL A C 1
ATOM 2614 O O . VAL A 1 332 ? -13.951 -5.892 -3.101 1.00 98.62 332 VAL A O 1
ATOM 2617 N N . GLU A 1 333 ? -14.216 -6.553 -5.232 1.00 97.25 333 GLU A N 1
ATOM 2618 C CA . GLU A 1 333 ? -13.468 -5.476 -5.869 1.00 97.25 333 GLU A CA 1
ATOM 2619 C C . GLU A 1 333 ? -14.377 -4.267 -6.155 1.00 97.25 333 GLU A C 1
ATOM 2621 O O . GLU A 1 333 ? -15.563 -4.439 -6.472 1.00 97.25 333 GLU A O 1
ATOM 2626 N N . VAL A 1 334 ? -13.816 -3.062 -6.050 1.00 97.50 334 VAL A N 1
ATOM 2627 C CA . VAL A 1 334 ? -14.468 -1.763 -6.261 1.00 97.50 334 VAL A CA 1
ATOM 2628 C C . VAL A 1 334 ? -13.586 -0.894 -7.159 1.00 97.50 334 VAL A C 1
ATOM 2630 O O . VAL A 1 334 ? -12.371 -0.836 -6.956 1.00 97.50 334 VAL A O 1
ATOM 2633 N N . SER A 1 335 ? -14.185 -0.194 -8.124 1.00 94.81 335 SER A N 1
ATOM 2634 C CA . SER A 1 335 ? -13.451 0.734 -8.988 1.00 94.81 335 SER A CA 1
ATOM 2635 C C . SER A 1 335 ? -12.957 1.973 -8.226 1.00 94.81 335 SER A C 1
ATOM 2637 O O . SER A 1 335 ? -13.576 2.436 -7.265 1.00 94.81 335 SER A O 1
ATOM 2639 N N . GLN A 1 336 ? -11.844 2.547 -8.678 1.00 92.81 336 GLN A N 1
ATOM 2640 C CA . GLN A 1 336 ? -11.442 3.908 -8.336 1.00 92.81 336 GLN A CA 1
ATOM 2641 C C . GLN A 1 336 ? -12.125 4.928 -9.260 1.00 92.81 336 GLN A C 1
ATOM 2643 O O . GLN A 1 336 ? -12.701 4.582 -10.296 1.00 92.81 336 GLN A O 1
ATOM 2648 N N . ASP A 1 337 ? -12.045 6.202 -8.888 1.00 91.75 337 ASP A N 1
ATOM 2649 C CA . ASP A 1 337 ? -12.588 7.298 -9.686 1.00 91.75 337 ASP A CA 1
ATOM 2650 C C . ASP A 1 337 ? -11.674 7.632 -10.875 1.00 91.75 337 ASP A C 1
ATOM 2652 O O . ASP A 1 337 ? -10.506 7.974 -10.672 1.00 91.75 337 ASP A O 1
ATOM 2656 N N . GLY A 1 338 ? -12.205 7.567 -12.099 1.00 89.50 338 GLY A N 1
ATOM 2657 C CA . GLY A 1 338 ? -11.455 7.737 -13.352 1.00 89.50 338 GLY A CA 1
ATOM 2658 C C . GLY A 1 338 ? -10.916 9.148 -13.625 1.00 89.50 338 GLY A C 1
ATOM 2659 O O . GLY A 1 338 ? -9.961 9.300 -14.389 1.00 89.50 338 GLY A O 1
ATOM 2660 N N . ASP A 1 339 ? -11.413 10.181 -12.926 1.00 90.06 339 ASP A N 1
ATOM 2661 C CA . ASP A 1 339 ? -10.753 11.500 -12.916 1.00 90.06 339 ASP A CA 1
ATOM 2662 C C . ASP A 1 339 ? -9.389 11.448 -12.189 1.00 90.06 339 ASP A C 1
ATOM 2664 O O . ASP A 1 339 ? -8.602 12.393 -12.273 1.00 90.06 339 ASP A O 1
ATOM 2668 N N . LEU A 1 340 ? -9.120 10.371 -11.435 1.00 92.44 340 LEU A N 1
ATOM 2669 C CA . LEU A 1 340 ? -7.920 10.123 -10.628 1.00 92.44 340 LEU A CA 1
ATOM 2670 C C . LEU A 1 340 ? -7.569 11.257 -9.646 1.00 92.44 340 LEU A C 1
ATOM 2672 O O . LEU A 1 340 ? -6.434 11.361 -9.177 1.00 92.44 340 LEU A O 1
ATOM 2676 N N . SER A 1 341 ? -8.547 12.097 -9.291 1.00 94.88 341 SER A N 1
ATOM 2677 C CA . SER A 1 341 ? -8.361 13.187 -8.331 1.00 94.88 341 SER A CA 1
ATOM 2678 C C . SER A 1 341 ? -7.970 12.622 -6.956 1.00 94.88 341 SER A C 1
ATOM 2680 O O . SER A 1 341 ? -8.693 11.767 -6.424 1.00 94.88 341 SER A O 1
ATOM 2682 N N . PRO A 1 342 ? -6.879 13.124 -6.344 1.00 96.56 342 PRO A N 1
ATOM 2683 C CA . PRO A 1 342 ? -6.487 12.772 -4.983 1.00 96.56 342 PRO A CA 1
ATOM 2684 C C . PRO A 1 342 ? -7.601 12.998 -3.959 1.00 96.56 342 PRO A C 1
ATOM 2686 O O . PRO A 1 3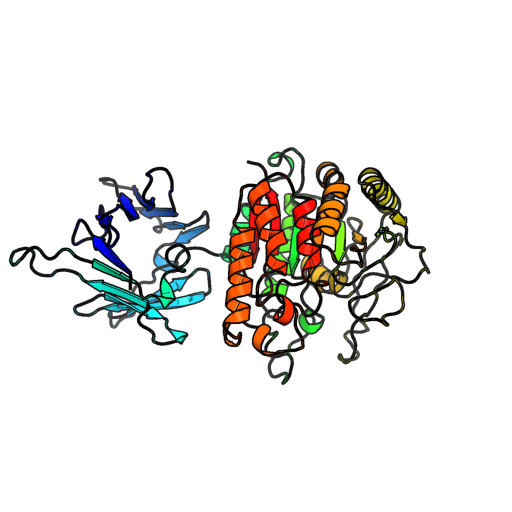42 ? -7.883 12.131 -3.136 1.00 96.56 342 PRO A O 1
ATOM 2689 N N . GLU A 1 343 ? -8.275 14.145 -4.034 1.00 96.56 343 GLU A N 1
ATOM 2690 C CA . GLU A 1 343 ? -9.378 14.508 -3.150 1.00 96.56 343 GLU A CA 1
ATOM 2691 C C . GLU A 1 343 ? -10.591 13.601 -3.362 1.00 96.56 343 GLU A C 1
ATOM 2693 O O . GLU A 1 343 ? -11.164 13.114 -2.389 1.00 96.56 343 GLU A O 1
ATOM 2698 N N . ARG A 1 344 ? -10.981 13.338 -4.616 1.00 96.31 344 ARG A N 1
ATOM 2699 C CA . ARG A 1 344 ? -12.176 12.534 -4.915 1.00 96.31 344 ARG A CA 1
ATOM 2700 C C . ARG A 1 344 ? -12.007 11.083 -4.469 1.00 96.31 344 ARG A C 1
ATOM 2702 O O . ARG A 1 344 ? -12.905 10.538 -3.833 1.00 96.31 344 ARG A O 1
ATOM 2709 N N . ASN A 1 345 ? -10.829 10.500 -4.690 1.00 97.56 345 ASN A N 1
ATOM 2710 C CA . ASN A 1 345 ? -10.510 9.149 -4.225 1.00 97.56 345 ASN A CA 1
ATOM 2711 C C . ASN A 1 345 ? -10.322 9.072 -2.697 1.00 97.56 345 ASN A C 1
ATOM 2713 O O . ASN A 1 345 ? -10.685 8.065 -2.089 1.00 97.56 345 ASN A O 1
ATOM 2717 N N . TRP A 1 346 ? -9.866 10.148 -2.045 1.00 98.56 346 TRP A N 1
ATOM 2718 C CA . TRP A 1 346 ? -9.907 10.252 -0.581 1.00 98.56 346 TRP A CA 1
ATOM 2719 C C . TRP A 1 346 ? -11.343 10.200 -0.046 1.00 98.56 346 TRP A C 1
ATOM 2721 O O . TRP A 1 346 ? -11.626 9.480 0.912 1.00 98.56 346 TRP A O 1
ATOM 2731 N N . GLU A 1 347 ? -12.274 10.937 -0.655 1.00 98.31 347 GLU A N 1
ATOM 2732 C CA . GLU A 1 347 ? -13.672 10.914 -0.215 1.00 98.31 347 GLU A CA 1
ATOM 2733 C C . GLU A 1 347 ? -14.381 9.580 -0.558 1.00 98.31 347 GLU A C 1
ATOM 2735 O O . GLU A 1 347 ? -15.228 9.154 0.226 1.00 98.31 347 GLU A O 1
ATOM 2740 N N . ILE A 1 348 ? -13.978 8.847 -1.615 1.00 98.44 348 ILE A N 1
ATOM 2741 C CA . ILE A 1 348 ? -14.393 7.437 -1.827 1.00 98.44 348 ILE A CA 1
ATOM 2742 C C . ILE A 1 348 ? -13.962 6.574 -0.641 1.00 98.44 348 ILE A C 1
ATOM 2744 O O . ILE A 1 348 ? -14.788 5.869 -0.060 1.00 98.44 348 ILE A O 1
ATOM 2748 N N . GLY A 1 349 ? -12.691 6.671 -0.238 1.00 98.56 349 GLY A N 1
ATOM 2749 C CA . GLY A 1 349 ? -12.176 5.980 0.942 1.00 98.56 349 GLY A CA 1
ATOM 2750 C C . GLY A 1 349 ? -13.012 6.268 2.190 1.00 98.56 349 GLY A C 1
ATOM 2751 O O . GLY A 1 349 ? -13.426 5.354 2.902 1.00 98.56 349 GLY A O 1
ATOM 2752 N N . LYS A 1 350 ? -13.342 7.542 2.422 1.00 98.50 350 LYS A N 1
ATOM 2753 C CA . LYS A 1 350 ? -14.183 7.959 3.554 1.00 98.50 350 LYS A CA 1
ATOM 2754 C C . LYS A 1 350 ? -15.605 7.414 3.490 1.00 98.50 350 LYS A C 1
ATOM 2756 O O . LYS A 1 350 ? -16.155 7.078 4.535 1.00 98.50 350 LYS A O 1
ATOM 2761 N N . ALA A 1 351 ? -16.194 7.291 2.302 1.00 98.62 351 ALA A N 1
ATOM 2762 C CA . ALA A 1 351 ? -17.519 6.696 2.145 1.00 98.62 351 ALA A CA 1
ATOM 2763 C C . ALA A 1 351 ? -17.553 5.232 2.632 1.00 98.62 351 ALA A C 1
ATOM 2765 O O . ALA A 1 351 ? -18.544 4.802 3.226 1.00 98.62 351 ALA A O 1
ATOM 2766 N N . VAL A 1 352 ? -16.455 4.485 2.457 1.00 98.62 352 VAL A N 1
ATOM 2767 C CA . VAL A 1 352 ? -16.338 3.079 2.883 1.00 98.62 352 VAL A CA 1
ATOM 2768 C C . VAL A 1 352 ? -15.735 2.865 4.283 1.00 98.62 352 VAL A C 1
ATOM 2770 O O . VAL A 1 352 ? -15.733 1.729 4.752 1.00 98.62 352 VAL A O 1
ATOM 2773 N N . ASP A 1 353 ? -15.310 3.909 5.013 1.00 98.25 353 ASP A N 1
ATOM 2774 C CA . ASP A 1 353 ? -14.775 3.807 6.394 1.00 98.25 353 ASP A CA 1
ATOM 2775 C C . ASP A 1 353 ? -15.696 3.008 7.338 1.00 98.25 353 ASP A C 1
ATOM 2777 O O . ASP A 1 353 ? -15.225 2.214 8.153 1.00 98.25 353 ASP A O 1
ATOM 2781 N N . CYS A 1 354 ? -17.019 3.135 7.182 1.00 98.06 354 CYS A N 1
ATOM 2782 C CA . CYS A 1 354 ? -18.005 2.393 7.976 1.00 98.06 354 CYS A CA 1
ATOM 2783 C C . CYS A 1 354 ? -17.846 0.858 7.904 1.00 98.06 354 CYS A C 1
ATOM 2785 O O . CYS A 1 354 ? -18.114 0.165 8.890 1.00 98.06 354 CYS A O 1
ATOM 2787 N N . LEU A 1 355 ? -17.334 0.321 6.791 1.00 98.75 355 LEU A N 1
ATOM 2788 C CA . LEU A 1 355 ? -17.127 -1.117 6.596 1.00 98.75 355 LEU A CA 1
ATOM 2789 C C . LEU A 1 355 ? -16.014 -1.671 7.507 1.00 98.75 355 LEU A C 1
ATOM 2791 O O . LEU A 1 355 ? -16.066 -2.836 7.906 1.00 98.75 355 LEU A O 1
ATOM 2795 N N . ARG A 1 356 ? -15.062 -0.822 7.924 1.00 98.38 356 ARG A N 1
ATOM 2796 C CA . ARG A 1 356 ? -13.979 -1.173 8.864 1.00 98.38 356 ARG A CA 1
ATOM 2797 C C . ARG A 1 356 ? -14.511 -1.570 10.240 1.00 98.38 356 ARG A C 1
ATOM 2799 O O . ARG A 1 356 ? -13.965 -2.476 10.867 1.00 98.38 356 ARG A O 1
ATOM 2806 N N . SER A 1 357 ? -15.564 -0.892 10.702 1.00 97.44 357 SER A N 1
ATOM 2807 C CA . SER A 1 357 ? -16.284 -1.205 11.948 1.00 97.44 357 SER A CA 1
ATOM 2808 C C . SER A 1 357 ? -17.279 -2.360 11.803 1.00 97.44 357 SER A C 1
ATOM 2810 O O . SER A 1 357 ? -17.671 -2.965 12.795 1.00 97.44 357 SER A O 1
ATOM 2812 N N . GLU A 1 358 ? -17.670 -2.708 10.575 1.00 98.38 358 GLU A N 1
ATOM 2813 C CA . GLU A 1 358 ? -18.503 -3.885 10.289 1.00 98.38 358 GLU A CA 1
ATOM 2814 C C . GLU A 1 358 ? -17.690 -5.186 10.184 1.00 98.38 358 GLU A C 1
ATOM 2816 O O . GLU A 1 358 ? -18.273 -6.257 9.995 1.00 98.38 358 GLU A O 1
ATOM 2821 N N . GLY A 1 359 ? -16.363 -5.107 10.342 1.00 98.38 359 GLY A N 1
ATOM 2822 C CA . GLY A 1 359 ? -15.439 -6.239 10.301 1.00 98.38 359 GLY A CA 1
ATOM 2823 C C . GLY A 1 359 ? -14.914 -6.583 8.906 1.00 98.38 359 GLY A C 1
ATOM 2824 O O . GLY A 1 359 ? -14.413 -7.691 8.720 1.00 98.38 359 GLY A O 1
ATOM 2825 N N . TYR A 1 360 ? -15.025 -5.681 7.928 1.00 98.81 360 TYR A N 1
ATOM 2826 C CA . TYR A 1 360 ? -14.443 -5.868 6.597 1.00 98.81 360 TYR A CA 1
ATOM 2827 C C . TYR A 1 360 ? -13.041 -5.263 6.505 1.00 98.81 360 TYR A C 1
ATOM 2829 O O . TYR A 1 360 ? -12.770 -4.179 7.025 1.00 98.81 360 TYR A O 1
ATOM 2837 N N . LEU A 1 361 ? -12.147 -5.974 5.822 1.00 98.75 361 LEU A N 1
ATOM 2838 C CA . LEU A 1 361 ? -10.788 -5.519 5.558 1.00 98.75 361 LEU A CA 1
ATOM 2839 C C . LEU A 1 361 ? -10.773 -4.669 4.283 1.00 98.75 361 LEU A C 1
ATOM 2841 O O . LEU A 1 361 ? -11.151 -5.166 3.226 1.00 98.75 361 LEU A O 1
ATOM 2845 N N . ILE A 1 362 ? -10.312 -3.419 4.372 1.00 98.88 362 ILE A N 1
ATOM 2846 C CA . ILE A 1 362 ? -10.146 -2.539 3.206 1.00 98.88 362 ILE A CA 1
ATOM 2847 C C . ILE A 1 362 ? -8.690 -2.591 2.745 1.00 98.88 362 ILE A C 1
ATOM 2849 O O . ILE A 1 362 ? -7.791 -2.163 3.476 1.00 98.88 362 ILE A O 1
ATOM 2853 N N . LEU A 1 363 ? -8.477 -3.104 1.532 1.00 98.88 363 LEU A N 1
ATOM 2854 C CA . LEU A 1 363 ? -7.184 -3.160 0.853 1.00 98.88 363 LEU A CA 1
ATOM 2855 C C . LEU A 1 363 ? -7.211 -2.279 -0.399 1.00 98.88 363 LEU A C 1
ATOM 2857 O O . LEU A 1 363 ? -8.184 -2.279 -1.146 1.00 98.88 363 LEU A O 1
ATOM 2861 N N . SER A 1 364 ? -6.129 -1.554 -0.652 1.00 98.38 364 SER A N 1
ATOM 2862 C CA . SER A 1 364 ? -5.995 -0.674 -1.812 1.00 98.38 364 SER A CA 1
ATOM 2863 C C . SER A 1 364 ? -4.648 -0.928 -2.487 1.00 98.38 364 SER A C 1
ATOM 2865 O O . SER A 1 364 ? -3.602 -0.669 -1.889 1.00 98.38 364 SER A O 1
ATOM 2867 N N . GLY A 1 365 ? -4.672 -1.515 -3.683 1.00 98.06 365 GLY A N 1
ATOM 2868 C CA . GLY A 1 365 ? -3.494 -2.006 -4.398 1.00 98.06 365 GLY A CA 1
ATOM 2869 C C . GLY A 1 365 ? -3.000 -1.025 -5.457 1.00 98.06 365 GLY A C 1
ATOM 2870 O O . GLY A 1 365 ? -3.751 -0.654 -6.358 1.00 98.06 365 GLY A O 1
ATOM 2871 N N . GLY A 1 366 ? -1.731 -0.628 -5.369 1.00 97.56 366 GLY A N 1
ATOM 2872 C CA . GLY A 1 366 ? -1.087 0.253 -6.348 1.00 97.56 366 GLY A CA 1
ATOM 2873 C C . GLY A 1 366 ? 0.439 0.216 -6.263 1.00 97.56 366 GLY A C 1
ATOM 2874 O O . GLY A 1 366 ? 1.014 -0.769 -5.805 1.00 97.56 366 GLY A O 1
ATOM 2875 N N . LEU A 1 367 ? 1.112 1.292 -6.679 1.00 97.62 367 LEU A N 1
ATOM 2876 C CA . LEU A 1 367 ? 2.570 1.450 -6.618 1.00 97.62 367 LEU A CA 1
ATOM 2877 C C . LEU A 1 367 ? 2.981 2.897 -6.323 1.00 97.62 367 LEU A C 1
ATOM 2879 O O . LEU A 1 367 ? 2.441 3.861 -6.870 1.00 97.62 367 LEU A O 1
ATOM 2883 N N . THR A 1 368 ? 4.012 3.053 -5.490 1.00 95.75 368 THR A N 1
ATOM 2884 C CA . THR A 1 368 ? 4.480 4.378 -5.049 1.00 95.75 368 THR A CA 1
ATOM 2885 C C . THR A 1 368 ? 5.545 4.994 -5.950 1.00 95.75 368 THR A C 1
ATOM 2887 O O . THR A 1 368 ? 5.851 6.174 -5.794 1.00 95.75 368 THR A O 1
ATOM 2890 N N . ILE A 1 369 ? 6.036 4.236 -6.934 1.00 95.19 369 ILE A N 1
ATOM 2891 C CA . ILE A 1 369 ? 6.645 4.710 -8.184 1.00 95.19 369 ILE A CA 1
ATOM 2892 C C . ILE A 1 369 ? 6.169 3.759 -9.290 1.00 95.19 369 ILE A C 1
ATOM 2894 O O . ILE A 1 369 ? 6.244 2.544 -9.123 1.00 95.19 369 ILE A O 1
ATOM 2898 N N . HIS A 1 370 ? 5.669 4.295 -10.404 1.00 95.75 370 HIS A N 1
ATOM 2899 C CA . HIS A 1 370 ? 5.158 3.515 -11.530 1.00 95.75 370 HIS A CA 1
ATOM 2900 C C . HIS A 1 370 ? 5.415 4.243 -12.859 1.00 95.75 370 HIS A C 1
ATOM 2902 O O . HIS A 1 370 ? 4.606 5.050 -13.324 1.00 95.75 370 HIS A O 1
ATOM 2908 N N . THR A 1 371 ? 6.562 3.969 -13.490 1.00 94.81 371 THR A N 1
ATOM 2909 C CA . THR A 1 371 ? 6.946 4.621 -14.750 1.00 94.81 371 THR A CA 1
ATOM 2910 C C . THR A 1 371 ? 7.676 3.683 -15.706 1.00 94.81 371 THR A C 1
ATOM 2912 O O . THR A 1 371 ? 8.717 3.116 -15.399 1.00 94.81 371 THR A O 1
ATOM 2915 N N . PHE A 1 372 ? 7.153 3.551 -16.924 1.00 92.38 372 PHE A N 1
ATOM 2916 C CA . PHE A 1 372 ? 7.832 2.849 -18.023 1.00 92.38 372 PHE A CA 1
ATOM 2917 C C . PHE A 1 372 ? 8.608 3.804 -18.946 1.00 92.38 372 PHE A C 1
ATOM 2919 O O . PHE A 1 372 ? 9.100 3.390 -19.992 1.00 92.38 372 PHE A O 1
ATOM 2926 N N . GLN A 1 373 ? 8.708 5.088 -18.579 1.00 92.81 373 GLN A N 1
ATOM 2927 C CA . GLN A 1 373 ? 9.508 6.077 -19.311 1.00 92.81 373 GLN A CA 1
ATOM 2928 C C . GLN A 1 373 ? 11.005 5.963 -18.985 1.00 92.81 373 GLN A C 1
ATOM 2930 O O . GLN A 1 373 ? 11.839 6.357 -19.797 1.00 92.81 373 GLN A O 1
ATOM 2935 N N . ASP A 1 374 ? 11.339 5.414 -17.814 1.00 93.69 374 ASP A N 1
ATOM 2936 C CA . ASP A 1 374 ? 12.701 5.309 -17.301 1.00 93.69 374 ASP A CA 1
ATOM 2937 C C . ASP A 1 374 ? 12.858 4.036 -16.456 1.00 93.69 374 ASP A C 1
ATOM 2939 O O . ASP A 1 374 ? 12.365 3.939 -15.332 1.00 93.69 374 ASP A O 1
ATOM 2943 N N . TRP A 1 375 ? 13.575 3.047 -16.993 1.00 90.12 375 TRP A N 1
ATOM 2944 C CA . TRP A 1 375 ? 13.805 1.770 -16.313 1.00 90.12 375 TRP A CA 1
ATOM 2945 C C . TRP A 1 375 ? 14.731 1.873 -15.093 1.00 90.12 375 TRP A C 1
ATOM 2947 O O . TRP A 1 375 ? 14.836 0.908 -14.337 1.00 90.12 375 TRP A O 1
ATOM 2957 N N . SER A 1 376 ? 15.403 3.007 -14.871 1.00 86.06 376 SER A N 1
ATOM 2958 C CA . SER A 1 376 ? 16.231 3.220 -13.677 1.00 86.06 376 SER A CA 1
ATOM 2959 C C . SER A 1 376 ? 15.399 3.476 -12.414 1.00 86.06 376 SER A C 1
ATOM 2961 O O . SER A 1 376 ? 15.860 3.191 -11.311 1.00 86.06 376 SER A O 1
ATOM 2963 N N . ALA A 1 377 ? 14.153 3.938 -12.571 1.00 88.31 377 ALA A N 1
ATOM 2964 C CA . ALA A 1 377 ? 13.246 4.315 -11.485 1.00 88.31 377 ALA A CA 1
ATOM 2965 C C . ALA A 1 377 ? 12.623 3.131 -10.716 1.00 88.31 377 ALA A C 1
ATOM 2967 O O . ALA A 1 377 ? 11.867 3.351 -9.774 1.00 88.31 377 ALA A O 1
ATOM 2968 N N . TRP A 1 378 ? 12.909 1.884 -11.106 1.00 85.88 378 TRP A N 1
ATOM 2969 C CA . TRP A 1 378 ? 12.338 0.681 -10.480 1.00 85.88 378 TRP A CA 1
ATOM 2970 C C . TRP A 1 378 ? 13.183 0.090 -9.346 1.00 85.88 378 TRP A C 1
ATOM 2972 O O . TRP A 1 378 ? 12.705 -0.788 -8.629 1.00 85.88 378 TRP A O 1
ATOM 2982 N N . HIS A 1 379 ? 14.412 0.578 -9.155 1.00 81.00 379 HIS A N 1
ATOM 2983 C CA . HIS A 1 379 ? 15.277 0.172 -8.052 1.00 81.00 379 HIS A CA 1
ATOM 2984 C C . HIS A 1 379 ? 16.082 1.355 -7.511 1.00 81.00 379 HIS A C 1
ATOM 2986 O O . HIS A 1 379 ? 16.588 2.169 -8.280 1.00 81.00 379 HIS A O 1
ATOM 2992 N N . GLU A 1 380 ? 16.260 1.408 -6.190 1.00 75.50 380 GLU A N 1
ATOM 2993 C CA . GLU A 1 380 ? 16.948 2.496 -5.488 1.00 75.50 380 GLU A CA 1
ATOM 2994 C C . GLU A 1 380 ? 18.379 2.733 -6.000 1.00 75.50 380 GLU A C 1
ATOM 2996 O O . GLU A 1 380 ? 18.684 3.838 -6.437 1.00 75.50 380 GLU A O 1
ATOM 3001 N N . ASP A 1 381 ? 19.219 1.688 -6.061 1.00 72.56 381 ASP A N 1
ATOM 3002 C CA . ASP A 1 381 ? 20.597 1.753 -6.591 1.00 72.56 381 ASP A CA 1
ATOM 3003 C C . ASP A 1 381 ? 20.735 2.422 -7.971 1.00 72.56 381 ASP A C 1
ATOM 3005 O O . ASP A 1 381 ? 21.776 3.008 -8.275 1.00 72.56 381 ASP A O 1
ATOM 3009 N N . SER A 1 382 ? 19.728 2.273 -8.840 1.00 75.19 382 SER A N 1
ATOM 3010 C CA . SER A 1 382 ? 19.735 2.827 -10.197 1.00 75.19 382 SER A CA 1
ATOM 3011 C C . SER A 1 382 ? 19.004 4.163 -10.300 1.00 75.19 382 SER A C 1
ATOM 3013 O O . SER A 1 382 ? 19.225 4.897 -11.263 1.00 75.19 382 SER A O 1
ATOM 3015 N N . ALA A 1 383 ? 18.139 4.483 -9.341 1.00 75.81 383 ALA A N 1
ATOM 3016 C CA . ALA A 1 383 ? 17.215 5.596 -9.432 1.00 75.81 383 ALA A CA 1
ATOM 3017 C C . ALA A 1 383 ? 17.928 6.951 -9.475 1.00 75.81 383 ALA A C 1
ATOM 3019 O O . ALA A 1 383 ? 18.697 7.329 -8.587 1.00 75.81 383 ALA A O 1
ATOM 3020 N N . ALA A 1 384 ? 17.597 7.751 -10.488 1.00 78.44 384 ALA A N 1
ATOM 3021 C CA . ALA A 1 384 ? 18.043 9.134 -10.543 1.00 78.44 384 ALA A CA 1
ATOM 3022 C C . ALA A 1 384 ? 17.553 9.939 -9.309 1.00 78.44 384 ALA A C 1
ATOM 3024 O O . ALA A 1 384 ? 16.434 9.720 -8.825 1.00 78.44 384 ALA A O 1
ATOM 3025 N N . PRO A 1 385 ? 18.321 10.945 -8.834 1.00 80.81 385 PRO A N 1
ATOM 3026 C CA . PRO A 1 385 ? 17.985 11.725 -7.637 1.00 80.81 385 PRO A CA 1
ATOM 3027 C C . PRO A 1 385 ? 16.555 12.301 -7.551 1.00 80.81 385 PRO A C 1
ATOM 3029 O O . PRO A 1 385 ? 16.040 12.384 -6.434 1.00 80.81 385 PRO A O 1
ATOM 3032 N N . PRO A 1 386 ? 15.876 12.691 -8.654 1.00 75.38 386 PRO A N 1
ATOM 3033 C CA . PRO A 1 386 ? 14.481 13.129 -8.602 1.00 75.38 386 PRO A CA 1
ATOM 3034 C C . PRO A 1 386 ? 13.505 12.081 -8.044 1.00 75.38 386 PRO A C 1
ATOM 3036 O O . PRO A 1 386 ? 12.632 12.440 -7.252 1.00 75.38 386 PRO A O 1
ATOM 3039 N N . TYR A 1 387 ? 13.663 10.799 -8.393 1.00 80.06 387 TYR A N 1
ATOM 3040 C CA . TYR A 1 387 ? 12.785 9.733 -7.895 1.00 80.06 387 TYR A CA 1
ATOM 3041 C C . TYR A 1 387 ? 13.046 9.441 -6.414 1.00 80.06 387 TYR A C 1
ATOM 3043 O O . TYR A 1 387 ? 12.105 9.314 -5.635 1.00 80.06 387 TYR A O 1
ATOM 3051 N N . LEU A 1 388 ? 14.321 9.421 -6.002 1.00 77.31 388 LEU A N 1
ATOM 3052 C CA . LEU A 1 388 ? 14.716 9.311 -4.591 1.00 77.31 388 LEU A CA 1
ATOM 3053 C C . LEU A 1 388 ? 14.133 10.468 -3.760 1.00 77.31 388 LEU A C 1
ATOM 3055 O O . LEU A 1 388 ? 13.635 10.268 -2.653 1.00 77.31 388 LEU A O 1
ATOM 3059 N N . ALA A 1 389 ? 14.138 11.690 -4.307 1.00 71.50 389 ALA A N 1
ATOM 3060 C CA . ALA A 1 389 ? 13.527 12.852 -3.667 1.00 71.50 389 ALA A CA 1
ATOM 3061 C C . ALA A 1 389 ? 11.999 12.719 -3.532 1.00 71.50 389 ALA A C 1
ATOM 3063 O O . ALA A 1 389 ? 11.460 13.084 -2.486 1.00 71.50 389 ALA A O 1
ATOM 3064 N N . PHE A 1 390 ? 11.314 12.170 -4.542 1.00 80.88 390 PHE A N 1
ATOM 3065 C CA . PHE A 1 390 ? 9.872 11.916 -4.483 1.00 80.88 390 PHE A CA 1
ATOM 3066 C C . PHE A 1 390 ? 9.509 10.824 -3.471 1.00 80.88 390 PHE A C 1
ATOM 3068 O O . PHE A 1 390 ? 8.691 11.077 -2.589 1.00 80.88 390 PHE A O 1
ATOM 3075 N N . HIS A 1 391 ? 10.169 9.662 -3.522 1.00 80.94 391 HIS A N 1
ATOM 3076 C CA . HIS A 1 391 ? 9.970 8.588 -2.545 1.00 80.94 391 HIS A CA 1
ATOM 3077 C C . HIS A 1 391 ? 10.176 9.101 -1.111 1.00 80.94 391 HIS A C 1
ATOM 3079 O O . HIS A 1 391 ? 9.334 8.913 -0.240 1.00 80.94 391 HIS A O 1
ATOM 3085 N N . LYS A 1 392 ? 11.231 9.883 -0.873 1.00 74.75 392 LYS A N 1
ATOM 3086 C CA . LYS A 1 392 ? 11.495 10.521 0.423 1.00 74.75 392 LYS A CA 1
ATOM 3087 C C . LYS A 1 392 ? 10.440 11.550 0.844 1.00 74.75 392 LYS A C 1
ATOM 3089 O O . LYS A 1 392 ? 10.182 11.696 2.039 1.00 74.75 392 LYS A O 1
ATOM 3094 N N . ALA A 1 393 ? 9.845 12.286 -0.097 1.00 75.38 393 ALA A N 1
ATOM 3095 C CA . ALA A 1 393 ? 8.724 13.181 0.188 1.00 75.38 393 ALA A CA 1
ATOM 3096 C C . ALA A 1 393 ? 7.475 12.385 0.602 1.00 75.38 393 ALA A C 1
ATOM 3098 O O . ALA A 1 393 ? 6.828 12.743 1.587 1.00 75.38 393 ALA A O 1
ATOM 3099 N N . LEU A 1 394 ? 7.202 11.266 -0.074 1.00 85.62 394 LEU A N 1
ATOM 3100 C CA . LEU A 1 394 ? 6.154 10.322 0.304 1.00 85.62 394 LEU A CA 1
ATOM 3101 C C . LEU A 1 394 ? 6.395 9.721 1.695 1.00 85.62 394 LEU A C 1
ATOM 3103 O O . LEU A 1 394 ? 5.512 9.820 2.539 1.00 85.62 394 LEU A O 1
ATOM 3107 N N . MET A 1 395 ? 7.574 9.157 1.980 1.00 81.94 395 MET A N 1
ATOM 3108 C CA . MET A 1 395 ? 7.852 8.540 3.289 1.00 81.94 395 MET A CA 1
ATOM 3109 C C . MET A 1 395 ? 7.681 9.536 4.444 1.00 81.94 395 MET A C 1
ATOM 3111 O O . MET A 1 395 ? 7.167 9.184 5.503 1.00 81.94 395 MET A O 1
ATOM 3115 N N . ARG A 1 396 ? 8.023 10.813 4.222 1.00 74.75 396 ARG A N 1
ATOM 3116 C CA . ARG A 1 396 ? 7.733 11.901 5.169 1.00 74.75 396 ARG A CA 1
ATOM 3117 C C . ARG A 1 396 ? 6.237 12.153 5.339 1.00 74.75 396 ARG A C 1
ATOM 3119 O O . ARG A 1 396 ? 5.803 12.323 6.470 1.00 74.75 396 ARG A O 1
ATOM 3126 N N . ALA A 1 397 ? 5.462 12.161 4.254 1.00 78.25 397 ALA A N 1
ATOM 3127 C CA . ALA A 1 397 ? 4.008 12.315 4.304 1.00 78.25 397 ALA A CA 1
ATOM 3128 C C . ALA A 1 397 ? 3.324 11.148 5.046 1.00 78.25 397 ALA A C 1
ATOM 3130 O O . ALA A 1 397 ? 2.430 11.379 5.856 1.00 78.25 397 ALA A O 1
ATOM 3131 N N . LEU A 1 398 ? 3.785 9.910 4.827 1.00 82.44 398 LEU A N 1
ATOM 3132 C CA . LEU A 1 398 ? 3.288 8.701 5.499 1.00 82.44 398 LEU A CA 1
ATOM 3133 C C . LEU A 1 398 ? 3.641 8.642 6.993 1.00 82.44 398 LEU A C 1
ATOM 3135 O O . LEU A 1 398 ? 2.922 8.007 7.764 1.00 82.44 398 LEU A O 1
ATOM 3139 N N . ALA A 1 399 ? 4.719 9.309 7.411 1.00 77.00 399 ALA A N 1
ATOM 3140 C CA . ALA A 1 399 ? 5.114 9.409 8.813 1.00 77.00 399 ALA A CA 1
ATOM 3141 C C . ALA A 1 399 ? 4.271 10.417 9.624 1.00 77.00 399 ALA A C 1
ATOM 3143 O O . ALA A 1 399 ? 4.310 10.380 10.857 1.00 77.00 399 ALA A O 1
ATOM 3144 N N . VAL A 1 400 ? 3.506 11.306 8.973 1.00 78.25 400 VAL A N 1
ATOM 3145 C CA . VAL A 1 400 ? 2.693 12.321 9.663 1.00 78.25 400 VAL A CA 1
ATOM 3146 C C . VAL A 1 400 ? 1.536 11.667 10.424 1.00 78.25 400 VAL A C 1
ATOM 3148 O O . VAL A 1 400 ? 0.595 11.137 9.837 1.00 78.25 400 VAL A O 1
ATOM 3151 N N . GLN A 1 401 ? 1.582 11.748 11.754 1.00 82.00 401 GLN A N 1
ATOM 3152 C CA . GLN A 1 401 ? 0.550 11.158 12.612 1.00 82.00 401 GLN A CA 1
ATOM 3153 C C . GLN A 1 401 ? -0.704 12.031 12.744 1.00 82.00 401 GLN A C 1
ATOM 3155 O O . GLN A 1 401 ? -1.795 11.484 12.883 1.00 82.00 401 GLN A O 1
ATOM 3160 N N . ASP A 1 402 ? -0.576 13.360 12.663 1.00 83.44 402 ASP A N 1
ATOM 3161 C CA . ASP A 1 402 ? -1.734 14.261 12.674 1.00 83.44 402 ASP A CA 1
ATOM 3162 C C . ASP A 1 402 ? -2.588 14.068 11.400 1.00 83.44 402 ASP A C 1
ATOM 3164 O O . ASP A 1 402 ? -2.060 14.233 10.297 1.00 83.44 402 ASP A O 1
ATOM 3168 N N . PRO A 1 403 ? -3.891 13.743 11.514 1.00 88.62 403 PRO A N 1
ATOM 3169 C CA . PRO A 1 403 ? -4.770 13.508 10.366 1.00 88.62 403 PRO A CA 1
ATOM 3170 C C . PRO A 1 403 ? -4.818 14.647 9.341 1.00 88.62 403 PRO A C 1
ATOM 3172 O O . PRO A 1 403 ? -4.772 14.409 8.132 1.00 88.62 403 PRO A O 1
ATOM 3175 N N . ILE A 1 404 ? -4.909 15.891 9.819 1.00 91.62 404 ILE A N 1
ATOM 3176 C CA . ILE A 1 404 ? -5.152 17.071 8.983 1.00 91.62 404 ILE A CA 1
ATOM 3177 C C . ILE A 1 404 ? -3.887 17.393 8.186 1.00 91.62 404 ILE A C 1
ATOM 3179 O O . ILE A 1 404 ? -3.936 17.570 6.966 1.00 91.62 404 ILE A O 1
ATOM 3183 N N . GLU A 1 405 ? -2.741 17.405 8.863 1.00 85.19 405 GLU A N 1
ATOM 3184 C CA . GLU A 1 405 ? -1.433 17.606 8.251 1.00 85.19 405 GLU A CA 1
ATOM 3185 C C . GLU A 1 405 ? -1.051 16.436 7.334 1.00 85.19 405 GLU A C 1
ATOM 3187 O O . GLU A 1 405 ? -0.476 16.666 6.266 1.00 85.19 405 GLU A O 1
ATOM 3192 N N . ARG A 1 406 ? -1.418 15.190 7.679 1.00 91.62 406 ARG A N 1
ATOM 3193 C CA . ARG A 1 406 ? -1.197 14.018 6.818 1.00 91.62 406 ARG A CA 1
ATOM 3194 C C . ARG A 1 406 ? -1.972 14.149 5.516 1.00 91.62 406 ARG A C 1
ATOM 3196 O O . ARG A 1 406 ? -1.361 14.042 4.454 1.00 91.62 406 ARG A O 1
ATOM 3203 N N . LYS A 1 407 ? -3.279 14.443 5.575 1.00 97.44 407 LYS A N 1
ATOM 3204 C CA . LYS A 1 407 ? -4.103 14.680 4.379 1.00 97.44 407 LYS A CA 1
ATOM 3205 C C . LYS A 1 407 ? -3.512 15.801 3.528 1.00 97.44 407 LYS A C 1
ATOM 3207 O O . LYS A 1 407 ? -3.236 15.595 2.349 1.00 97.44 407 LYS A O 1
ATOM 3212 N N . ARG A 1 408 ? -3.219 16.958 4.135 1.00 94.62 408 ARG A N 1
ATOM 3213 C CA . ARG A 1 408 ? -2.606 18.106 3.444 1.00 94.62 408 ARG A CA 1
ATOM 3214 C C . ARG A 1 408 ? -1.287 17.738 2.756 1.00 94.62 408 ARG A C 1
ATOM 3216 O O . ARG A 1 408 ? -1.049 18.156 1.624 1.00 94.62 408 ARG A O 1
ATOM 3223 N N . THR A 1 409 ? -0.436 16.960 3.421 1.00 84.31 409 THR A N 1
ATOM 3224 C CA . THR A 1 409 ? 0.885 16.594 2.896 1.00 84.31 409 THR A CA 1
ATOM 3225 C C . THR A 1 409 ? 0.768 15.553 1.779 1.00 84.31 409 THR A C 1
ATOM 3227 O O . THR A 1 409 ? 1.369 15.744 0.723 1.00 84.31 409 THR A O 1
ATOM 3230 N N . LEU A 1 410 ? -0.060 14.516 1.948 1.00 94.00 410 LEU A N 1
ATOM 3231 C CA . LEU A 1 410 ? -0.300 13.481 0.934 1.00 94.00 410 LEU A CA 1
ATOM 3232 C C . LEU A 1 410 ? -0.917 14.046 -0.352 1.00 94.00 410 LEU A C 1
ATOM 3234 O O . LEU A 1 410 ? -0.452 13.713 -1.442 1.00 94.00 410 LEU A O 1
ATOM 3238 N N . LEU A 1 411 ? -1.920 14.925 -0.252 1.00 97.00 411 LEU A N 1
ATOM 3239 C CA . LEU A 1 411 ? -2.516 15.577 -1.427 1.00 97.00 411 LEU A CA 1
ATOM 3240 C C . LEU A 1 411 ? -1.484 16.440 -2.178 1.00 97.00 411 LEU A C 1
ATOM 3242 O O . LEU A 1 411 ? -1.477 16.472 -3.406 1.00 97.00 411 LEU A O 1
ATOM 3246 N N . SER A 1 412 ? -0.540 17.072 -1.467 1.00 93.56 412 SER A N 1
ATOM 3247 C CA . SER A 1 412 ? 0.493 17.907 -2.100 1.00 93.56 412 SER A CA 1
ATOM 3248 C C . SER A 1 412 ? 1.573 17.131 -2.874 1.00 93.56 412 SER A C 1
ATOM 3250 O O . SER A 1 412 ? 2.329 17.741 -3.632 1.00 93.56 412 SER A O 1
ATOM 3252 N N . LEU A 1 413 ? 1.640 15.797 -2.745 1.00 92.62 413 LEU A N 1
ATOM 3253 C CA . LEU A 1 413 ? 2.616 14.963 -3.461 1.00 92.62 413 LEU A CA 1
ATOM 3254 C C . LEU A 1 413 ? 2.441 15.000 -4.986 1.00 92.62 413 LEU A C 1
ATOM 3256 O O . LEU A 1 413 ? 3.445 14.955 -5.695 1.00 92.62 413 LEU A O 1
ATOM 3260 N N . THR A 1 414 ? 1.220 15.178 -5.501 1.00 96.00 414 THR A N 1
ATOM 3261 C CA . THR A 1 414 ? 0.967 15.336 -6.950 1.00 96.00 414 THR A CA 1
ATOM 3262 C C . THR A 1 414 ? 1.590 16.606 -7.540 1.00 96.00 414 THR A C 1
ATOM 3264 O O . THR A 1 414 ? 1.872 16.674 -8.736 1.00 96.00 414 THR A O 1
ATOM 3267 N N . SER A 1 415 ? 1.857 17.605 -6.691 1.00 95.00 415 SER A N 1
ATOM 3268 C CA . SER A 1 415 ? 2.548 18.851 -7.046 1.00 95.00 415 SER A CA 1
ATOM 3269 C C . SER A 1 415 ? 4.073 18.763 -6.890 1.00 95.00 415 SER A C 1
ATOM 3271 O O . SER A 1 415 ? 4.777 19.739 -7.162 1.00 95.00 415 SER A O 1
ATOM 3273 N N . HIS A 1 416 ? 4.619 17.623 -6.449 1.00 93.00 416 HIS A N 1
ATOM 3274 C CA . HIS A 1 416 ? 6.064 17.443 -6.338 1.00 93.00 416 HIS A CA 1
ATOM 3275 C C . HIS A 1 416 ? 6.716 17.470 -7.738 1.00 93.00 416 HIS A C 1
ATOM 3277 O O . HIS A 1 416 ? 6.220 16.795 -8.641 1.00 93.00 416 HIS A O 1
ATOM 3283 N N . PRO A 1 417 ? 7.856 18.161 -7.956 1.00 92.81 417 PRO A N 1
ATOM 3284 C CA . PRO A 1 417 ? 8.451 18.301 -9.294 1.00 92.81 417 PRO A CA 1
ATOM 3285 C C . PRO A 1 417 ? 8.776 16.979 -10.001 1.00 92.81 417 PRO A C 1
ATOM 3287 O O . PRO A 1 417 ? 8.782 16.919 -11.227 1.00 92.81 417 PRO A O 1
ATOM 3290 N N . ALA A 1 418 ? 9.037 15.918 -9.232 1.00 90.00 418 ALA A N 1
ATOM 3291 C CA . ALA A 1 418 ? 9.311 14.580 -9.752 1.00 90.00 418 ALA A CA 1
ATOM 3292 C C . ALA A 1 418 ? 8.082 13.645 -9.783 1.00 90.00 418 ALA A C 1
ATOM 3294 O O . ALA A 1 418 ? 8.233 12.474 -10.122 1.00 90.00 418 ALA A O 1
ATOM 3295 N N . PHE A 1 419 ? 6.875 14.127 -9.460 1.00 96.81 419 PHE A N 1
ATOM 3296 C CA . PHE A 1 419 ? 5.657 13.309 -9.504 1.00 96.81 419 PHE A CA 1
ATOM 3297 C C . PHE A 1 419 ? 5.412 12.760 -10.914 1.00 96.81 419 PHE A C 1
ATOM 3299 O O . PHE A 1 419 ? 5.408 11.554 -11.109 1.00 96.81 419 PHE A O 1
ATOM 3306 N N . ARG A 1 420 ? 5.345 13.629 -11.932 1.00 96.81 420 ARG A N 1
ATOM 3307 C CA . ARG A 1 420 ? 5.008 13.235 -13.316 1.00 96.81 420 ARG A CA 1
ATOM 3308 C C . ARG A 1 420 ? 5.996 12.293 -14.001 1.00 96.81 420 ARG A C 1
ATOM 3310 O O . ARG A 1 420 ? 5.604 11.597 -14.929 1.00 96.81 420 ARG A O 1
ATOM 3317 N N . ILE A 1 421 ? 7.256 12.271 -13.567 1.00 96.56 421 ILE A N 1
ATOM 3318 C CA . ILE A 1 421 ? 8.236 11.293 -14.063 1.00 96.56 421 ILE A CA 1
ATOM 3319 C C . ILE A 1 421 ? 8.130 9.962 -13.311 1.00 96.56 421 ILE A C 1
ATOM 3321 O O . ILE A 1 421 ? 8.336 8.918 -13.920 1.00 96.56 421 ILE A O 1
ATOM 3325 N N . SER A 1 422 ? 7.765 9.993 -12.021 1.00 96.12 422 SER A N 1
ATOM 3326 C CA . SER A 1 422 ? 7.519 8.801 -11.190 1.00 96.12 422 SER A CA 1
ATOM 3327 C C . SER A 1 422 ? 6.187 8.126 -11.528 1.00 96.12 422 SER A C 1
ATOM 3329 O O . SER A 1 422 ? 6.069 6.915 -11.389 1.00 96.12 422 SER A O 1
ATOM 3331 N N . HIS A 1 423 ? 5.215 8.920 -11.983 1.00 96.69 423 HIS A N 1
ATOM 3332 C CA . HIS A 1 423 ? 3.831 8.567 -12.286 1.00 96.69 423 HIS A CA 1
ATOM 3333 C C . HIS A 1 423 ? 3.350 9.378 -13.505 1.00 96.69 423 HIS A C 1
ATOM 3335 O O . HIS A 1 423 ? 2.823 10.487 -13.355 1.00 96.69 423 HIS A O 1
ATOM 3341 N N . PRO A 1 424 ? 3.537 8.865 -14.739 1.00 94.50 424 PRO A N 1
ATOM 3342 C CA . PRO A 1 424 ? 3.046 9.516 -15.957 1.00 94.50 424 PRO A CA 1
ATOM 3343 C C . PRO A 1 424 ? 1.518 9.692 -15.973 1.00 94.50 424 PRO A C 1
ATOM 3345 O O . PRO A 1 424 ? 1.014 10.651 -16.559 1.00 94.50 424 PRO A O 1
ATOM 3348 N N . ARG A 1 425 ? 0.808 8.789 -15.288 1.00 92.75 425 ARG A N 1
ATOM 3349 C CA . ARG A 1 425 ? -0.577 8.913 -14.822 1.00 92.75 425 ARG A CA 1
ATOM 3350 C C . ARG A 1 425 ? -0.619 8.612 -13.326 1.00 92.75 425 ARG A C 1
ATOM 3352 O O . ARG A 1 425 ? 0.228 7.887 -12.814 1.00 92.75 425 ARG A O 1
ATOM 3359 N N . GLU A 1 426 ? -1.624 9.154 -12.658 1.00 93.50 426 GLU A N 1
ATOM 3360 C CA . GLU A 1 426 ? -1.915 8.976 -11.237 1.00 93.50 426 GLU A CA 1
ATOM 3361 C C . GLU A 1 426 ? -2.404 7.563 -10.876 1.00 93.50 426 GLU A C 1
ATOM 3363 O O . GLU A 1 426 ? -2.375 7.216 -9.702 1.00 93.50 426 GLU A O 1
ATOM 3368 N N . ASP A 1 427 ? -2.831 6.760 -11.857 1.00 91.88 427 ASP A N 1
ATOM 3369 C CA . ASP A 1 427 ? -3.570 5.494 -11.701 1.00 91.88 427 ASP A CA 1
ATOM 3370 C C . ASP A 1 427 ? -3.042 4.555 -10.605 1.00 91.88 427 ASP A C 1
ATOM 3372 O O . ASP A 1 427 ? -3.813 4.090 -9.770 1.00 91.88 427 ASP A O 1
ATOM 3376 N N . HIS A 1 428 ? -1.730 4.328 -10.552 1.00 96.00 428 HIS A N 1
ATOM 3377 C CA . HIS A 1 428 ? -1.098 3.457 -9.556 1.00 96.00 428 HIS A CA 1
ATOM 3378 C C . HIS A 1 428 ? -0.837 4.135 -8.206 1.00 96.00 428 HIS A C 1
ATOM 3380 O O . HIS A 1 428 ? -0.624 3.452 -7.205 1.00 96.00 428 HIS A O 1
ATOM 3386 N N . PHE A 1 429 ? -0.864 5.465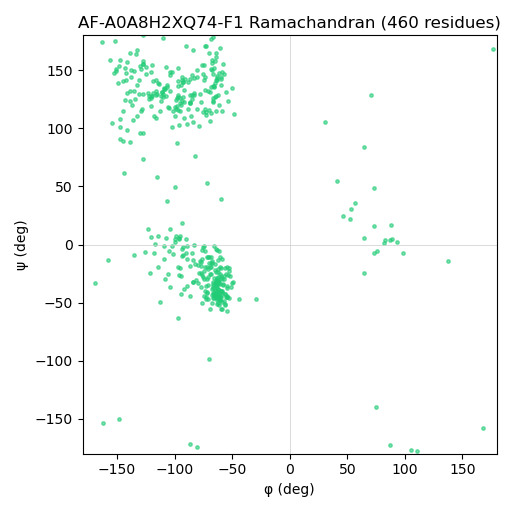 -8.148 1.00 97.50 429 PHE A N 1
ATOM 3387 C CA . PHE A 1 429 ? -0.700 6.230 -6.914 1.00 97.50 429 PHE A CA 1
ATOM 3388 C C . PHE A 1 429 ? -2.033 6.484 -6.204 1.00 97.50 429 PHE A C 1
ATOM 3390 O O . PHE A 1 429 ? -2.097 6.463 -4.977 1.00 97.50 429 PHE A O 1
ATOM 3397 N N . THR A 1 430 ? -3.103 6.695 -6.968 1.00 96.44 430 THR A N 1
ATOM 3398 C CA . THR A 1 430 ? -4.438 7.053 -6.477 1.00 96.44 430 THR A CA 1
ATOM 3399 C C . THR A 1 430 ? -5.031 6.104 -5.421 1.00 96.44 430 THR A C 1
ATOM 3401 O O . THR A 1 430 ? -5.602 6.613 -4.449 1.00 96.44 430 THR A O 1
ATOM 3404 N N . PRO A 1 431 ? -4.831 4.770 -5.481 1.00 98.12 431 PRO A N 1
ATOM 3405 C CA . PRO A 1 431 ? -5.255 3.845 -4.428 1.00 98.12 431 PRO A CA 1
ATOM 3406 C C . PRO A 1 431 ? -4.716 4.194 -3.025 1.00 98.12 431 PRO A C 1
ATOM 3408 O O . PRO A 1 431 ? -5.370 3.885 -2.023 1.00 98.12 431 PRO A O 1
ATOM 3411 N N . LEU A 1 432 ? -3.582 4.904 -2.916 1.00 98.69 432 LEU A N 1
ATOM 3412 C CA . LEU A 1 432 ? -3.066 5.418 -1.641 1.00 98.69 432 LEU A CA 1
ATOM 3413 C C . LEU A 1 432 ? -4.066 6.361 -0.959 1.00 98.69 432 LEU A C 1
ATOM 3415 O O . LEU A 1 432 ? -4.243 6.299 0.258 1.00 98.69 432 LEU A O 1
ATOM 3419 N N . TYR A 1 433 ? -4.741 7.210 -1.738 1.00 98.69 433 TYR A N 1
ATOM 3420 C CA . TYR A 1 433 ? -5.733 8.154 -1.231 1.00 98.69 433 TYR A CA 1
ATOM 3421 C C . TYR A 1 433 ? -7.014 7.453 -0.780 1.00 98.69 433 TYR A C 1
ATOM 3423 O O . TYR A 1 433 ? -7.576 7.852 0.236 1.00 98.69 433 TYR A O 1
ATOM 3431 N N . VAL A 1 434 ? -7.426 6.369 -1.446 1.00 98.75 434 VAL A N 1
ATOM 3432 C CA . VAL A 1 434 ? -8.575 5.556 -1.009 1.00 98.75 434 VAL A CA 1
ATOM 3433 C C . VAL A 1 434 ? -8.308 4.928 0.363 1.00 98.75 434 VAL A C 1
ATOM 3435 O O . VAL A 1 434 ? -9.122 5.065 1.274 1.00 98.75 434 VAL A O 1
ATOM 3438 N N . ALA A 1 435 ? -7.139 4.313 0.569 1.00 98.75 435 ALA A N 1
ATOM 3439 C CA . ALA A 1 435 ? -6.780 3.754 1.876 1.00 98.75 435 ALA A CA 1
ATOM 3440 C C . ALA A 1 435 ? -6.630 4.838 2.956 1.00 98.75 435 ALA A C 1
ATOM 3442 O O . ALA A 1 435 ? -7.114 4.671 4.077 1.00 98.75 435 ALA A O 1
ATOM 3443 N N . ALA A 1 436 ? -5.992 5.963 2.622 1.00 98.69 436 ALA A N 1
ATOM 3444 C CA . ALA A 1 436 ? -5.806 7.077 3.547 1.00 98.69 436 ALA A CA 1
ATOM 3445 C C . ALA A 1 436 ? -7.130 7.767 3.918 1.00 98.69 436 ALA A C 1
ATOM 3447 O O . ALA A 1 436 ? -7.280 8.202 5.055 1.00 98.69 436 ALA A O 1
ATOM 3448 N N . GLY A 1 437 ? -8.102 7.807 3.002 1.00 98.56 437 GLY A N 1
ATOM 3449 C CA . GLY A 1 437 ? -9.460 8.279 3.257 1.00 98.56 437 GLY A CA 1
ATOM 3450 C C . GLY A 1 437 ? -10.294 7.299 4.077 1.00 98.56 437 GLY A C 1
ATOM 3451 O O . GLY A 1 437 ? -10.976 7.704 5.014 1.00 98.56 437 GLY A O 1
ATOM 3452 N N . ALA A 1 438 ? -10.186 5.996 3.817 1.00 98.56 438 ALA A N 1
ATOM 3453 C CA . ALA A 1 438 ? -10.804 4.986 4.676 1.00 98.56 438 ALA A CA 1
ATOM 3454 C C . ALA A 1 438 ? -10.226 5.018 6.105 1.00 98.56 438 ALA A C 1
ATOM 3456 O O . ALA A 1 438 ? -10.934 4.713 7.061 1.00 98.56 438 ALA A O 1
ATOM 3457 N N . GLY A 1 439 ? -8.968 5.444 6.264 1.00 97.62 439 GLY A N 1
ATOM 3458 C CA . GLY A 1 439 ? -8.305 5.732 7.539 1.00 97.62 439 GLY A CA 1
ATOM 3459 C C . GLY A 1 439 ? -8.101 7.227 7.841 1.00 97.62 439 GLY A C 1
ATOM 3460 O O . GLY A 1 439 ? -7.048 7.581 8.377 1.00 97.62 439 GLY A O 1
ATOM 3461 N N . ASP A 1 440 ? -9.063 8.098 7.488 1.00 95.81 440 ASP A N 1
ATOM 3462 C CA . ASP A 1 440 ? -8.944 9.570 7.617 1.00 95.81 440 ASP A CA 1
ATOM 3463 C C . ASP A 1 440 ? -8.593 9.990 9.056 1.00 95.81 440 ASP A C 1
ATOM 3465 O O . ASP A 1 440 ? -7.685 10.788 9.269 1.00 95.81 440 ASP A O 1
ATOM 3469 N N . ILE A 1 441 ? -9.263 9.398 10.052 1.00 92.06 441 ILE A N 1
ATOM 3470 C CA . ILE A 1 441 ? -9.056 9.646 11.489 1.00 92.06 441 ILE A CA 1
ATOM 3471 C C . ILE A 1 441 ? -8.035 8.654 12.054 1.00 92.06 441 ILE A C 1
ATOM 3473 O O . ILE A 1 441 ? -8.174 7.457 11.832 1.00 92.06 441 ILE A O 1
ATOM 3477 N N . GLY A 1 442 ? -7.060 9.145 12.827 1.00 89.25 442 GLY A N 1
ATOM 3478 C CA . GLY A 1 442 ? -6.009 8.348 13.477 1.00 89.25 442 GLY A CA 1
ATOM 3479 C C . GLY A 1 442 ? -4.619 8.579 12.871 1.00 89.25 442 GLY A C 1
ATOM 3480 O O . GLY A 1 442 ? -4.447 9.406 11.977 1.00 89.25 442 GLY A O 1
ATOM 3481 N N . GLY A 1 443 ? -3.615 7.862 13.364 1.00 87.62 443 GLY A N 1
ATOM 3482 C CA . GLY A 1 443 ? -2.253 7.831 12.831 1.00 87.62 443 GLY A CA 1
ATOM 3483 C C . GLY A 1 443 ? -2.082 6.907 11.620 1.00 87.62 443 GLY A C 1
ATOM 3484 O O . GLY A 1 443 ? -3.040 6.317 11.106 1.00 87.62 443 GLY A O 1
ATOM 3485 N N . SER A 1 444 ? -0.832 6.767 11.179 1.00 89.31 444 SER A N 1
ATOM 3486 C CA . SER A 1 444 ? -0.422 5.899 10.068 1.00 89.31 444 SER A CA 1
ATOM 3487 C C . SER A 1 444 ? 0.874 5.152 10.382 1.00 89.31 444 SER A C 1
ATOM 3489 O O . SER A 1 444 ? 1.780 5.687 11.026 1.00 89.31 444 SER A O 1
ATOM 3491 N N . ARG A 1 445 ? 0.980 3.905 9.913 1.00 87.81 445 ARG A N 1
ATOM 3492 C CA . ARG A 1 445 ? 2.132 3.020 10.134 1.00 87.81 445 ARG A CA 1
ATOM 3493 C C . ARG A 1 445 ? 2.613 2.447 8.809 1.00 87.81 445 ARG A C 1
ATOM 3495 O O . ARG A 1 445 ? 1.902 1.673 8.177 1.00 87.81 445 ARG A O 1
ATOM 3502 N N . VAL A 1 446 ? 3.832 2.803 8.414 1.00 85.56 446 VAL A N 1
ATOM 3503 C CA . VAL A 1 446 ? 4.547 2.124 7.325 1.00 85.56 446 VAL A CA 1
ATOM 3504 C C . VAL A 1 446 ? 4.815 0.677 7.750 1.00 85.56 446 VAL A C 1
ATOM 3506 O O . VAL A 1 446 ? 5.328 0.444 8.844 1.00 85.56 446 VAL A O 1
ATOM 3509 N N . LEU A 1 447 ? 4.425 -0.269 6.898 1.00 87.75 447 LEU A N 1
ATOM 3510 C CA . LEU A 1 447 ? 4.569 -1.717 7.080 1.00 87.75 447 LEU A CA 1
ATOM 3511 C C . LEU A 1 447 ? 5.703 -2.285 6.232 1.00 87.75 447 LEU A C 1
ATOM 3513 O O . LEU A 1 447 ? 6.424 -3.161 6.692 1.00 87.75 447 LEU A O 1
ATOM 3517 N N . ASP A 1 448 ? 5.865 -1.740 5.029 1.00 82.50 448 ASP A N 1
ATOM 3518 C CA . ASP A 1 448 ? 7.024 -1.933 4.168 1.00 82.50 448 ASP A CA 1
ATOM 3519 C C . ASP A 1 448 ? 7.485 -0.553 3.692 1.00 82.50 448 ASP A C 1
ATOM 3521 O O . ASP A 1 448 ? 6.660 0.243 3.238 1.00 82.50 448 ASP A O 1
ATOM 3525 N N . ALA A 1 449 ? 8.774 -0.250 3.828 1.00 77.50 449 ALA A N 1
ATOM 3526 C CA . ALA A 1 449 ? 9.384 0.984 3.343 1.00 77.50 449 ALA A CA 1
ATOM 3527 C C . ALA A 1 449 ? 10.130 0.820 2.002 1.00 77.50 449 ALA A C 1
ATOM 3529 O O . ALA A 1 449 ? 10.735 1.792 1.554 1.00 77.50 449 ALA A O 1
ATOM 3530 N N . ASN A 1 450 ? 10.093 -0.358 1.355 1.00 78.38 450 ASN A N 1
ATOM 3531 C CA . ASN A 1 450 ? 10.835 -0.623 0.112 1.00 78.38 450 ASN A CA 1
ATOM 3532 C C . ASN A 1 450 ? 10.601 0.463 -0.950 1.00 78.38 450 ASN A C 1
ATOM 3534 O O . ASN A 1 450 ? 9.473 0.892 -1.212 1.00 78.38 450 ASN A O 1
ATOM 3538 N N . TYR A 1 451 ? 11.695 0.900 -1.579 1.00 83.44 451 TYR A N 1
ATOM 3539 C CA . TYR A 1 451 ? 11.692 1.956 -2.585 1.00 83.44 451 TYR A CA 1
ATOM 3540 C C . TYR A 1 451 ? 10.698 1.655 -3.719 1.00 83.44 451 TYR A C 1
ATOM 3542 O O . TYR A 1 451 ? 10.757 0.604 -4.352 1.00 83.44 451 TYR A O 1
ATOM 3550 N N . GLY A 1 452 ? 9.756 2.575 -3.957 1.00 85.25 452 GLY A N 1
ATOM 3551 C CA . GLY A 1 452 ? 8.666 2.420 -4.936 1.00 85.25 452 GLY A CA 1
ATOM 3552 C C . GLY A 1 452 ? 7.546 1.441 -4.539 1.00 85.25 452 GLY A C 1
ATOM 3553 O O . GLY A 1 452 ? 6.499 1.417 -5.191 1.00 85.25 452 GLY A O 1
ATOM 3554 N N . LEU A 1 453 ? 7.703 0.700 -3.437 1.00 90.94 453 LEU A N 1
ATOM 3555 C CA . LEU A 1 453 ? 6.848 -0.418 -3.011 1.00 90.94 453 LEU A CA 1
ATOM 3556 C C . LEU A 1 453 ? 6.241 -0.228 -1.607 1.00 90.94 453 LEU A C 1
ATOM 3558 O O . LEU A 1 453 ? 5.706 -1.172 -1.029 1.00 90.94 453 LEU A O 1
ATOM 3562 N N . ALA A 1 454 ? 6.318 0.985 -1.054 1.00 89.06 454 ALA A N 1
ATOM 3563 C CA . ALA A 1 454 ? 5.895 1.240 0.317 1.00 89.06 454 ALA A CA 1
ATOM 3564 C C . ALA A 1 454 ? 4.439 0.806 0.579 1.00 89.06 454 ALA A C 1
ATOM 3566 O O . ALA A 1 454 ? 3.531 1.169 -0.164 1.00 89.06 454 ALA A O 1
ATOM 3567 N N . SER A 1 455 ? 4.222 0.066 1.665 1.00 97.31 455 SER A N 1
ATOM 3568 C CA . SER A 1 455 ? 2.907 -0.410 2.115 1.00 97.31 455 SER A CA 1
ATOM 3569 C C . SER A 1 455 ? 2.607 0.163 3.500 1.00 97.31 455 SER A C 1
ATOM 3571 O O . SER A 1 455 ? 3.508 0.295 4.328 1.00 97.31 455 SER A O 1
ATOM 3573 N N . VAL A 1 456 ? 1.360 0.554 3.767 1.00 97.75 456 VAL A N 1
ATOM 3574 C CA . VAL A 1 456 ? 1.005 1.399 4.920 1.00 97.75 456 VAL A CA 1
ATOM 3575 C C . VAL A 1 456 ? -0.402 1.106 5.440 1.00 97.75 456 VAL A C 1
ATOM 3577 O O . VAL A 1 456 ? -1.352 0.946 4.676 1.00 97.75 456 VAL A O 1
ATOM 3580 N N . ALA A 1 457 ? -0.529 1.083 6.765 1.00 98.62 457 ALA A N 1
ATOM 3581 C CA . ALA A 1 457 ? -1.799 1.094 7.475 1.00 98.62 457 ALA A CA 1
ATOM 3582 C C . ALA A 1 457 ? -2.194 2.527 7.862 1.00 98.62 457 ALA A C 1
ATOM 3584 O O . ALA A 1 457 ? -1.369 3.292 8.371 1.00 98.62 457 ALA A O 1
ATOM 3585 N N . PHE A 1 458 ? -3.468 2.860 7.683 1.00 98.62 458 PHE A N 1
ATOM 3586 C CA . PHE A 1 458 ? -4.089 4.124 8.059 1.00 98.62 458 PHE A CA 1
ATOM 3587 C C . PHE A 1 458 ? -5.227 3.911 9.055 1.00 98.62 458 PHE A C 1
ATOM 3589 O O . PHE A 1 458 ? -5.878 2.864 9.094 1.00 98.62 458 PHE A O 1
ATOM 3596 N N . GLY A 1 459 ? -5.491 4.955 9.833 1.00 97.00 459 GLY A N 1
ATOM 3597 C CA . GLY A 1 459 ? -6.561 4.983 10.815 1.00 97.00 459 GLY A CA 1
ATOM 3598 C C . GLY A 1 459 ? -6.267 4.137 12.046 1.00 97.00 459 GLY A C 1
ATOM 3599 O O . GLY A 1 459 ? -7.096 3.311 12.434 1.00 97.00 459 GLY A O 1
ATOM 3600 N N . ILE A 1 460 ? -5.063 4.335 12.596 1.00 93.88 460 ILE A N 1
ATOM 3601 C CA . ILE A 1 460 ? -4.572 3.754 13.851 1.00 93.88 460 ILE A CA 1
ATOM 3602 C C . ILE A 1 460 ? -4.790 4.777 14.969 1.00 93.88 460 ILE A C 1
ATOM 3604 O O . ILE A 1 460 ? -4.068 5.767 15.075 1.00 93.88 460 ILE A O 1
ATOM 3608 N N . GLU A 1 461 ? -5.810 4.562 15.778 1.00 85.12 461 GLU A N 1
ATOM 3609 C CA . GLU A 1 461 ? -6.150 5.347 16.959 1.00 85.12 461 GLU A CA 1
ATOM 3610 C C . GLU A 1 461 ? -5.481 4.694 18.191 1.00 85.12 461 GLU A C 1
ATOM 3612 O O . GLU A 1 461 ? -5.388 3.468 18.262 1.00 85.12 461 GLU A O 1
ATOM 3617 N N . ASN A 1 462 ? -4.944 5.512 19.111 1.00 58.66 462 ASN A N 1
ATOM 3618 C CA . ASN A 1 462 ? -4.230 5.069 20.326 1.00 58.66 462 ASN A CA 1
ATOM 3619 C C . ASN A 1 462 ? -5.106 5.199 21.579 1.00 58.66 462 ASN A C 1
ATOM 3621 O O . ASN A 1 462 ? -5.878 6.186 21.623 1.00 58.66 462 ASN A O 1
#